Protein AF-A0A9N9CHV1-F1 (afdb_monomer_lite)

Secondary structure (DSSP, 8-state):
-PPPHHHHHHHHHHHHT-SS-EEHHHHHHHHHTTSTT--HHHHHHHHHHS-TTTEEEEE-TTS-EEEEEPPHHHHHHHTTS-HHHHHHHHHHHHTTTT-EEHHHHHHHH---HHHHHHHHHHHHHTTSEEEE-SSSS-EEEETTPPPS---S-TTTEETTEE-HHHHHHHHHHHHHHHHHHHS-TTS-TT----TT---SPBHHHHHHHHHHHT-SSSPPPHHHHHHHHHHHHHTTSEEEEE------TTSSS-----EEEEEPPP--S--TTS----SS-SS-TTTB-TTSSB-TTT------S----TT--EEEEEESTTHHHHHHHHHHHHHHHHHHH---GGGEEEEEESSGGGHHHHHHHHHTSSS--SEEEEEEEEE--SSTHHHHHHHHHHHHHHHHHHHHSS-EEEEEEEESSHHHHHHHBT--SSTT--BHHHHHHHHHHHHHHHHHHHHTT---

Sequence (464 aa):
MEVTEEEWTVHDIILGHGSGFIDELKIHELVEEVIVDITWTQLQEILSSLHSFVVRKRQTHDERFLYQARTKEIANKLQYLDNQEYEIYELIENSERKGIAKSDIQKQTKIVQSVVENCLKTMQEQKLVKEVKPKSKKLYMLFDIKPADESLSRLLYTNGEPDTVVVEALKSLCYNFIYHRSFPKDMDEDAIFYPGYTGYPTLTKVVQCVQETKITEMEIEETDIRQILEVLIYEGKILKRFTGRLIDQNTNGRNESLIVYMAKKPKSMTNAWTPIPCGRCPYFKDECSEDGEISPTTCVTPSTENIDGSLLRIAIIHTRWNYEIVESLVRGAKETMISHYNVKPENIIVQSVSGSFELPFAAKSVIQSSTLFHAVICIGVLIKGSTMHFEYISEAVSQGIMRVGLDTNVPVIFGVLTCLNDDQALERAGLGNTQEKHNHGIDWGHCAVEMAHKNINWRNNIFK

Structure (mmCIF, N/CA/C/O backbone):
data_AF-A0A9N9CHV1-F1
#
_entry.id   AF-A0A9N9CHV1-F1
#
loop_
_atom_site.group_PDB
_atom_site.id
_atom_site.type_symbol
_atom_site.label_atom_id
_atom_site.label_alt_id
_atom_site.label_comp_id
_atom_site.label_asym_id
_atom_site.label_entity_id
_atom_site.label_seq_id
_atom_site.pdbx_PDB_ins_code
_atom_site.Cartn_x
_atom_site.Cartn_y
_atom_site.Cartn_z
_atom_site.occupancy
_atom_site.B_iso_or_equiv
_atom_site.auth_seq_id
_atom_site.auth_comp_id
_atom_site.auth_asym_id
_atom_site.auth_atom_id
_atom_site.pdbx_PDB_model_num
ATOM 1 N N . MET A 1 1 ? -47.859 4.880 56.873 1.00 48.59 1 MET A N 1
ATOM 2 C CA . MET A 1 1 ? -48.851 3.802 56.691 1.00 48.59 1 MET A CA 1
ATOM 3 C C . MET A 1 1 ? -48.123 2.506 56.961 1.00 48.59 1 MET A C 1
ATOM 5 O O . MET A 1 1 ? -47.071 2.307 56.366 1.00 48.59 1 MET A O 1
ATOM 9 N N . GLU A 1 2 ? -48.589 1.738 57.941 1.00 52.00 2 GLU A N 1
ATOM 10 C CA . GLU A 1 2 ? -47.987 0.457 58.321 1.00 52.00 2 GLU A CA 1
ATOM 11 C C . GLU A 1 2 ? -48.431 -0.603 57.310 1.00 52.00 2 GLU A C 1
ATOM 13 O O . GLU A 1 2 ? -49.626 -0.802 57.114 1.00 52.00 2 GLU A O 1
ATOM 18 N N . VAL A 1 3 ? -47.460 -1.205 56.624 1.00 60.09 3 VAL A N 1
ATOM 19 C CA . VAL A 1 3 ? -47.657 -2.363 55.741 1.00 60.09 3 VAL A CA 1
ATOM 20 C C . VAL A 1 3 ? -47.821 -3.590 56.639 1.00 60.09 3 VAL A C 1
ATOM 22 O O . VAL A 1 3 ? -47.038 -3.767 57.574 1.00 60.09 3 VAL A O 1
ATOM 25 N N . THR A 1 4 ? -48.843 -4.403 56.391 1.00 68.69 4 THR A N 1
ATOM 26 C CA . THR A 1 4 ? -49.176 -5.582 57.209 1.00 68.69 4 THR A CA 1
ATOM 27 C C . THR A 1 4 ? -48.146 -6.711 57.030 1.00 68.69 4 THR A C 1
ATOM 29 O O . THR A 1 4 ? -47.451 -6.780 56.015 1.00 68.69 4 THR A O 1
ATOM 32 N N . GLU A 1 5 ? -48.007 -7.617 58.010 1.00 65.69 5 GLU A N 1
ATOM 33 C CA . GLU A 1 5 ? -47.084 -8.770 57.904 1.00 65.69 5 GLU A CA 1
ATOM 34 C C . GLU A 1 5 ? -47.436 -9.697 56.722 1.00 65.69 5 GLU A C 1
ATOM 36 O O . GLU A 1 5 ? -46.550 -10.283 56.093 1.00 65.69 5 GLU A O 1
ATOM 41 N N . GLU A 1 6 ? -48.719 -9.777 56.367 1.00 67.62 6 GLU A N 1
ATOM 42 C CA . GLU A 1 6 ? -49.222 -10.556 55.231 1.00 67.62 6 GLU A CA 1
ATOM 43 C C . GLU A 1 6 ? -48.747 -9.970 53.887 1.00 67.62 6 GLU A C 1
ATOM 45 O O . GLU A 1 6 ? -48.279 -10.706 53.017 1.00 67.62 6 GLU A O 1
ATOM 50 N N . GLU A 1 7 ? -48.745 -8.640 53.742 1.00 69.69 7 GLU A N 1
ATOM 51 C CA . GLU A 1 7 ? -48.228 -7.942 52.554 1.00 69.69 7 GLU A CA 1
ATOM 52 C C . GLU A 1 7 ? -46.715 -8.146 52.369 1.00 69.69 7 GLU A C 1
ATOM 54 O O . GLU A 1 7 ? -46.245 -8.342 51.244 1.00 69.69 7 GLU A O 1
ATOM 59 N N . TRP A 1 8 ? -45.943 -8.160 53.463 1.00 71.69 8 TRP A N 1
ATOM 60 C CA . TRP A 1 8 ? -44.508 -8.471 53.412 1.00 71.69 8 TRP A CA 1
ATOM 61 C C . TRP A 1 8 ? -44.227 -9.937 53.076 1.00 71.69 8 TRP A C 1
ATOM 63 O O . TRP A 1 8 ? -43.240 -10.227 52.403 1.00 71.69 8 TRP A O 1
ATOM 73 N N . THR A 1 9 ? -45.105 -10.852 53.485 1.00 73.06 9 THR A N 1
ATOM 74 C CA . THR A 1 9 ? -44.983 -12.276 53.149 1.00 73.06 9 THR A CA 1
ATOM 75 C C . THR A 1 9 ? -45.188 -12.500 51.649 1.00 73.06 9 THR A C 1
ATOM 77 O O . THR A 1 9 ? -44.371 -13.154 51.001 1.00 73.06 9 THR A O 1
ATOM 80 N N . VAL A 1 10 ? -46.221 -11.885 51.060 1.00 73.38 10 VAL A N 1
ATOM 81 C CA . VAL A 1 10 ? -46.456 -11.931 49.605 1.00 73.38 10 VAL A CA 1
ATOM 82 C C . VAL A 1 10 ? -45.312 -11.255 48.837 1.00 73.38 10 VAL A C 1
ATOM 84 O O . VAL A 1 10 ? -44.867 -11.758 47.805 1.00 73.38 10 VAL A O 1
ATOM 87 N N . HIS A 1 11 ? -44.779 -10.147 49.357 1.00 75.75 11 HIS A N 1
ATOM 88 C CA . HIS A 1 11 ? -43.602 -9.476 48.800 1.00 75.75 11 HIS A CA 1
ATOM 89 C C . HIS A 1 11 ? -42.358 -10.377 48.770 1.00 75.75 11 HIS A C 1
ATOM 91 O O . HIS A 1 11 ? -41.710 -10.473 47.723 1.00 75.75 11 HIS A O 1
ATOM 97 N N . ASP A 1 12 ? -42.054 -11.067 49.872 1.00 73.94 12 ASP A N 1
ATOM 98 C CA . ASP A 1 12 ? -40.892 -11.956 49.981 1.00 73.94 12 ASP A CA 1
ATOM 99 C C . ASP A 1 12 ? -41.011 -13.168 49.034 1.00 73.94 12 ASP A C 1
ATOM 101 O O . ASP A 1 12 ? -40.014 -13.589 48.441 1.00 73.94 12 ASP A O 1
ATOM 105 N N . ILE A 1 13 ? -42.230 -13.671 48.801 1.00 76.06 13 ILE A N 1
ATOM 106 C CA . ILE A 1 13 ? -42.506 -14.741 47.825 1.00 76.06 13 ILE A CA 1
ATOM 107 C C . ILE A 1 13 ? -42.230 -14.266 46.390 1.00 76.06 13 ILE A C 1
ATOM 109 O O . ILE A 1 13 ? -41.546 -14.953 45.626 1.00 76.06 13 ILE A O 1
ATOM 113 N N . ILE A 1 14 ? -42.702 -13.069 46.024 1.00 73.38 14 ILE A N 1
ATOM 114 C CA . ILE A 1 14 ? -42.457 -12.485 44.694 1.00 73.38 14 ILE A CA 1
ATOM 115 C C . ILE A 1 14 ? -40.956 -12.219 44.496 1.00 73.38 14 ILE A C 1
ATOM 117 O O . ILE A 1 14 ? -40.419 -12.488 43.421 1.00 73.38 14 ILE A O 1
ATOM 121 N N . LEU A 1 15 ? -40.254 -11.739 45.528 1.00 75.31 15 LEU A N 1
ATOM 122 C CA . LEU A 1 15 ? -38.806 -11.515 45.487 1.00 75.31 15 LEU A CA 1
ATOM 123 C C . LEU A 1 15 ? -38.026 -12.832 45.302 1.00 75.31 15 LEU A C 1
ATOM 125 O O . LEU A 1 15 ? -37.036 -12.868 44.567 1.00 75.31 15 LEU A O 1
ATOM 129 N N . GLY A 1 16 ? -38.480 -13.917 45.939 1.00 69.94 16 GLY A N 1
ATOM 130 C CA . GLY A 1 16 ? -37.851 -15.240 45.890 1.00 69.94 16 GLY A CA 1
ATOM 131 C C . GLY A 1 16 ? -37.907 -15.928 44.521 1.00 69.94 16 GLY A C 1
ATOM 132 O O . GLY A 1 16 ? -37.032 -16.735 44.209 1.00 69.94 16 GLY A O 1
ATOM 133 N N . HIS A 1 17 ? -38.881 -15.589 43.670 1.00 67.75 17 HIS A N 1
ATOM 134 C CA . HIS A 1 17 ? -39.006 -16.170 42.326 1.00 67.75 17 HIS A CA 1
ATOM 135 C C . HIS A 1 17 ? -38.003 -15.586 41.309 1.00 67.75 17 HIS A C 1
ATOM 137 O O . HIS A 1 17 ? -37.767 -16.177 40.253 1.00 67.75 17 HIS A O 1
ATOM 143 N N . GLY A 1 18 ? -37.382 -14.444 41.628 1.00 61.94 18 GLY A N 1
ATOM 144 C CA . GLY A 1 18 ? -36.350 -13.794 40.820 1.00 61.94 18 GLY A CA 1
ATOM 145 C C . GLY A 1 18 ? -36.701 -12.366 40.400 1.00 61.94 18 GLY A C 1
ATOM 146 O O . GLY A 1 18 ? -37.773 -11.844 40.679 1.00 61.94 18 GLY A O 1
ATOM 147 N N . SER A 1 19 ? -35.784 -11.708 39.686 1.00 61.88 19 SER A N 1
ATOM 148 C CA . SER A 1 19 ? -35.913 -10.299 39.276 1.00 61.88 19 SER A CA 1
ATOM 149 C C . SER A 1 19 ? -36.889 -10.054 38.115 1.00 61.88 19 SER A C 1
ATOM 151 O O . SER A 1 19 ? -36.888 -8.964 37.548 1.00 61.88 19 SER A O 1
ATOM 153 N N . GLY A 1 20 ? -37.692 -11.046 37.724 1.00 63.53 20 GLY A N 1
ATOM 154 C CA . GLY A 1 20 ? -38.645 -10.960 36.616 1.00 63.53 20 GLY A CA 1
ATOM 155 C C . GLY A 1 20 ? -40.035 -10.490 37.043 1.00 63.53 20 GLY A C 1
ATOM 156 O O . GLY A 1 20 ? -40.353 -10.427 38.225 1.00 63.53 20 GLY A O 1
ATOM 157 N N . PHE A 1 21 ? -40.874 -10.168 36.059 1.00 72.12 21 PHE A N 1
ATOM 158 C CA . PHE A 1 21 ? -42.306 -9.972 36.280 1.00 72.12 21 PHE A CA 1
ATOM 159 C C . PHE A 1 21 ? -43.014 -11.330 36.388 1.00 72.12 21 PHE A C 1
ATOM 161 O O . PHE A 1 21 ? -42.715 -12.237 35.611 1.00 72.12 21 PHE A O 1
ATOM 168 N N . ILE A 1 22 ? -43.957 -11.450 37.321 1.00 77.00 22 ILE A N 1
ATOM 169 C CA . ILE A 1 22 ? -44.708 -12.677 37.612 1.00 77.00 22 ILE A CA 1
ATOM 170 C C . ILE A 1 22 ? -46.200 -12.433 37.360 1.00 77.00 22 ILE A C 1
ATOM 172 O O . ILE A 1 22 ? -46.728 -11.389 37.739 1.00 77.00 22 ILE A O 1
ATOM 176 N N . ASP A 1 23 ? -46.872 -13.393 36.725 1.00 78.25 23 ASP A N 1
ATOM 177 C CA . ASP A 1 23 ? -48.325 -13.375 36.515 1.00 78.25 23 ASP A CA 1
ATOM 178 C C . ASP A 1 23 ? -49.100 -13.658 37.814 1.00 78.25 23 ASP A C 1
ATOM 180 O O . ASP A 1 23 ? -48.685 -14.489 38.623 1.00 78.25 23 ASP A O 1
ATOM 184 N N . GLU A 1 24 ? -50.283 -13.051 37.966 1.00 74.25 24 GLU A N 1
ATOM 185 C CA . GLU A 1 24 ? -51.186 -13.255 39.119 1.00 74.25 24 GLU A CA 1
ATOM 186 C C . GLU A 1 24 ? -51.486 -14.730 39.422 1.00 74.25 24 GLU A C 1
ATOM 188 O O . GLU A 1 24 ? -51.475 -15.141 40.579 1.00 74.25 24 GLU A O 1
ATOM 193 N N . LEU A 1 25 ? -51.711 -15.543 38.384 1.00 73.38 25 LEU A N 1
ATOM 194 C CA . LEU A 1 25 ? -51.976 -16.983 38.515 1.00 73.38 25 LEU A CA 1
ATOM 195 C C . LEU A 1 25 ? -50.809 -17.728 39.168 1.00 73.38 25 LEU A C 1
ATOM 197 O O . LEU A 1 25 ? -51.013 -18.601 40.002 1.00 73.38 25 LEU A O 1
ATOM 201 N N . LYS A 1 26 ? -49.581 -17.347 38.815 1.00 74.38 26 LYS A N 1
ATOM 202 C CA . LYS A 1 26 ? -48.369 -17.968 39.346 1.00 74.38 26 LYS A CA 1
ATOM 203 C C . LYS A 1 26 ? -48.076 -17.504 40.771 1.00 74.38 26 LYS A C 1
ATOM 205 O O . LYS A 1 26 ? -47.552 -18.269 41.569 1.00 74.38 26 LYS A O 1
ATOM 210 N N . ILE A 1 27 ? -48.438 -16.264 41.099 1.00 73.81 27 ILE A N 1
ATOM 211 C CA . ILE A 1 27 ? -48.381 -15.757 42.476 1.00 73.81 27 ILE A CA 1
ATOM 212 C C . ILE A 1 27 ? -49.370 -16.525 43.349 1.00 73.81 27 ILE A C 1
ATOM 214 O O . ILE A 1 27 ? -49.004 -16.913 44.448 1.00 73.81 27 ILE A O 1
ATOM 218 N N . HIS A 1 28 ? -50.578 -16.805 42.855 1.00 73.44 28 HIS A N 1
ATOM 219 C CA . HIS A 1 28 ? -51.550 -17.613 43.588 1.00 73.44 28 HIS A CA 1
ATOM 220 C C . HIS A 1 28 ? -51.038 -19.025 43.878 1.00 73.44 28 HIS A C 1
ATOM 222 O O . HIS A 1 28 ? -51.076 -19.437 45.030 1.00 73.44 28 HIS A O 1
ATOM 228 N N . GLU A 1 29 ? -50.471 -19.717 42.883 1.00 74.56 29 GLU A N 1
ATOM 229 C CA . GLU A 1 29 ? -49.841 -21.035 43.087 1.00 74.56 29 GLU A CA 1
ATOM 230 C C . GLU A 1 29 ? -48.738 -20.989 44.162 1.00 74.56 29 GLU A C 1
ATOM 232 O O . GLU A 1 29 ? -48.690 -21.841 45.043 1.00 74.56 29 GLU A O 1
ATOM 237 N N . LEU A 1 30 ? -47.866 -19.973 44.126 1.00 72.38 30 LEU A N 1
ATOM 238 C CA . LEU A 1 30 ? -46.759 -19.832 45.083 1.00 72.38 30 LEU A CA 1
ATOM 239 C C . LEU A 1 30 ? -47.220 -19.425 46.490 1.00 72.38 30 LEU A C 1
ATOM 241 O O . LEU A 1 30 ? -46.569 -19.764 47.476 1.00 72.38 30 LEU A O 1
ATOM 245 N N . VAL A 1 31 ? -48.316 -18.674 46.594 1.00 74.38 31 VAL A N 1
ATOM 246 C CA . VAL A 1 31 ? -48.879 -18.242 47.878 1.00 74.38 31 VAL A CA 1
ATOM 247 C C . VAL A 1 31 ? -49.686 -19.368 48.526 1.00 74.38 31 VAL A C 1
ATOM 249 O O . VAL A 1 31 ? -49.599 -19.515 49.741 1.00 74.38 31 VAL A O 1
ATOM 252 N N . GLU A 1 32 ? -50.386 -20.205 47.752 1.00 73.12 32 GLU A N 1
ATOM 253 C CA . GLU A 1 32 ? -51.080 -21.402 48.262 1.00 73.12 32 GLU A CA 1
ATOM 254 C C . GLU A 1 32 ? -50.125 -22.405 48.935 1.00 73.12 32 GLU A C 1
ATOM 256 O O . GLU A 1 32 ? -50.517 -23.097 49.873 1.00 73.12 32 GLU A O 1
ATOM 261 N N . GLU A 1 33 ? -48.858 -22.472 48.507 1.00 68.12 33 GLU A N 1
ATOM 262 C CA . GLU A 1 33 ? -47.845 -23.333 49.138 1.00 68.12 33 GLU A CA 1
ATOM 263 C C . GLU A 1 33 ? -47.393 -22.836 50.525 1.00 68.12 33 GLU A C 1
ATOM 265 O O . GLU A 1 33 ? -46.889 -23.624 51.329 1.00 68.12 33 GLU A O 1
ATOM 270 N N . VAL A 1 34 ? -47.558 -21.540 50.817 1.00 68.44 34 VAL A N 1
ATOM 271 C CA . VAL A 1 34 ? -47.024 -20.886 52.027 1.00 68.44 34 VAL A CA 1
ATOM 272 C C . VAL A 1 34 ? -48.134 -20.483 53.002 1.00 68.44 34 VAL A C 1
ATOM 274 O O . VAL A 1 34 ? -47.956 -20.597 54.215 1.00 68.44 34 VAL A O 1
ATOM 277 N N . ILE A 1 35 ? -49.279 -20.031 52.490 1.00 68.19 35 ILE A N 1
ATOM 278 C CA . ILE A 1 35 ? -50.436 -19.586 53.268 1.00 68.19 35 ILE A CA 1
ATOM 279 C C . ILE A 1 35 ? -51.591 -20.552 53.004 1.00 68.19 35 ILE A C 1
ATOM 281 O O . ILE A 1 35 ? -52.186 -20.566 51.929 1.00 68.19 35 ILE A O 1
ATOM 285 N N . VAL A 1 36 ? -51.913 -21.361 54.012 1.00 61.59 36 VAL A N 1
ATOM 286 C CA . VAL A 1 36 ? -53.008 -22.335 53.948 1.00 61.59 36 VAL A CA 1
ATOM 287 C C . VAL A 1 36 ? -54.355 -21.596 53.899 1.00 61.59 36 VAL A C 1
ATOM 289 O O . VAL A 1 36 ? -54.600 -20.718 54.723 1.00 61.59 36 VAL A O 1
ATOM 292 N N . ASP A 1 37 ? -55.223 -21.979 52.956 1.00 61.78 37 ASP A N 1
ATOM 293 C CA . ASP A 1 37 ? -56.600 -21.483 52.764 1.00 61.78 37 ASP A CA 1
ATOM 294 C C . ASP A 1 37 ? -56.763 -20.008 52.313 1.00 61.78 37 ASP A C 1
ATOM 296 O O . ASP A 1 37 ? -57.794 -19.386 52.591 1.00 61.78 37 ASP A O 1
ATOM 300 N N . ILE A 1 38 ? -55.806 -19.432 51.569 1.00 69.75 38 ILE A N 1
ATOM 301 C CA . ILE A 1 38 ? -56.021 -18.122 50.919 1.00 69.75 38 ILE A CA 1
ATOM 302 C C . ILE A 1 38 ? -57.012 -18.252 49.749 1.00 69.75 38 ILE A C 1
ATOM 304 O O . ILE A 1 38 ? -56.861 -19.095 48.869 1.00 69.75 38 ILE A O 1
ATOM 308 N N . THR A 1 39 ? -58.040 -17.401 49.708 1.00 73.44 39 THR A N 1
ATOM 309 C CA . THR A 1 39 ? -58.964 -17.339 48.559 1.00 73.44 39 THR A CA 1
ATOM 310 C C . THR A 1 39 ? -58.450 -16.380 47.482 1.00 73.44 39 THR A C 1
ATOM 312 O O . THR A 1 39 ? -57.857 -15.346 47.793 1.00 73.44 39 THR A O 1
ATOM 315 N N . TRP A 1 40 ? -58.750 -16.654 46.204 1.00 70.56 40 TRP A N 1
ATOM 316 C CA . TRP A 1 40 ? -58.396 -15.773 45.074 1.00 70.56 40 TRP A CA 1
ATOM 317 C C . TRP A 1 40 ? -58.818 -14.308 45.294 1.00 70.56 40 TRP A C 1
ATOM 319 O O . TRP A 1 40 ? -58.097 -13.377 44.944 1.00 70.56 40 TRP A O 1
ATOM 329 N N . THR A 1 41 ? -59.976 -14.091 45.922 1.00 74.81 41 THR A N 1
ATOM 330 C CA . THR A 1 41 ? -60.488 -12.762 46.281 1.00 74.81 41 THR A CA 1
ATOM 331 C C . THR A 1 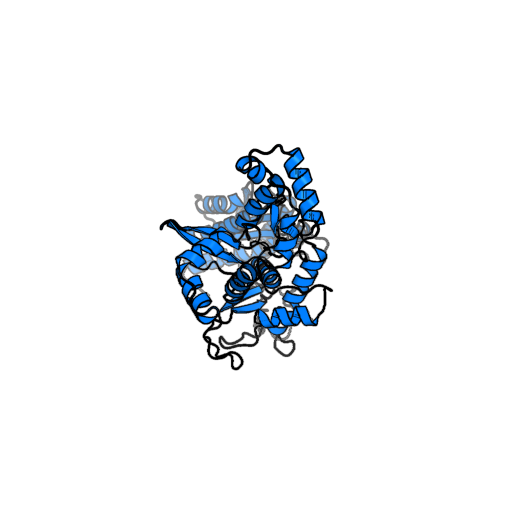41 ? -59.645 -12.060 47.343 1.00 74.81 41 THR A C 1
ATOM 333 O O . THR A 1 41 ? -59.389 -10.869 47.206 1.00 74.81 41 THR A O 1
ATOM 336 N N . GLN A 1 42 ? -59.159 -12.785 48.355 1.00 72.75 42 GLN A N 1
ATOM 337 C CA . GLN A 1 42 ? -58.273 -12.224 49.382 1.00 72.75 42 GLN A CA 1
ATOM 338 C C . GLN A 1 42 ? -56.897 -11.884 48.804 1.00 72.75 42 GLN A C 1
ATOM 340 O O . GLN A 1 42 ? -56.355 -10.823 49.096 1.00 72.75 42 GLN A O 1
ATOM 345 N N . LEU A 1 43 ? -56.354 -12.729 47.921 1.00 71.94 43 LEU A N 1
ATOM 346 C CA . LEU A 1 43 ? -55.100 -12.423 47.230 1.00 71.94 43 LEU A CA 1
ATOM 347 C C . LEU A 1 43 ? -55.233 -11.173 46.347 1.00 71.94 43 LEU A C 1
ATOM 349 O O . LEU A 1 43 ? -54.331 -10.342 46.326 1.00 71.94 43 LEU A O 1
ATOM 353 N N . GLN A 1 44 ? -56.357 -11.010 45.642 1.00 70.06 44 GLN A N 1
ATOM 354 C CA . GLN A 1 44 ? -56.641 -9.810 44.844 1.00 70.06 44 GLN A CA 1
ATOM 355 C C . GLN A 1 44 ? -56.768 -8.549 45.715 1.00 70.06 44 GLN A C 1
ATOM 357 O O . GLN A 1 44 ? -56.273 -7.493 45.322 1.00 70.06 44 GLN A O 1
ATOM 362 N N . GLU A 1 45 ? -57.374 -8.646 46.902 1.00 72.62 45 GLU A N 1
ATOM 363 C CA . GLU A 1 45 ? -57.427 -7.541 47.869 1.00 72.62 45 GLU A CA 1
ATOM 364 C C . GLU A 1 45 ? -56.027 -7.166 48.377 1.00 72.62 45 GLU A C 1
ATOM 366 O O . GLU A 1 45 ? -55.682 -5.986 48.342 1.00 72.62 45 GLU A O 1
ATOM 371 N N . ILE A 1 46 ? -55.189 -8.149 48.730 1.00 72.62 46 ILE A N 1
ATOM 372 C CA . ILE A 1 46 ? -53.798 -7.930 49.167 1.00 72.62 46 ILE A CA 1
ATOM 373 C C . ILE A 1 46 ? -52.943 -7.354 48.026 1.00 72.62 46 ILE A C 1
ATOM 375 O O . ILE A 1 46 ? -52.184 -6.410 48.216 1.00 72.62 46 ILE A O 1
ATOM 379 N N . LEU A 1 47 ? -53.081 -7.858 46.798 1.00 69.44 47 LEU A N 1
ATOM 380 C CA . LEU A 1 47 ? -52.385 -7.312 45.623 1.00 69.44 47 LEU A CA 1
ATOM 381 C C . LEU A 1 47 ? -52.869 -5.908 45.242 1.00 69.44 47 LEU A C 1
ATOM 383 O O . LEU A 1 47 ? -52.131 -5.165 44.593 1.00 69.44 47 LEU A O 1
ATOM 387 N N . SER A 1 48 ? -54.099 -5.544 45.610 1.00 68.00 48 SER A N 1
ATOM 388 C CA . SER A 1 48 ? -54.638 -4.198 45.427 1.00 68.00 48 SER A CA 1
ATOM 389 C C . SER A 1 48 ? -54.267 -3.248 46.569 1.00 68.00 48 SER A C 1
ATOM 391 O O . SER A 1 48 ? -54.234 -2.038 46.335 1.00 68.00 48 SER A O 1
ATOM 393 N N . SER A 1 49 ? -54.019 -3.758 47.779 1.00 65.81 49 SER A N 1
ATOM 394 C CA . SER A 1 49 ? -53.544 -2.976 48.928 1.00 65.81 49 SER A CA 1
ATOM 395 C C . SER A 1 49 ? -52.028 -2.782 48.906 1.00 65.81 49 SER A C 1
ATOM 397 O O . SER A 1 49 ? -51.535 -1.750 49.367 1.00 65.81 49 SER A O 1
ATOM 399 N N . LEU A 1 50 ? -51.298 -3.717 48.285 1.00 67.12 50 LEU A N 1
ATOM 400 C CA . LEU A 1 50 ? -49.868 -3.617 48.032 1.00 67.12 50 LEU A CA 1
ATOM 401 C C . LEU A 1 50 ? -49.566 -2.346 47.241 1.00 67.12 50 LEU A C 1
ATOM 403 O O . LEU A 1 50 ? -49.850 -2.205 46.050 1.00 67.12 50 LEU A O 1
ATOM 407 N N . HIS A 1 51 ? -48.963 -1.398 47.941 1.00 62.28 51 HIS A N 1
ATOM 408 C CA . HIS A 1 51 ? -48.660 -0.102 47.380 1.00 62.28 51 HIS A CA 1
ATOM 409 C C . HIS A 1 51 ? -47.662 -0.185 46.218 1.00 62.28 51 HIS A C 1
ATOM 411 O O . HIS A 1 51 ? -46.742 -1.008 46.199 1.00 62.28 51 HIS A O 1
ATOM 417 N N . SER A 1 52 ? -47.771 0.772 45.295 1.00 61.34 52 SER A N 1
ATOM 418 C CA . SER A 1 52 ? -46.900 0.905 44.119 1.00 61.34 52 SER A CA 1
ATOM 419 C C . SER A 1 52 ? -45.407 1.084 44.465 1.00 61.34 52 SER A C 1
ATOM 421 O O . SER A 1 52 ? -44.520 0.845 43.635 1.00 61.34 52 SER A O 1
ATOM 423 N N . PHE A 1 53 ? -45.097 1.480 45.705 1.00 64.00 53 PHE A N 1
ATOM 424 C CA . PHE A 1 53 ? -43.734 1.553 46.237 1.00 64.00 53 PHE A CA 1
ATOM 425 C C . PHE A 1 53 ? -43.168 0.204 46.719 1.00 64.00 53 PHE A C 1
ATOM 427 O O . PHE A 1 53 ? -41.953 0.098 46.870 1.00 64.00 53 PHE A O 1
ATOM 434 N N . VAL A 1 54 ? -43.999 -0.829 46.915 1.00 64.75 54 VAL A N 1
ATOM 435 C CA . VAL A 1 54 ? -43.586 -2.192 47.317 1.00 64.75 54 VAL A CA 1
ATOM 436 C C . VAL A 1 54 ? -43.511 -3.123 46.104 1.00 64.75 54 VAL A C 1
ATOM 438 O O . VAL A 1 54 ? -42.531 -3.855 45.936 1.00 64.75 54 VAL A O 1
ATOM 441 N N . VAL A 1 55 ? -44.506 -3.053 45.212 1.00 69.06 55 VAL A N 1
ATOM 442 C CA . VAL A 1 55 ? -44.611 -3.932 44.038 1.00 69.06 55 VAL A CA 1
ATOM 443 C C . VAL A 1 55 ? -44.924 -3.115 42.786 1.00 69.06 55 VAL A C 1
ATOM 445 O O . VAL A 1 55 ? -45.743 -2.199 42.806 1.00 69.06 55 VAL A O 1
ATOM 448 N N . ARG A 1 56 ? -44.255 -3.428 41.674 1.00 69.75 56 ARG A N 1
ATOM 449 C CA . ARG A 1 56 ? -44.576 -2.866 40.357 1.00 69.75 56 ARG A CA 1
ATOM 450 C C . ARG A 1 56 ? -45.752 -3.616 39.760 1.00 69.75 56 ARG A C 1
ATOM 452 O O . ARG A 1 56 ? -45.728 -4.840 39.761 1.00 69.75 56 ARG A O 1
ATOM 459 N N . LYS A 1 57 ? -46.706 -2.894 39.177 1.00 75.62 57 LYS A N 1
ATOM 460 C CA . LYS A 1 57 ? -47.852 -3.462 38.460 1.00 75.62 57 LYS A CA 1
ATOM 461 C C . LYS A 1 57 ? -47.775 -3.071 36.988 1.00 75.62 57 LYS A C 1
ATOM 463 O O . LYS A 1 57 ? -47.705 -1.888 36.669 1.00 75.62 57 LYS A O 1
ATOM 468 N N . ARG A 1 58 ? -47.792 -4.048 36.083 1.00 73.44 58 ARG A N 1
ATOM 469 C CA . ARG A 1 58 ? -47.795 -3.818 34.631 1.00 73.44 58 ARG A CA 1
ATOM 470 C C . ARG A 1 58 ? -48.959 -4.554 33.991 1.00 73.44 58 ARG A C 1
ATOM 472 O O . ARG A 1 58 ? -49.102 -5.750 34.192 1.00 73.44 58 ARG A O 1
ATOM 479 N N . GLN A 1 59 ? -49.770 -3.860 33.202 1.00 76.56 59 GLN A N 1
ATOM 480 C CA . GLN A 1 59 ? -50.845 -4.499 32.446 1.00 76.56 59 GLN A CA 1
ATOM 481 C C . GLN A 1 59 ? -50.319 -4.979 31.088 1.00 76.56 59 GLN A C 1
ATOM 483 O O . GLN A 1 59 ? -49.627 -4.242 30.381 1.00 76.56 59 GLN A O 1
ATOM 488 N N . THR A 1 60 ? -50.618 -6.227 30.741 1.00 70.06 60 THR A N 1
ATOM 489 C CA . THR A 1 60 ? -50.317 -6.822 29.432 1.00 70.06 60 THR A CA 1
ATOM 490 C C . THR A 1 60 ? -51.428 -6.522 28.423 1.00 70.06 60 THR A C 1
ATOM 492 O O . THR A 1 60 ? -52.521 -6.097 28.796 1.00 70.06 60 THR A O 1
ATOM 495 N N . HIS A 1 61 ? -51.158 -6.746 27.131 1.00 68.19 61 HIS A N 1
ATOM 496 C CA . HIS A 1 61 ? -52.158 -6.588 26.063 1.00 68.19 61 HIS A CA 1
ATOM 497 C C . HIS A 1 61 ? -53.399 -7.481 26.251 1.00 68.19 61 HIS A C 1
ATOM 499 O O . HIS A 1 61 ? -54.458 -7.139 25.735 1.00 68.19 61 HIS A O 1
ATOM 505 N N . ASP A 1 62 ? -53.277 -8.560 27.029 1.00 68.94 62 ASP A N 1
ATOM 506 C CA . ASP A 1 62 ? -54.338 -9.532 27.314 1.00 68.94 62 ASP A CA 1
ATOM 507 C C . ASP A 1 62 ? -55.089 -9.232 28.630 1.00 68.94 62 ASP A C 1
ATOM 509 O O . ASP A 1 62 ? -55.628 -10.138 29.260 1.00 68.94 62 ASP A O 1
ATOM 513 N N . GLU A 1 63 ? -55.069 -7.976 29.094 1.00 69.38 63 GLU A N 1
ATOM 514 C CA . GLU A 1 63 ? -55.693 -7.496 30.344 1.00 69.38 63 GLU A CA 1
ATOM 515 C C . GLU A 1 63 ? -55.187 -8.143 31.650 1.00 69.38 63 GLU A C 1
ATOM 517 O O . GLU A 1 63 ? -55.683 -7.818 32.726 1.00 69.38 63 GLU A O 1
ATOM 522 N N . ARG A 1 64 ? -54.153 -8.991 31.604 1.00 73.56 64 ARG A N 1
ATOM 523 C CA . ARG A 1 64 ? -53.528 -9.583 32.800 1.00 73.56 64 ARG A CA 1
ATOM 524 C C . ARG A 1 64 ? -52.512 -8.639 33.425 1.00 73.56 64 ARG A C 1
ATOM 526 O O . ARG A 1 64 ? -51.773 -7.962 32.697 1.00 73.56 64 ARG A O 1
ATOM 533 N N . PHE A 1 65 ? -52.426 -8.638 34.752 1.00 75.38 65 PHE A N 1
ATOM 534 C CA . PHE A 1 65 ? -51.419 -7.875 35.480 1.00 75.38 65 PHE A CA 1
ATOM 535 C C . PHE A 1 65 ? -50.199 -8.726 35.834 1.00 75.38 65 PHE A C 1
ATOM 537 O O . PHE A 1 65 ? -50.291 -9.878 36.250 1.00 75.38 65 PHE A O 1
ATOM 544 N N . LEU A 1 66 ? -49.043 -8.102 35.668 1.00 76.88 66 LEU A N 1
ATOM 545 C CA . LEU A 1 66 ? -47.726 -8.612 35.990 1.00 76.88 66 LEU A CA 1
ATOM 546 C C . LEU A 1 66 ? -47.179 -7.848 37.192 1.00 76.88 66 LEU A C 1
ATOM 548 O O . LEU A 1 66 ? -47.203 -6.612 37.198 1.00 76.88 66 LEU A O 1
ATOM 552 N N . TYR A 1 67 ? -46.636 -8.577 38.162 1.00 78.44 67 TYR A N 1
ATOM 553 C CA . TYR A 1 67 ? -46.113 -8.024 39.405 1.00 78.44 67 TYR A CA 1
ATOM 554 C C . TYR A 1 67 ? -44.607 -8.256 39.537 1.00 78.44 67 TYR A C 1
ATOM 556 O O . TYR A 1 67 ? -44.099 -9.315 39.178 1.00 78.44 67 TYR A O 1
ATOM 564 N N . GLN A 1 68 ? -43.880 -7.264 40.050 1.00 78.62 68 GLN A N 1
ATOM 565 C CA . GLN A 1 68 ? -42.444 -7.378 40.335 1.00 78.62 68 GLN A CA 1
ATOM 566 C C . GLN A 1 68 ? -42.117 -6.697 41.667 1.00 78.62 68 GLN A C 1
ATOM 568 O O . GLN A 1 68 ? -42.373 -5.504 41.836 1.00 78.62 68 GLN A O 1
ATOM 573 N N . ALA A 1 69 ? -41.546 -7.444 42.611 1.00 74.75 69 ALA A N 1
ATOM 574 C CA . ALA A 1 69 ? -41.176 -6.925 43.926 1.00 74.75 69 ALA A CA 1
ATOM 575 C C . ALA A 1 69 ? -39.946 -6.004 43.850 1.00 74.75 69 ALA A C 1
ATOM 577 O O . ALA A 1 69 ? -38.973 -6.289 43.147 1.00 74.75 69 ALA A O 1
ATOM 578 N N . ARG A 1 70 ? -39.977 -4.895 44.598 1.00 77.06 70 ARG A N 1
ATOM 579 C CA . ARG A 1 70 ? -38.819 -4.005 44.820 1.00 77.06 70 ARG A CA 1
ATOM 580 C C . ARG A 1 70 ? -38.038 -4.481 46.050 1.00 77.06 70 ARG A C 1
ATOM 582 O O . ARG A 1 70 ? -38.607 -5.132 46.911 1.00 77.06 70 ARG A O 1
ATOM 589 N N . THR A 1 71 ? -36.756 -4.166 46.212 1.00 76.19 71 THR A N 1
ATOM 590 C CA . THR A 1 71 ? -36.052 -4.527 47.462 1.00 76.19 71 THR A CA 1
ATOM 591 C C . THR A 1 71 ? -36.564 -3.698 48.650 1.00 76.19 71 THR A C 1
ATOM 593 O O . THR A 1 71 ? -36.982 -2.550 48.477 1.00 76.19 71 THR A O 1
ATOM 596 N N . LYS A 1 72 ? -36.500 -4.256 49.871 1.00 74.06 72 LYS A N 1
ATOM 597 C CA . LYS A 1 72 ? -36.978 -3.592 51.107 1.00 74.06 72 LYS A CA 1
ATOM 598 C C . LYS A 1 72 ? -36.319 -2.222 51.329 1.00 74.06 72 LYS A C 1
ATOM 600 O O . LYS A 1 72 ? -36.966 -1.268 51.750 1.00 74.06 72 LYS A O 1
ATOM 605 N N . GLU A 1 73 ? -35.044 -2.095 50.967 1.00 74.81 73 GLU A N 1
ATOM 606 C CA . GLU A 1 73 ? -34.286 -0.842 51.059 1.00 74.81 73 GLU A CA 1
ATOM 607 C C . GLU A 1 73 ? -34.803 0.251 50.116 1.00 74.81 73 GLU A C 1
ATOM 609 O O . GLU A 1 73 ? -34.846 1.422 50.493 1.00 74.81 73 GLU A O 1
ATOM 614 N N . ILE A 1 74 ? -35.196 -0.118 48.894 1.00 77.31 74 ILE A N 1
ATOM 615 C CA . ILE A 1 74 ? -35.739 0.826 47.913 1.00 77.31 74 ILE A CA 1
ATOM 616 C C . ILE A 1 74 ? -37.160 1.218 48.317 1.00 77.31 74 ILE A C 1
ATOM 618 O O . ILE A 1 74 ? -37.467 2.405 48.333 1.00 77.31 74 ILE A O 1
ATOM 622 N N . ALA A 1 75 ? -37.995 0.256 48.721 1.00 74.06 75 ALA A N 1
ATOM 623 C CA . ALA A 1 75 ? -39.367 0.516 49.160 1.00 74.06 75 ALA A CA 1
ATOM 624 C C . ALA A 1 75 ? -39.429 1.530 50.319 1.00 74.06 75 ALA A C 1
ATOM 626 O O . ALA A 1 75 ? -40.212 2.478 50.268 1.00 74.06 75 ALA A O 1
ATOM 627 N N . ASN A 1 76 ? -38.532 1.403 51.305 1.00 77.75 76 ASN A N 1
ATOM 628 C CA . ASN A 1 76 ? -38.434 2.353 52.418 1.00 77.75 76 ASN A CA 1
ATOM 629 C C . ASN A 1 76 ? -38.011 3.757 51.968 1.00 77.75 76 ASN A C 1
ATOM 631 O O . ASN A 1 76 ? -38.487 4.743 52.515 1.00 77.75 76 ASN A O 1
ATOM 635 N N . LYS A 1 77 ? -37.132 3.877 50.966 1.00 77.25 77 LYS A N 1
ATOM 636 C CA . LYS A 1 77 ? -36.730 5.186 50.422 1.00 77.25 77 LYS A CA 1
ATOM 637 C C . LYS A 1 77 ? -37.848 5.834 49.607 1.00 77.25 77 LYS A C 1
ATOM 639 O O . LYS A 1 77 ? -38.042 7.040 49.703 1.00 77.25 77 LYS A O 1
ATOM 644 N N . LEU A 1 78 ? -38.600 5.037 48.847 1.00 76.25 78 LEU A N 1
ATOM 645 C CA . LEU A 1 78 ? -39.722 5.509 48.032 1.00 76.25 78 LEU A CA 1
ATOM 646 C C . LEU A 1 78 ? -40.894 6.031 48.873 1.00 76.25 78 LEU A C 1
ATOM 648 O O . LEU A 1 78 ? -41.643 6.873 48.392 1.00 76.25 78 LEU A O 1
ATOM 652 N N . GLN A 1 79 ? -41.031 5.579 50.124 1.00 72.75 79 GLN A N 1
ATOM 653 C CA . GLN A 1 79 ? -42.061 6.060 51.051 1.00 72.75 79 GLN A CA 1
ATOM 654 C C . GLN A 1 79 ? -41.948 7.564 51.360 1.00 72.75 79 GLN A C 1
ATOM 656 O O . GLN A 1 79 ? -42.952 8.199 51.675 1.00 72.75 79 GLN A O 1
ATOM 661 N N . TYR A 1 80 ? -40.739 8.125 51.293 1.00 76.81 80 TYR A N 1
ATOM 662 C CA . TYR A 1 80 ? -40.466 9.521 51.645 1.00 76.81 80 TYR A CA 1
ATOM 663 C C . TYR A 1 80 ? -40.439 10.465 50.438 1.00 76.81 80 TYR A C 1
ATOM 665 O O . TYR A 1 80 ? -40.104 11.635 50.609 1.00 76.81 80 TYR A O 1
ATOM 673 N N . LEU A 1 81 ? -40.745 9.968 49.236 1.00 77.62 81 LEU A N 1
ATOM 674 C CA . LEU A 1 81 ? -40.782 10.783 48.026 1.00 77.62 81 LEU A CA 1
ATOM 675 C C . LEU A 1 81 ? -42.126 11.493 47.879 1.00 77.62 81 LEU A C 1
ATOM 677 O O . LEU A 1 81 ? -43.185 10.915 48.132 1.00 77.62 81 LEU A O 1
ATOM 681 N N . ASP A 1 82 ? -42.079 12.728 47.387 1.00 79.69 82 ASP A N 1
ATOM 682 C CA . ASP A 1 82 ? -43.285 13.453 46.991 1.00 79.69 82 ASP A CA 1
ATOM 683 C C . ASP A 1 82 ? -43.931 12.813 45.748 1.00 79.69 82 ASP A C 1
ATOM 685 O O . ASP A 1 82 ? -43.266 12.180 44.926 1.00 79.69 82 ASP A O 1
ATOM 689 N N . ASN A 1 83 ? -45.235 13.030 45.534 1.00 80.06 83 ASN A N 1
ATOM 690 C CA . ASN A 1 83 ? -45.964 12.454 44.389 1.00 80.06 83 ASN A CA 1
ATOM 691 C C . ASN A 1 83 ? -45.307 12.765 43.025 1.00 80.06 83 ASN A C 1
ATOM 693 O O . ASN A 1 83 ? -45.294 11.918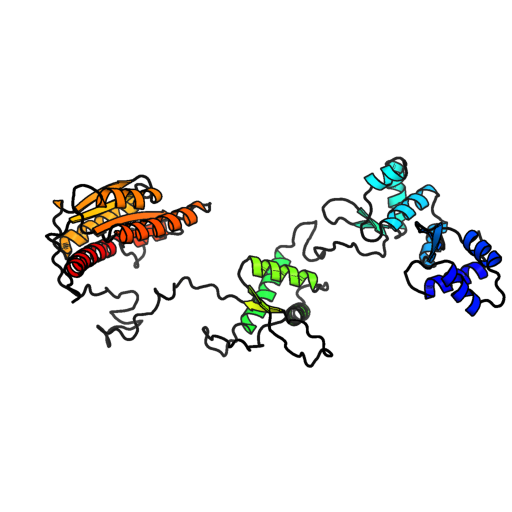 42.136 1.00 80.06 83 ASN A O 1
ATOM 697 N N . GLN A 1 84 ? -44.734 13.965 42.866 1.00 81.06 84 GLN A N 1
ATOM 698 C CA . GLN A 1 84 ? -44.021 14.366 41.643 1.00 81.06 84 GLN A CA 1
ATOM 699 C C . GLN A 1 84 ? -42.664 13.665 41.495 1.00 81.06 84 GLN A C 1
ATOM 701 O O . GLN A 1 84 ? -42.225 13.375 40.383 1.00 81.06 84 GLN A O 1
ATOM 706 N N . GLU A 1 85 ? -41.992 13.387 42.612 1.00 82.00 85 GLU A N 1
ATOM 707 C CA . GLU A 1 85 ? -40.734 12.648 42.631 1.00 82.00 85 GLU A CA 1
ATOM 708 C C . GLU A 1 85 ? -40.971 11.174 42.289 1.00 82.00 85 GLU A C 1
ATOM 710 O O . GLU A 1 85 ? -40.246 10.601 41.474 1.00 82.00 85 GLU A O 1
ATOM 715 N N . TYR A 1 86 ? -42.033 10.583 42.836 1.00 83.00 86 TYR A N 1
ATOM 716 C CA . TYR A 1 86 ? -42.427 9.213 42.528 1.00 83.00 86 TYR A CA 1
ATOM 717 C C . TYR A 1 86 ? -42.736 9.019 41.034 1.00 83.00 86 TYR A C 1
ATOM 719 O O . TYR A 1 86 ? -42.227 8.081 40.421 1.00 83.00 86 TYR A O 1
ATOM 727 N N . GLU A 1 87 ? -43.488 9.938 40.420 1.00 82.00 87 GLU A N 1
ATOM 728 C CA . GLU A 1 87 ? -43.825 9.882 38.988 1.00 82.00 87 GLU A CA 1
ATOM 729 C C . GLU A 1 87 ? -42.570 9.939 38.094 1.00 82.00 87 GLU A C 1
ATOM 731 O O . GLU A 1 87 ? -42.435 9.188 37.126 1.00 82.00 87 GLU A O 1
ATOM 736 N N . ILE A 1 88 ? -41.595 10.788 38.440 1.00 85.00 88 ILE A N 1
ATOM 737 C CA . ILE A 1 88 ? -40.311 10.858 37.726 1.00 85.00 88 ILE A CA 1
ATOM 738 C C . ILE A 1 88 ? -39.505 9.566 37.922 1.00 85.00 88 ILE A C 1
ATOM 740 O O . ILE A 1 88 ? -38.904 9.068 36.965 1.00 85.00 88 ILE A O 1
ATOM 744 N N . TYR A 1 89 ? -39.487 9.016 39.138 1.00 86.25 89 TYR A N 1
ATOM 745 C CA . TYR A 1 89 ? -38.782 7.773 39.440 1.00 86.25 89 TYR A CA 1
ATOM 746 C C . TYR A 1 89 ? -39.353 6.593 38.644 1.00 86.25 89 TYR A C 1
ATOM 748 O O . TYR A 1 89 ? -38.586 5.856 38.025 1.00 86.25 89 TYR A O 1
ATOM 756 N N . GLU A 1 90 ? -40.679 6.457 38.579 1.00 82.75 90 GLU A N 1
ATOM 757 C CA . GLU A 1 90 ? -41.367 5.410 37.812 1.00 82.75 90 GLU A CA 1
ATOM 758 C C . GLU A 1 90 ? -41.021 5.471 36.312 1.00 82.75 90 GLU A C 1
ATOM 760 O O . GLU A 1 90 ? -40.755 4.446 35.679 1.00 82.75 90 GLU A O 1
ATOM 765 N N . LEU A 1 91 ? -40.933 6.672 35.731 1.00 83.81 91 LEU A N 1
ATOM 766 C CA . LEU A 1 91 ? -40.517 6.844 34.335 1.00 83.81 91 LEU A CA 1
ATOM 767 C C . LEU A 1 91 ? -39.057 6.443 34.086 1.00 83.81 91 LEU A C 1
ATOM 769 O O . LEU A 1 91 ? -38.751 5.806 33.074 1.00 83.81 91 LEU A O 1
ATOM 773 N N . ILE A 1 92 ? -38.146 6.803 34.995 1.00 84.81 92 ILE A N 1
ATOM 774 C CA . ILE A 1 92 ? -36.730 6.410 34.907 1.00 84.81 92 ILE A CA 1
ATOM 775 C C . ILE A 1 92 ? -36.602 4.893 35.049 1.00 84.81 92 ILE A C 1
ATOM 777 O O . ILE A 1 92 ? -35.853 4.250 34.313 1.00 84.81 92 ILE A O 1
ATOM 781 N N . GLU A 1 93 ? -37.362 4.313 35.962 1.00 81.62 93 GLU A N 1
ATOM 782 C CA . GLU A 1 93 ? -37.399 2.888 36.232 1.00 81.62 93 GLU A CA 1
ATOM 783 C C . GLU A 1 93 ? -37.910 2.074 35.031 1.00 81.62 93 GLU A C 1
ATOM 785 O O . GLU A 1 93 ? -37.288 1.076 34.660 1.00 81.62 93 GLU A O 1
ATOM 790 N N . ASN A 1 94 ? -38.945 2.564 34.340 1.00 81.69 94 ASN A N 1
ATOM 791 C CA . ASN A 1 94 ? -39.459 1.989 33.091 1.00 81.69 94 ASN A CA 1
ATOM 792 C C . ASN A 1 94 ? -38.460 2.055 31.919 1.00 81.69 94 ASN A C 1
ATOM 794 O O . ASN A 1 94 ? -38.590 1.309 30.946 1.00 81.69 94 ASN A O 1
ATOM 798 N N . SER A 1 95 ? -37.458 2.939 31.988 1.00 77.44 95 SER A N 1
ATOM 799 C CA . SER A 1 95 ? -36.409 3.054 30.964 1.00 77.44 95 SER A CA 1
ATOM 800 C C . SER A 1 95 ? -35.285 2.011 31.105 1.00 77.44 95 SER A C 1
ATOM 802 O O . SER A 1 95 ? -34.463 1.866 30.192 1.00 77.44 95 SER A O 1
ATOM 804 N N . GLU A 1 96 ? -35.262 1.262 32.217 1.00 78.31 96 GLU A N 1
ATOM 805 C CA . GLU A 1 96 ? -34.321 0.179 32.530 1.00 78.31 96 GLU A CA 1
ATOM 806 C C . GLU A 1 96 ? -32.862 0.498 32.126 1.00 78.31 96 GLU A C 1
ATOM 808 O O . GLU A 1 96 ? -32.222 1.383 32.694 1.00 78.31 96 GLU A O 1
ATOM 813 N N . ARG A 1 97 ? -32.313 -0.223 31.134 1.00 70.81 97 ARG A N 1
ATOM 814 C CA . ARG A 1 97 ? -30.919 -0.093 30.673 1.00 70.81 97 ARG A CA 1
ATOM 815 C C . ARG A 1 97 ? -30.697 0.998 29.621 1.00 70.81 97 ARG A C 1
ATOM 817 O O . ARG A 1 97 ? -29.545 1.282 29.293 1.00 70.81 97 ARG A O 1
ATOM 824 N N . LYS A 1 98 ? -31.767 1.569 29.052 1.00 71.75 98 LYS A N 1
ATOM 825 C CA . LYS A 1 98 ? -31.685 2.618 28.017 1.00 71.75 98 LYS A CA 1
ATOM 826 C C . LYS A 1 98 ? -31.477 4.002 28.632 1.00 71.75 98 LYS A C 1
ATOM 828 O O . LYS A 1 98 ? -30.861 4.856 27.997 1.00 71.75 98 LYS A O 1
ATOM 833 N N . GLY A 1 99 ? -31.943 4.191 29.867 1.00 79.94 99 GLY A N 1
ATOM 834 C CA . GLY A 1 99 ? -31.985 5.495 30.517 1.00 79.94 99 GLY A CA 1
ATOM 835 C C . GLY A 1 99 ? -32.940 6.458 29.807 1.00 79.94 99 GLY A C 1
ATOM 836 O O . GLY A 1 99 ? -33.377 6.227 28.676 1.00 79.94 99 GLY A O 1
ATOM 837 N N . ILE A 1 100 ? -33.266 7.563 30.471 1.00 84.12 100 ILE A N 1
ATOM 838 C CA . ILE A 1 100 ? -34.177 8.582 29.942 1.00 84.12 100 ILE A CA 1
ATOM 839 C C . ILE A 1 100 ? -33.518 9.963 29.958 1.00 84.12 100 ILE A C 1
ATOM 841 O O . ILE A 1 100 ? -32.775 10.319 30.877 1.00 84.12 100 ILE A O 1
ATOM 845 N N . ALA A 1 101 ? -33.754 10.752 28.908 1.00 85.44 101 ALA A N 1
ATOM 846 C CA . ALA A 1 101 ? -33.260 12.118 28.830 1.00 85.44 101 ALA A CA 1
ATOM 847 C C . ALA A 1 101 ? -34.193 13.074 29.580 1.00 85.44 101 ALA A C 1
ATOM 849 O O . ALA A 1 101 ? -35.414 12.925 29.571 1.00 85.44 101 ALA A O 1
ATOM 850 N N . LYS A 1 102 ? -33.624 14.138 30.149 1.00 85.56 102 LYS A N 1
ATOM 851 C CA . LYS A 1 102 ? -34.385 15.174 30.862 1.00 85.56 102 LYS A CA 1
ATOM 852 C C . LYS A 1 102 ? -35.520 15.788 30.030 1.00 85.56 102 LYS A C 1
ATOM 854 O O . LYS A 1 102 ? -36.597 16.049 30.556 1.00 85.56 102 LYS A O 1
ATOM 859 N N . SER A 1 103 ? -35.285 16.004 28.734 1.00 82.19 103 SER A N 1
ATOM 860 C CA . SER A 1 103 ? -36.296 16.528 27.807 1.00 82.19 103 SER A CA 1
ATOM 861 C C . SER A 1 103 ? -37.495 15.598 27.651 1.00 82.19 103 SER A C 1
ATOM 863 O O . SER A 1 103 ? -38.596 16.066 27.379 1.00 82.19 103 SER A O 1
ATOM 865 N N . ASP A 1 104 ? -37.285 14.292 27.797 1.00 84.38 104 ASP A N 1
ATOM 866 C CA . ASP A 1 104 ? -38.330 13.290 27.614 1.00 84.38 104 ASP A CA 1
ATOM 867 C C . ASP A 1 104 ? -39.124 13.092 28.906 1.00 84.38 104 ASP A C 1
ATOM 869 O O . ASP A 1 104 ? -40.348 13.007 28.836 1.00 84.38 104 ASP A O 1
ATOM 873 N N . ILE A 1 105 ? -38.465 13.183 30.072 1.00 85.62 105 ILE A N 1
ATOM 874 C CA . ILE A 1 105 ? -39.147 13.288 31.376 1.00 85.62 105 ILE A CA 1
ATOM 875 C C . ILE A 1 105 ? -40.113 14.480 31.351 1.00 85.62 105 ILE A C 1
ATOM 877 O O . ILE A 1 105 ? -41.297 14.322 31.622 1.00 85.62 105 ILE A O 1
ATOM 881 N N . GLN A 1 106 ? -39.637 15.659 30.937 1.00 84.56 106 GLN A N 1
ATOM 882 C CA . GLN A 1 106 ? -40.452 16.877 30.881 1.00 84.56 106 GLN A CA 1
ATOM 883 C C . GLN A 1 106 ? -41.672 16.740 29.953 1.00 84.56 106 GLN A C 1
ATOM 885 O O . GLN A 1 106 ? -42.757 17.227 30.271 1.00 84.56 106 GLN A O 1
ATOM 890 N N . LYS A 1 107 ? -41.505 16.087 28.797 1.00 83.81 107 LYS A N 1
ATOM 891 C CA . LYS A 1 107 ? -42.601 15.865 27.840 1.00 83.81 107 LYS A CA 1
ATOM 892 C C . LYS A 1 107 ? -43.661 14.910 28.381 1.00 83.81 107 LYS A C 1
ATOM 894 O O . LYS A 1 107 ? -44.837 15.112 28.094 1.00 83.81 107 LYS A O 1
ATOM 899 N N . GLN A 1 108 ? -43.246 13.875 29.111 1.00 82.81 108 GLN A N 1
ATOM 900 C CA . GLN A 1 108 ? -44.145 12.835 29.608 1.00 82.81 108 GLN A CA 1
ATOM 901 C C . GLN A 1 108 ? -44.892 13.277 30.870 1.00 82.81 108 GLN A C 1
ATOM 903 O O . GLN A 1 108 ? -46.107 13.112 30.923 1.00 82.81 108 GLN A O 1
ATOM 908 N N . THR A 1 109 ? -44.212 13.919 31.826 1.00 81.88 109 THR A N 1
ATOM 909 C CA . THR A 1 109 ? -44.833 14.358 33.091 1.00 81.88 109 THR A CA 1
ATOM 910 C C . THR A 1 109 ? -45.564 15.696 32.986 1.00 81.88 109 THR A C 1
ATOM 912 O O . THR A 1 109 ? -46.358 16.042 33.853 1.00 81.88 109 THR A O 1
ATOM 915 N N . LYS A 1 110 ? -45.296 16.497 31.941 1.00 82.44 110 LYS A N 1
ATOM 916 C CA . LYS A 1 110 ? -45.785 17.887 31.807 1.00 82.44 110 LYS A CA 1
ATOM 917 C C . LYS A 1 110 ? -45.398 18.796 32.992 1.00 82.44 110 LYS A C 1
ATOM 919 O O . LYS A 1 110 ? -46.009 19.846 33.186 1.00 82.44 110 LYS A O 1
ATOM 924 N N . ILE A 1 111 ? -44.377 18.425 33.767 1.00 83.94 111 ILE A N 1
ATOM 925 C CA . ILE A 1 111 ? -43.865 19.204 34.904 1.00 83.94 111 ILE A CA 1
ATOM 926 C C . ILE A 1 111 ? -42.886 20.284 34.407 1.00 83.94 111 ILE A C 1
ATOM 928 O O . ILE A 1 111 ? -42.215 20.138 33.383 1.00 83.94 111 ILE A O 1
ATOM 932 N N . VAL A 1 112 ? -42.793 21.399 35.137 1.00 85.44 112 VAL A N 1
ATOM 933 C CA . VAL A 1 112 ? -41.863 22.502 34.841 1.00 85.44 112 VAL A CA 1
ATOM 934 C C . VAL A 1 112 ? -40.405 22.056 35.014 1.00 85.44 112 VAL A C 1
ATOM 936 O O . VAL A 1 112 ? -40.053 21.378 35.977 1.00 85.44 112 VAL A O 1
ATOM 939 N N . GLN A 1 113 ? -39.527 22.495 34.107 1.00 80.75 113 GLN A N 1
ATOM 940 C CA . GLN A 1 113 ? -38.123 22.071 34.052 1.00 80.75 113 GLN A CA 1
ATOM 941 C C . GLN A 1 113 ? -37.346 22.276 35.367 1.00 80.75 113 GLN A C 1
ATOM 943 O O . GLN A 1 113 ? -36.545 21.418 35.731 1.00 80.75 113 GLN A O 1
ATOM 948 N N . SER A 1 114 ? -37.571 23.384 36.080 1.00 83.56 114 SER A N 1
ATOM 949 C CA . SER A 1 114 ? -36.887 23.686 37.347 1.00 83.56 114 SER A CA 1
ATOM 950 C C . SER A 1 114 ? -37.250 22.709 38.466 1.00 83.56 114 SER A C 1
ATOM 952 O O . SER A 1 114 ? -36.399 22.352 39.275 1.00 83.56 114 SER A O 1
ATOM 954 N N . VAL A 1 115 ? -38.497 22.237 38.490 1.00 85.44 115 VAL A N 1
ATOM 955 C CA . VAL A 1 115 ? -38.970 21.256 39.473 1.00 85.44 115 VAL A CA 1
ATOM 956 C C . VAL A 1 115 ? -38.334 19.897 39.19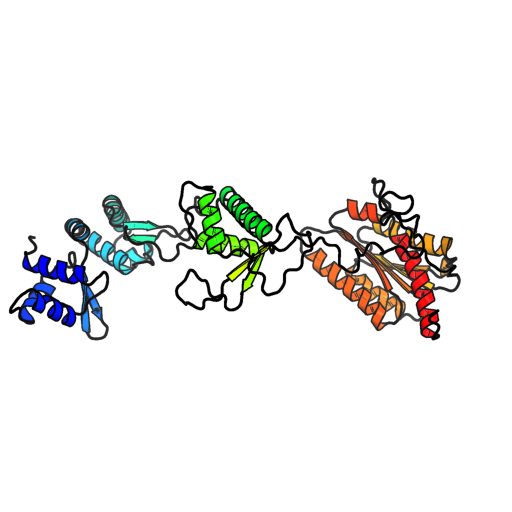1 1.00 85.44 115 VAL A C 1
ATOM 958 O O . VAL A 1 115 ? -37.784 19.286 40.098 1.00 85.44 115 VAL A O 1
ATOM 961 N N . VAL A 1 116 ? -38.284 19.481 37.918 1.00 85.19 116 VAL A N 1
ATOM 962 C CA . VAL A 1 116 ? -37.605 18.238 37.506 1.00 85.19 116 VAL A CA 1
ATOM 963 C C . VAL A 1 116 ? -36.121 18.251 37.895 1.00 85.19 116 VAL A C 1
ATOM 965 O O . VAL A 1 116 ? -35.597 17.236 38.340 1.00 85.19 116 VAL A O 1
ATOM 968 N N . GLU A 1 117 ? -35.431 19.388 37.760 1.00 85.56 117 GLU A N 1
ATOM 969 C CA . GLU A 1 117 ? -34.027 19.523 38.181 1.00 85.56 117 GLU A CA 1
ATOM 970 C C . GLU A 1 117 ? -33.841 19.340 39.691 1.00 85.56 117 GLU A C 1
ATOM 972 O O . GLU A 1 117 ? -32.925 18.627 40.104 1.00 85.56 117 GLU A O 1
ATOM 977 N N . ASN A 1 118 ? -34.713 19.944 40.502 1.00 86.75 118 ASN A N 1
ATOM 978 C CA . ASN A 1 118 ? -34.659 19.812 41.956 1.00 86.75 118 ASN A CA 1
ATOM 979 C C . ASN A 1 118 ? -34.949 18.370 42.395 1.00 86.75 118 ASN A C 1
ATOM 981 O O . ASN A 1 118 ? -34.160 17.805 43.146 1.00 86.75 118 ASN A O 1
ATOM 985 N N . CYS A 1 119 ? -35.999 17.746 41.852 1.00 85.38 119 CYS A N 1
ATOM 986 C CA . CYS A 1 119 ? -36.359 16.356 42.144 1.00 85.38 119 CYS A CA 1
ATOM 987 C C . CYS A 1 119 ? -35.237 15.376 41.766 1.00 85.38 119 CYS A C 1
ATOM 989 O O . CYS A 1 119 ? -34.874 14.502 42.550 1.00 85.38 119 CYS A O 1
ATOM 991 N N . LEU A 1 120 ? -34.627 15.540 40.584 1.00 86.31 120 LEU A N 1
ATOM 992 C CA . LEU A 1 120 ? -33.500 14.700 40.165 1.00 86.31 120 LEU A CA 1
ATOM 993 C C . LEU A 1 120 ? -32.294 14.856 41.098 1.00 86.31 120 LEU A C 1
ATOM 995 O O . LEU A 1 120 ? -31.603 13.873 41.358 1.00 86.31 120 LEU A O 1
ATOM 999 N N . LYS A 1 121 ? -32.048 16.061 41.622 1.00 87.00 121 LYS A N 1
ATOM 1000 C CA . LYS A 1 121 ? -30.960 16.312 42.571 1.00 87.00 121 LYS A CA 1
ATOM 1001 C C . LYS A 1 121 ? -31.221 15.635 43.921 1.00 87.00 121 LYS A C 1
ATOM 1003 O O . LYS A 1 121 ? -30.333 14.944 44.415 1.00 87.00 121 LYS A O 1
ATOM 1008 N N . THR A 1 122 ? -32.439 15.740 44.459 1.00 86.94 122 THR A N 1
ATOM 1009 C CA . THR A 1 122 ? -32.851 15.034 45.687 1.00 86.94 122 THR A CA 1
ATOM 1010 C C . THR A 1 122 ? -32.682 13.516 45.538 1.00 86.94 122 THR A C 1
ATOM 1012 O O . THR A 1 122 ? -32.076 12.859 46.385 1.00 86.94 122 THR A O 1
ATOM 1015 N N . MET A 1 123 ? -33.129 12.944 44.414 1.00 84.88 123 MET A N 1
ATOM 1016 C CA . MET A 1 123 ? -32.997 11.504 44.141 1.00 84.88 123 MET A CA 1
ATOM 1017 C C . MET A 1 123 ? -31.544 11.048 43.959 1.00 84.88 123 MET A C 1
ATOM 1019 O O . MET A 1 123 ? -31.202 9.912 44.304 1.00 84.88 123 MET A O 1
ATOM 1023 N N . GLN A 1 124 ? -30.684 11.906 43.404 1.00 87.31 124 GLN A N 1
ATOM 1024 C CA . GLN A 1 124 ? -29.247 11.646 43.294 1.00 87.31 124 GLN A CA 1
ATOM 1025 C C . GLN A 1 124 ? -28.580 11.617 44.673 1.00 87.31 124 GLN A C 1
ATOM 1027 O O . GLN A 1 124 ? -27.777 10.721 44.940 1.00 87.31 124 GLN A O 1
ATOM 1032 N N . GLU A 1 125 ? -28.944 12.541 45.566 1.00 85.31 125 GLU A N 1
ATOM 1033 C CA . GLU A 1 125 ? -28.453 12.573 46.950 1.00 85.31 125 GLU A CA 1
ATOM 1034 C C . GLU A 1 125 ? -28.866 11.309 47.725 1.00 85.31 125 GLU A C 1
ATOM 1036 O O . GLU A 1 125 ? -28.054 10.726 48.447 1.00 85.31 125 GLU A O 1
ATOM 1041 N N . GLN A 1 126 ? -30.082 10.804 47.495 1.00 82.94 126 GLN A N 1
ATOM 1042 C CA . GLN A 1 126 ? -30.591 9.564 48.099 1.00 82.94 126 GLN A CA 1
ATOM 1043 C C . GLN A 1 126 ? -30.058 8.266 47.450 1.00 82.94 126 GLN A C 1
ATOM 1045 O O . GLN A 1 126 ? -30.400 7.160 47.891 1.00 82.94 126 GLN A O 1
ATOM 1050 N N . LYS A 1 127 ? -29.196 8.378 46.425 1.00 82.19 127 LYS A N 1
ATOM 1051 C CA . LYS A 1 127 ? -28.646 7.263 45.627 1.00 82.19 127 LYS A CA 1
ATOM 1052 C C . LYS A 1 127 ? -29.720 6.382 44.974 1.00 82.19 127 LYS A C 1
ATOM 1054 O O . LYS A 1 127 ? -29.546 5.173 44.859 1.00 82.19 127 LYS A O 1
ATOM 1059 N N . LEU A 1 128 ? -30.834 6.976 44.554 1.00 82.69 128 LEU A N 1
ATOM 1060 C CA . LEU A 1 128 ? -31.898 6.285 43.815 1.00 82.69 128 LEU A CA 1
ATOM 1061 C C . LEU A 1 128 ? -31.641 6.315 42.299 1.00 82.69 128 LEU A C 1
ATOM 1063 O O . LEU A 1 128 ? -31.862 5.329 41.594 1.00 82.69 128 LEU A O 1
ATOM 1067 N N . VAL A 1 129 ? -31.118 7.440 41.805 1.00 84.94 129 VAL A N 1
ATOM 1068 C CA . VAL A 1 129 ? -30.879 7.712 40.380 1.00 84.94 129 VAL A CA 1
ATOM 1069 C C . VAL A 1 129 ? -29.430 8.157 40.174 1.00 84.94 129 VAL A C 1
ATOM 1071 O O . VAL A 1 129 ? -28.860 8.858 41.008 1.00 84.94 129 VAL A O 1
ATOM 1074 N N . LYS A 1 130 ? -28.828 7.788 39.039 1.00 82.56 130 LYS A N 1
ATOM 1075 C CA . LYS A 1 130 ? -27.508 8.259 38.593 1.00 82.56 130 LYS A CA 1
ATOM 1076 C C . LYS A 1 130 ? -27.576 8.919 37.216 1.00 82.56 130 LYS A C 1
ATOM 1078 O O . LYS A 1 130 ? -28.410 8.564 36.385 1.00 82.56 130 LYS A O 1
ATOM 1083 N N . GLU A 1 131 ? -26.673 9.868 36.973 1.00 83.19 131 GLU A N 1
ATOM 1084 C CA . GLU A 1 131 ? -26.470 10.490 35.657 1.00 83.19 131 GLU A CA 1
ATOM 1085 C C . GLU A 1 131 ? -25.364 9.747 34.892 1.00 83.19 131 GLU A C 1
ATOM 1087 O O . GLU A 1 131 ? -24.261 9.564 35.407 1.00 83.19 131 GLU A O 1
ATOM 1092 N N . VAL A 1 132 ? -25.648 9.344 33.651 1.00 78.50 132 VAL A N 1
ATOM 1093 C CA . VAL A 1 132 ? -24.706 8.672 32.742 1.00 78.50 132 VAL A CA 1
ATOM 1094 C C . VAL A 1 132 ? -24.622 9.447 31.424 1.00 78.50 132 VAL A C 1
ATOM 1096 O O . VAL A 1 132 ? -25.618 9.980 30.932 1.00 78.50 132 VAL A O 1
ATOM 1099 N N . LYS A 1 133 ? -23.417 9.532 30.845 1.00 74.88 133 LYS A N 1
ATOM 1100 C CA . LYS A 1 133 ? -23.130 10.306 29.623 1.00 74.88 133 LYS A CA 1
ATOM 1101 C C . LYS A 1 133 ? -22.453 9.440 28.548 1.00 74.88 133 LYS A C 1
ATOM 1103 O O . LYS A 1 133 ? -21.244 9.545 28.378 1.00 74.88 133 LYS A O 1
ATOM 1108 N N . PRO A 1 134 ? -23.199 8.612 27.796 1.00 58.66 134 PRO A N 1
ATOM 1109 C CA . PRO A 1 134 ? -22.594 7.702 26.820 1.00 58.66 134 PRO A CA 1
ATOM 1110 C C . PRO A 1 134 ? -22.110 8.393 25.529 1.00 58.66 134 PRO A C 1
ATOM 1112 O O . PRO A 1 134 ? -21.155 7.933 24.919 1.00 58.66 134 PRO A O 1
ATOM 1115 N N . LYS A 1 135 ? -22.746 9.493 25.087 1.00 58.88 135 LYS A N 1
ATOM 1116 C CA . LYS A 1 135 ? -22.404 10.233 23.842 1.00 58.88 135 LYS A CA 1
ATOM 1117 C C . LYS A 1 135 ? -22.725 11.729 23.975 1.00 58.88 135 LYS A C 1
ATOM 1119 O O . LYS A 1 135 ? -23.575 12.256 23.259 1.00 58.88 135 LYS A O 1
ATOM 1124 N N . SER A 1 136 ? -22.175 12.382 25.001 1.00 60.62 136 SER A N 1
ATOM 1125 C CA . SER A 1 136 ? -22.407 13.803 25.359 1.00 60.62 136 SER A CA 1
ATOM 1126 C C . SER A 1 136 ? -23.845 14.201 25.743 1.00 60.62 136 SER A C 1
ATOM 1128 O O . SER A 1 136 ? -24.075 15.320 26.200 1.00 60.62 136 SER A O 1
ATOM 1130 N N . LYS A 1 137 ? -24.823 13.296 25.629 1.00 69.94 137 LYS A N 1
ATOM 1131 C CA . LYS A 1 137 ? -26.192 13.475 26.134 1.00 69.94 137 LYS A CA 1
ATOM 1132 C C . LYS A 1 137 ? -26.293 12.994 27.581 1.00 69.94 137 LYS A C 1
ATOM 1134 O O . LYS A 1 137 ? -25.844 11.895 27.892 1.00 69.94 137 LYS A O 1
ATOM 1139 N N . LYS A 1 138 ? -26.901 13.813 28.445 1.00 80.25 138 LYS A N 1
ATOM 1140 C CA . LYS A 1 138 ? -27.185 13.468 29.845 1.00 80.25 138 LYS A CA 1
ATOM 1141 C C . LYS A 1 138 ? -28.398 12.542 29.916 1.00 80.25 138 LYS A C 1
ATOM 1143 O O . LYS A 1 138 ? -29.497 12.960 29.545 1.00 80.25 138 LYS A O 1
ATOM 1148 N N . LEU A 1 139 ? -28.188 11.316 30.381 1.00 85.44 139 LEU A N 1
ATOM 1149 C CA . LEU A 1 139 ? -29.239 10.332 30.628 1.00 85.44 139 LEU A CA 1
ATOM 1150 C C . LEU A 1 139 ? -29.307 10.022 32.122 1.00 85.44 139 LEU A C 1
ATOM 1152 O O . LEU A 1 139 ? -28.280 9.965 32.796 1.00 85.44 139 LEU A O 1
ATOM 1156 N N . TYR A 1 140 ? -30.518 9.811 32.622 1.00 86.25 140 TYR A N 1
ATOM 1157 C CA . TYR A 1 140 ? -30.780 9.411 33.999 1.00 86.25 140 TYR A CA 1
ATOM 1158 C C . TYR A 1 140 ? -31.239 7.954 34.014 1.00 86.25 140 TYR A C 1
ATOM 1160 O O . TYR A 1 140 ? -32.047 7.548 33.177 1.00 86.25 140 TYR A O 1
ATOM 1168 N N . MET A 1 141 ? -30.697 7.164 34.937 1.00 84.50 141 MET A N 1
ATOM 1169 C CA . MET A 1 141 ? -31.049 5.754 35.123 1.00 84.50 141 MET A CA 1
ATOM 1170 C C . MET A 1 141 ? -30.964 5.357 36.600 1.00 84.50 141 MET A C 1
ATOM 1172 O O . MET A 1 141 ? -30.390 6.092 37.404 1.00 84.50 141 MET A O 1
ATOM 1176 N N . LEU A 1 142 ? -31.506 4.193 36.961 1.00 85.38 142 LEU A N 1
ATOM 1177 C CA . LEU A 1 142 ? -31.423 3.680 38.331 1.00 85.38 142 LEU A CA 1
ATOM 1178 C C . LEU A 1 142 ? -29.973 3.438 38.767 1.00 85.38 142 LEU A C 1
ATOM 1180 O O . LEU A 1 142 ? -29.124 3.048 37.959 1.00 85.38 142 LEU A O 1
ATOM 1184 N N . PHE A 1 143 ? -29.696 3.661 40.053 1.00 79.69 143 PHE A N 1
ATOM 1185 C CA . PHE A 1 143 ? -28.342 3.583 40.608 1.00 79.69 143 PHE A CA 1
ATOM 1186 C C . PHE A 1 143 ? -27.686 2.209 40.377 1.00 79.69 143 PHE A C 1
ATOM 1188 O O . PHE A 1 143 ? -26.559 2.140 39.873 1.00 79.69 143 PHE A O 1
ATOM 1195 N N . ASP A 1 144 ? -28.429 1.129 40.621 1.00 75.06 144 ASP A N 1
ATOM 1196 C CA . ASP A 1 144 ? -27.917 -0.248 40.581 1.00 75.06 144 ASP A CA 1
ATOM 1197 C C . ASP A 1 144 ? -27.800 -0.834 39.161 1.00 75.06 144 ASP A C 1
ATOM 1199 O O . ASP A 1 144 ? -27.122 -1.838 38.945 1.00 75.06 144 ASP A O 1
ATOM 1203 N N . ILE A 1 145 ? -28.422 -0.209 38.155 1.00 71.19 145 ILE A N 1
ATOM 1204 C CA . ILE A 1 145 ? -28.474 -0.748 36.787 1.00 71.19 145 ILE A CA 1
ATOM 1205 C C . ILE A 1 145 ? -27.282 -0.246 35.968 1.00 71.19 145 ILE A C 1
ATOM 1207 O O . ILE A 1 145 ? -27.037 0.956 35.885 1.00 71.19 145 ILE A O 1
ATOM 1211 N N . LYS A 1 146 ? -26.535 -1.143 35.316 1.00 64.06 146 LYS A N 1
ATOM 1212 C CA . LYS A 1 146 ? -25.475 -0.768 34.361 1.00 64.06 146 LYS A CA 1
ATOM 1213 C C . LYS A 1 146 ? -26.064 -0.376 32.987 1.00 64.06 146 LYS A C 1
ATOM 1215 O O . LYS A 1 146 ? -27.045 -0.996 32.563 1.00 64.06 146 LYS A O 1
ATOM 1220 N N . PRO A 1 147 ? -25.522 0.649 32.298 1.00 68.12 147 PRO A N 1
ATOM 1221 C CA . PRO A 1 147 ? -26.001 1.064 30.976 1.00 68.12 147 PRO A CA 1
ATOM 1222 C C . PRO A 1 147 ? -25.798 -0.042 29.927 1.00 68.12 147 PRO A C 1
ATOM 1224 O O . PRO A 1 147 ? -24.828 -0.786 29.988 1.00 68.12 147 PRO A O 1
ATOM 1227 N N . ALA A 1 148 ? -26.715 -0.151 28.957 1.00 54.44 148 ALA A N 1
ATOM 1228 C CA . ALA A 1 148 ? -26.655 -1.186 27.912 1.00 54.44 148 ALA A CA 1
ATOM 1229 C C . ALA A 1 148 ? -25.505 -1.005 26.907 1.00 54.44 148 ALA A C 1
ATOM 1231 O O . ALA A 1 148 ? -25.085 -1.977 26.288 1.00 54.44 148 ALA A O 1
ATOM 1232 N N . ASP A 1 149 ? -25.047 0.230 26.713 1.00 55.31 149 ASP A N 1
ATOM 1233 C CA . ASP A 1 149 ? -24.063 0.594 25.695 1.00 55.31 149 ASP A CA 1
ATOM 1234 C C . ASP A 1 149 ? -22.815 1.154 26.386 1.00 55.31 149 ASP A C 1
ATOM 1236 O O . ASP A 1 149 ? -22.466 2.329 26.270 1.00 55.31 149 ASP A O 1
ATOM 1240 N N . GLU A 1 150 ? -22.166 0.300 27.175 1.00 53.41 150 GLU A N 1
ATOM 1241 C CA . GLU A 1 150 ? -20.805 0.512 27.671 1.00 53.41 150 GLU A CA 1
ATOM 1242 C C . GLU A 1 150 ? -19.830 0.159 26.541 1.00 53.41 150 GLU A C 1
ATOM 1244 O O . GLU A 1 150 ? -18.993 -0.726 26.645 1.00 53.41 150 GLU A O 1
ATOM 1249 N N . SER A 1 151 ? -19.994 0.824 25.393 1.00 48.44 151 SER A N 1
ATOM 1250 C CA . SER A 1 151 ? -19.144 0.576 24.232 1.00 48.44 151 SER A CA 1
ATOM 1251 C C . SER A 1 151 ? -17.691 0.969 24.489 1.00 48.44 151 SER A C 1
ATOM 1253 O O . SER A 1 151 ? -16.861 0.653 23.654 1.00 48.44 151 SER A O 1
ATOM 1255 N N . LEU A 1 152 ? -17.354 1.640 25.589 1.00 45.47 152 LEU A N 1
ATOM 1256 C CA . LEU A 1 152 ? -15.982 1.999 25.924 1.00 45.47 152 LEU A CA 1
ATOM 1257 C C . LEU A 1 152 ? -15.874 2.059 27.448 1.00 45.47 152 LEU A C 1
ATOM 1259 O O . LEU A 1 152 ? -16.442 2.966 28.064 1.00 45.47 152 LEU A O 1
ATOM 1263 N N . SER A 1 153 ? -15.179 1.096 28.057 1.00 50.31 153 SER A N 1
ATOM 1264 C CA . SER A 1 153 ? -14.836 1.176 29.473 1.00 50.31 153 SER A CA 1
ATOM 1265 C C . SER A 1 153 ? -14.186 2.527 29.762 1.00 50.31 153 SER A C 1
ATOM 1267 O O . SER A 1 153 ? -13.361 3.036 28.997 1.00 50.31 153 SER A O 1
ATOM 1269 N N . ARG A 1 154 ? -14.558 3.115 30.898 1.00 50.00 154 ARG A N 1
ATOM 1270 C CA . ARG A 1 154 ? -14.059 4.389 31.444 1.00 50.00 154 ARG A CA 1
ATOM 1271 C C . ARG A 1 154 ? -12.521 4.474 31.529 1.00 50.00 154 ARG A C 1
ATOM 1273 O O . ARG A 1 154 ? -11.993 5.557 31.743 1.00 50.00 154 ARG A O 1
ATOM 1280 N N . LEU A 1 155 ? -11.826 3.348 31.358 1.00 51.12 155 LEU A N 1
ATOM 1281 C CA . LEU A 1 155 ? -10.371 3.206 31.256 1.00 51.12 155 LEU A CA 1
ATOM 1282 C C . LEU A 1 155 ? -9.782 3.675 29.927 1.00 51.12 155 LEU A C 1
ATOM 1284 O O . LEU A 1 155 ? -8.663 4.176 29.895 1.00 51.12 155 LEU A O 1
ATOM 1288 N N . LEU A 1 156 ? -10.520 3.497 28.832 1.00 51.06 156 LEU A N 1
ATOM 1289 C CA . LEU A 1 156 ? -10.058 3.906 27.516 1.00 51.06 156 LEU A CA 1
ATOM 1290 C C . LEU A 1 156 ? -10.355 5.370 27.257 1.00 51.06 156 LEU A C 1
ATOM 1292 O O . LEU A 1 156 ? -9.722 5.902 26.365 1.00 51.06 156 LEU A O 1
ATOM 1296 N N . TYR A 1 157 ? -11.288 6.001 27.987 1.00 53.34 157 TYR A N 1
ATOM 1297 C CA . TYR A 1 157 ? -11.748 7.365 27.722 1.00 53.34 157 TYR A CA 1
ATOM 1298 C C . TYR A 1 157 ? -11.772 8.237 28.982 1.00 53.34 157 TYR A C 1
ATOM 1300 O O . TYR A 1 157 ? -12.639 8.086 29.846 1.00 53.34 157 TYR A O 1
ATOM 1308 N N . THR A 1 158 ? -10.898 9.240 29.027 1.00 51.19 158 THR A N 1
ATOM 1309 C CA . THR A 1 158 ? -10.930 10.311 30.028 1.00 51.19 158 THR A CA 1
ATOM 1310 C C . THR A 1 158 ? -11.716 11.484 29.441 1.00 51.19 158 THR A C 1
ATOM 1312 O O . THR A 1 158 ? -11.389 11.995 28.377 1.00 51.19 158 THR A O 1
ATOM 1315 N N . ASN A 1 159 ? -12.793 11.924 30.102 1.00 48.56 159 ASN A N 1
ATOM 1316 C CA . ASN A 1 159 ? -13.647 13.037 29.640 1.00 48.56 159 ASN A CA 1
ATOM 1317 C C . ASN A 1 159 ? -14.262 12.875 28.228 1.00 48.56 159 ASN A C 1
ATOM 1319 O O . ASN A 1 159 ? -14.650 13.866 27.613 1.00 48.56 159 ASN A O 1
ATOM 1323 N N . GLY A 1 160 ? -14.419 11.643 27.733 1.00 51.22 160 GLY A N 1
ATOM 1324 C CA . GLY A 1 160 ? -14.985 11.381 26.402 1.00 51.22 160 GLY A CA 1
ATOM 1325 C C . GLY A 1 160 ? -13.964 11.394 25.260 1.00 51.22 160 GLY A C 1
ATOM 1326 O O . GLY A 1 160 ? -14.361 11.220 24.110 1.00 51.22 160 GLY A O 1
ATOM 1327 N N . GLU A 1 161 ? -12.672 11.517 25.567 1.00 50.72 161 GLU A N 1
ATOM 1328 C CA . GLU A 1 161 ? -11.566 11.321 24.624 1.00 50.72 161 GLU A CA 1
ATOM 1329 C C . GLU A 1 161 ? -10.739 10.103 25.027 1.00 50.72 161 GLU A C 1
ATOM 1331 O O . GLU A 1 161 ? -10.573 9.871 26.227 1.00 50.72 161 GLU A O 1
ATOM 1336 N N . PRO A 1 162 ? -10.231 9.314 24.062 1.00 58.62 162 PRO A N 1
ATOM 1337 C CA . PRO A 1 162 ? -9.467 8.135 24.398 1.00 58.62 162 PRO A CA 1
ATOM 1338 C C . PRO A 1 162 ? -8.160 8.527 25.100 1.00 58.62 162 PRO A C 1
ATOM 1340 O O . PRO A 1 162 ? -7.440 9.389 24.596 1.00 58.62 162 PRO A O 1
ATOM 1343 N N . ASP A 1 163 ? -7.831 7.903 26.233 1.00 69.94 163 ASP A N 1
ATOM 1344 C CA . ASP A 1 163 ? -6.531 8.066 26.883 1.00 69.94 163 ASP A CA 1
ATOM 1345 C C . ASP A 1 163 ? -5.463 7.429 25.990 1.00 69.94 163 ASP A C 1
ATOM 1347 O O . ASP A 1 163 ? -5.225 6.218 25.996 1.00 69.94 163 ASP A O 1
ATOM 1351 N N . THR A 1 164 ? -4.860 8.263 25.149 1.00 73.75 164 THR A N 1
ATOM 1352 C CA . THR A 1 164 ? -3.921 7.841 24.112 1.00 73.75 164 THR A CA 1
ATOM 1353 C C . THR A 1 164 ? -2.707 7.125 24.691 1.00 73.75 164 THR A C 1
ATOM 1355 O O . THR A 1 164 ? -2.163 6.244 24.031 1.00 73.75 164 THR A O 1
ATOM 1358 N N . VAL A 1 165 ? -2.315 7.439 25.929 1.00 79.50 165 VAL A N 1
ATOM 1359 C CA . VAL A 1 165 ? -1.161 6.827 26.594 1.00 79.50 165 VAL A CA 1
ATOM 1360 C C . VAL A 1 165 ? -1.484 5.392 26.991 1.00 79.50 165 VAL A C 1
ATOM 1362 O O . VAL A 1 165 ? -0.726 4.475 26.668 1.00 79.50 165 VAL A O 1
ATOM 1365 N N . VAL A 1 166 ? -2.630 5.179 27.642 1.00 77.50 166 VAL A N 1
ATOM 1366 C CA . VAL A 1 166 ? -3.068 3.840 28.064 1.00 77.50 166 VAL A CA 1
ATOM 1367 C C . VAL A 1 166 ? -3.391 2.972 26.849 1.00 77.50 166 VAL A C 1
ATOM 1369 O O . VAL A 1 166 ? -2.972 1.815 26.783 1.00 77.50 166 VAL A O 1
ATOM 1372 N N . VAL A 1 167 ? -4.076 3.534 25.848 1.00 80.75 167 VAL A N 1
ATOM 1373 C CA . VAL A 1 167 ? -4.419 2.826 24.607 1.00 80.75 167 VAL A CA 1
ATOM 1374 C C . VAL A 1 167 ? -3.161 2.381 23.861 1.00 80.75 167 VAL A C 1
ATOM 1376 O O . VAL A 1 167 ? -3.084 1.226 23.442 1.00 80.75 167 VAL A O 1
ATOM 1379 N N . GLU A 1 168 ? -2.161 3.252 23.707 1.00 82.94 168 GLU A N 1
ATOM 1380 C CA . GLU A 1 168 ? -0.930 2.908 22.987 1.00 82.94 168 GLU A CA 1
ATOM 1381 C C . GLU A 1 168 ? -0.080 1.882 23.753 1.00 82.94 168 GLU A C 1
ATOM 1383 O O . GLU A 1 168 ? 0.499 0.972 23.148 1.00 82.94 168 GLU A O 1
ATOM 1388 N N . ALA A 1 169 ? -0.068 1.955 25.089 1.00 84.75 169 ALA A N 1
ATOM 1389 C CA . ALA A 1 169 ? 0.574 0.955 25.936 1.00 84.75 169 ALA A CA 1
ATOM 1390 C C . ALA A 1 169 ? -0.091 -0.426 25.793 1.00 84.75 169 ALA A C 1
ATOM 1392 O O . ALA A 1 169 ? 0.599 -1.427 25.577 1.00 84.75 169 ALA A O 1
ATOM 1393 N N . LEU A 1 170 ? -1.427 -0.487 25.838 1.00 86.81 170 LEU A N 1
ATOM 1394 C CA . LEU A 1 170 ? -2.176 -1.734 25.658 1.00 86.81 170 LEU A CA 1
ATOM 1395 C C . LEU A 1 170 ? -2.023 -2.299 24.242 1.00 86.81 170 LEU A C 1
ATOM 1397 O O . LEU A 1 170 ? -1.831 -3.507 24.088 1.00 86.81 170 LEU A O 1
ATOM 1401 N N . LYS A 1 171 ? -2.042 -1.446 23.209 1.00 87.56 171 LYS A N 1
ATOM 1402 C CA . LYS A 1 171 ? -1.748 -1.843 21.823 1.00 87.56 171 LYS A CA 1
ATOM 1403 C C . LYS A 1 171 ? -0.367 -2.476 21.708 1.00 87.56 171 LYS A C 1
ATOM 1405 O O . LYS A 1 171 ? -0.244 -3.562 21.142 1.00 87.56 171 LYS A O 1
ATOM 1410 N N . SER A 1 172 ? 0.650 -1.820 22.264 1.00 87.31 172 SER A N 1
ATOM 1411 C CA . SER A 1 172 ? 2.037 -2.289 22.227 1.00 87.31 172 SER A CA 1
ATOM 1412 C C . SER A 1 172 ? 2.197 -3.626 22.948 1.00 87.31 172 SER A C 1
ATOM 1414 O O . SER A 1 172 ? 2.818 -4.543 22.409 1.00 87.31 172 SER A O 1
ATOM 1416 N N . LEU A 1 173 ? 1.583 -3.781 24.125 1.00 89.38 173 LEU A N 1
ATOM 1417 C CA . LEU A 1 173 ? 1.609 -5.041 24.866 1.00 89.38 173 LEU A CA 1
ATOM 1418 C C . LEU A 1 173 ? 0.930 -6.171 24.081 1.00 89.38 173 LEU A C 1
ATOM 1420 O O . LEU A 1 173 ? 1.532 -7.228 23.877 1.00 89.38 173 LEU A O 1
ATOM 1424 N N . CYS A 1 174 ? -0.306 -5.945 23.621 1.00 89.31 174 CYS A N 1
ATOM 1425 C CA . CYS A 1 174 ? -1.070 -6.944 22.876 1.00 89.31 174 CYS A CA 1
ATOM 1426 C C . CYS A 1 174 ? -0.325 -7.362 21.604 1.00 89.31 174 CYS A C 1
ATOM 1428 O O . CYS A 1 174 ? -0.203 -8.553 21.316 1.00 89.31 174 CYS A O 1
ATOM 1430 N N . TYR A 1 175 ? 0.218 -6.391 20.864 1.00 90.06 175 TYR A N 1
ATOM 1431 C CA . TYR A 1 175 ? 0.992 -6.651 19.658 1.00 90.06 175 TYR A CA 1
ATOM 1432 C C . TYR A 1 175 ? 2.257 -7.463 19.954 1.00 90.06 175 TYR A C 1
ATOM 1434 O O . TYR A 1 175 ? 2.456 -8.499 19.324 1.00 90.06 175 TYR A O 1
ATOM 1442 N N . ASN A 1 176 ? 3.072 -7.064 20.936 1.00 88.19 176 ASN A N 1
ATOM 1443 C CA . ASN A 1 176 ? 4.318 -7.762 21.273 1.00 88.19 176 ASN A CA 1
ATOM 1444 C C . ASN A 1 176 ? 4.069 -9.198 21.752 1.00 88.19 176 ASN A C 1
ATOM 1446 O O . ASN A 1 176 ? 4.788 -10.122 21.362 1.00 88.19 176 ASN A O 1
ATOM 1450 N N . PHE A 1 177 ? 3.017 -9.413 22.547 1.00 88.75 177 PHE A N 1
ATOM 1451 C CA . PHE A 1 177 ? 2.625 -10.749 22.988 1.00 88.75 177 PHE A CA 1
ATOM 1452 C C . PHE A 1 177 ? 2.222 -11.649 21.811 1.00 88.75 177 PHE A C 1
ATOM 1454 O O . PHE A 1 177 ? 2.685 -12.790 21.703 1.00 88.75 177 PHE A O 1
ATOM 1461 N N . ILE A 1 178 ? 1.394 -11.130 20.897 1.00 88.56 178 ILE A N 1
ATOM 1462 C CA . ILE A 1 178 ? 0.974 -11.859 19.694 1.00 88.56 178 ILE A CA 1
ATOM 1463 C C . ILE A 1 178 ? 2.168 -12.100 18.767 1.00 88.56 178 ILE A C 1
ATOM 1465 O O . ILE A 1 178 ? 2.295 -13.195 18.216 1.00 88.56 178 ILE A O 1
ATOM 1469 N N . TYR A 1 179 ? 3.061 -11.122 18.624 1.00 86.62 179 TYR A N 1
ATOM 1470 C CA . TYR A 1 179 ? 4.248 -11.200 17.780 1.00 86.62 179 TYR A CA 1
ATOM 1471 C C . TYR A 1 179 ? 5.187 -12.321 18.232 1.00 86.62 179 TYR A C 1
ATOM 1473 O O . TYR A 1 179 ? 5.500 -13.204 17.439 1.00 86.62 179 TYR A O 1
ATOM 1481 N N . HIS A 1 180 ? 5.548 -12.374 19.516 1.00 83.62 180 HIS A N 1
ATOM 1482 C CA . HIS A 1 180 ? 6.464 -13.396 20.035 1.00 83.62 180 HIS A CA 1
ATOM 1483 C C . HIS A 1 180 ? 5.888 -14.821 20.045 1.00 83.62 180 HIS A C 1
ATOM 1485 O O . HIS A 1 180 ? 6.651 -15.782 19.984 1.00 83.62 180 HIS A O 1
ATOM 1491 N N . ARG A 1 181 ? 4.559 -14.992 20.107 1.00 82.62 181 ARG A N 1
ATOM 1492 C CA . ARG A 1 181 ? 3.925 -16.311 19.886 1.00 82.62 181 ARG A CA 1
ATOM 1493 C C . ARG A 1 181 ? 3.828 -16.676 18.404 1.00 82.62 181 ARG A C 1
ATOM 1495 O O . ARG A 1 181 ? 3.889 -17.854 18.055 1.00 82.62 181 ARG A O 1
ATOM 1502 N N . SER A 1 182 ? 3.627 -15.676 17.547 1.00 79.25 182 SER A N 1
ATOM 1503 C CA . SER A 1 182 ? 3.561 -15.874 16.097 1.00 79.25 182 SER A CA 1
ATOM 1504 C C . SER A 1 182 ? 4.937 -16.216 15.521 1.00 79.25 182 SER A C 1
ATOM 1506 O O . SER A 1 182 ? 4.999 -16.996 14.579 1.00 79.25 182 SER A O 1
ATOM 1508 N N . PHE A 1 183 ? 6.011 -15.679 16.112 1.00 77.50 183 PHE A N 1
ATOM 1509 C CA . PHE A 1 183 ? 7.405 -15.866 15.701 1.00 77.50 183 PHE A CA 1
ATOM 1510 C C . PHE A 1 183 ? 8.293 -16.135 16.936 1.00 77.50 183 PHE A C 1
ATOM 1512 O O . PHE A 1 183 ? 8.826 -15.195 17.538 1.00 77.50 183 PHE A O 1
ATOM 1519 N N . PRO A 1 184 ? 8.414 -17.403 17.376 1.00 75.50 184 PRO A N 1
ATOM 1520 C CA . PRO A 1 184 ? 9.296 -17.785 18.478 1.00 75.50 184 PRO A CA 1
ATOM 1521 C C . PRO A 1 184 ? 10.768 -17.509 18.139 1.00 75.50 184 PRO A C 1
ATOM 1523 O O . PRO A 1 184 ? 11.194 -17.773 17.021 1.00 75.50 184 PRO A O 1
ATOM 1526 N N . LYS A 1 185 ? 11.556 -17.035 19.115 1.00 66.75 185 LYS A N 1
ATOM 1527 C CA . LYS A 1 185 ? 12.977 -16.670 18.921 1.00 66.75 185 LYS A CA 1
ATOM 1528 C C . LYS A 1 185 ? 13.891 -17.845 18.548 1.00 66.75 185 LYS A C 1
ATOM 1530 O O . LYS A 1 185 ? 14.956 -17.617 17.995 1.00 66.75 185 LYS A O 1
ATOM 1535 N N . ASP A 1 186 ? 13.478 -19.072 18.859 1.00 64.69 186 ASP A N 1
ATOM 1536 C CA . ASP A 1 186 ? 14.256 -20.290 18.590 1.00 64.69 186 ASP A CA 1
ATOM 1537 C C . ASP A 1 186 ? 14.078 -20.813 17.154 1.00 64.69 186 ASP A C 1
ATOM 1539 O O . ASP A 1 186 ? 14.643 -21.845 16.796 1.00 64.69 186 ASP A O 1
ATOM 1543 N N . MET A 1 187 ? 13.257 -20.143 16.342 1.00 60.69 187 MET A N 1
ATOM 1544 C CA . MET A 1 187 ? 12.912 -20.563 14.988 1.00 60.69 187 MET A CA 1
ATOM 1545 C C . MET A 1 187 ? 13.382 -19.528 13.973 1.00 60.69 187 MET A C 1
ATOM 1547 O O . MET A 1 187 ? 13.402 -18.332 14.255 1.00 60.69 187 MET A O 1
ATOM 1551 N N . ASP A 1 188 ? 13.731 -20.023 12.786 1.00 57.84 188 ASP A N 1
ATOM 1552 C CA . ASP A 1 188 ? 14.146 -19.205 11.651 1.00 57.84 188 ASP A CA 1
ATOM 1553 C C . ASP A 1 188 ? 13.110 -18.110 11.369 1.00 57.84 188 ASP A C 1
ATOM 1555 O O . ASP A 1 188 ? 11.899 -18.366 11.437 1.00 57.84 188 ASP A O 1
ATOM 1559 N N . GLU A 1 189 ? 13.567 -16.892 11.070 1.00 54.25 189 GLU A N 1
ATOM 1560 C CA . GLU A 1 189 ? 12.674 -15.736 11.001 1.00 54.25 189 GLU A CA 1
ATOM 1561 C C . GLU A 1 189 ? 11.566 -15.975 9.966 1.00 54.25 189 GLU A C 1
ATOM 1563 O O . GLU A 1 189 ? 10.419 -15.593 10.199 1.00 54.25 189 GLU A O 1
ATOM 1568 N N . ASP A 1 190 ? 11.861 -16.668 8.864 1.00 56.31 190 ASP A N 1
ATOM 1569 C CA . ASP A 1 190 ? 10.940 -16.970 7.758 1.00 56.31 190 ASP A CA 1
ATOM 1570 C C . ASP A 1 190 ? 10.207 -18.318 7.862 1.00 56.31 190 ASP A C 1
ATOM 1572 O O . ASP A 1 190 ? 9.666 -18.821 6.872 1.00 56.31 190 ASP A O 1
ATOM 1576 N N . ALA A 1 191 ? 10.127 -18.906 9.058 1.00 59.22 191 ALA A N 1
ATOM 1577 C CA . ALA A 1 191 ? 9.421 -20.166 9.266 1.00 59.22 191 ALA A CA 1
ATOM 1578 C C . ALA A 1 191 ? 7.941 -20.093 8.820 1.00 59.22 191 ALA A C 1
ATOM 1580 O O . ALA A 1 191 ? 7.117 -19.355 9.368 1.00 59.22 191 ALA A O 1
ATOM 1581 N N . ILE A 1 192 ? 7.578 -20.914 7.829 1.00 61.81 192 ILE A N 1
ATOM 1582 C CA . ILE A 1 192 ? 6.196 -21.094 7.371 1.00 61.81 192 ILE A CA 1
ATOM 1583 C C . ILE A 1 192 ? 5.547 -22.191 8.220 1.00 61.81 192 ILE A C 1
ATOM 1585 O O . ILE A 1 192 ? 5.915 -23.362 8.141 1.00 61.81 192 ILE A O 1
ATOM 1589 N N . PHE A 1 193 ? 4.554 -21.824 9.028 1.00 66.00 193 PHE A N 1
ATOM 1590 C CA . PHE A 1 193 ? 3.835 -22.777 9.872 1.00 66.00 193 PHE A CA 1
ATOM 1591 C C . PHE A 1 193 ? 2.791 -23.575 9.080 1.00 66.00 193 PHE A C 1
ATOM 1593 O O . PHE A 1 193 ? 2.042 -23.027 8.267 1.00 66.00 193 PHE A O 1
ATOM 1600 N N . TYR A 1 194 ? 2.711 -24.879 9.353 1.00 61.12 194 TYR A N 1
ATOM 1601 C CA . TYR A 1 194 ? 1.714 -25.772 8.765 1.00 61.12 194 TYR A CA 1
ATOM 1602 C C . TYR A 1 194 ? 0.282 -25.364 9.183 1.00 61.12 194 TYR A C 1
ATOM 1604 O O . TYR A 1 194 ? 0.093 -24.819 10.272 1.00 61.12 194 TYR A O 1
ATOM 1612 N N . PRO A 1 195 ? -0.760 -25.663 8.379 1.00 60.94 195 PRO A N 1
ATOM 1613 C CA . PRO A 1 195 ? -2.153 -25.294 8.681 1.00 60.94 195 PRO A CA 1
ATOM 1614 C C . PRO A 1 195 ? -2.713 -25.792 10.027 1.00 60.94 195 PRO A C 1
ATOM 1616 O O . PRO A 1 195 ? -3.734 -25.286 10.481 1.00 60.94 195 PRO A O 1
ATOM 1619 N N . GLY A 1 196 ? -2.063 -26.774 10.658 1.00 62.94 196 GLY A N 1
ATOM 1620 C CA . GLY A 1 196 ? -2.413 -27.302 11.981 1.00 62.94 196 GLY A CA 1
ATOM 1621 C C . GLY A 1 196 ? -1.649 -26.671 13.152 1.00 62.94 196 GLY A C 1
ATOM 1622 O O . GLY A 1 196 ? -1.745 -27.183 14.262 1.00 62.94 196 GLY A O 1
ATOM 1623 N N . TYR A 1 197 ? -0.858 -25.616 12.933 1.00 71.94 197 TYR A N 1
ATOM 1624 C CA . TYR A 1 197 ? -0.103 -24.960 14.000 1.00 71.94 197 TYR A CA 1
ATOM 1625 C C . TYR A 1 197 ? -1.038 -24.266 15.001 1.00 71.94 197 TYR A C 1
ATOM 1627 O O . TYR A 1 197 ? -1.809 -23.374 14.647 1.00 71.94 197 TYR A O 1
ATOM 1635 N N . THR A 1 198 ? -0.942 -24.661 16.271 1.00 68.06 198 THR A N 1
ATOM 1636 C CA . THR A 1 198 ? -1.794 -24.184 17.377 1.00 68.06 198 THR A CA 1
ATOM 1637 C C . THR A 1 198 ? -1.111 -23.153 18.280 1.00 68.06 198 THR A C 1
ATOM 1639 O O . THR A 1 198 ? -1.664 -22.768 19.308 1.00 68.06 198 THR A O 1
ATOM 1642 N N . GLY A 1 199 ? 0.089 -22.684 17.919 1.00 71.50 199 GLY A N 1
ATOM 1643 C CA . GLY A 1 199 ? 0.860 -21.748 18.745 1.00 71.50 199 GLY A CA 1
ATOM 1644 C C . GLY A 1 199 ? 0.315 -20.315 18.777 1.00 71.50 199 GLY A C 1
ATOM 1645 O O . GLY A 1 199 ? 0.778 -19.505 19.579 1.00 71.50 199 GLY A O 1
ATOM 1646 N N . TYR A 1 200 ? -0.681 -19.989 17.947 1.00 82.00 200 TYR A N 1
ATOM 1647 C CA . TYR A 1 200 ? -1.309 -18.667 17.941 1.00 82.00 200 TYR A CA 1
ATOM 1648 C C . TYR A 1 200 ? -2.159 -18.430 19.206 1.00 82.00 200 TYR A C 1
ATOM 1650 O O . TYR A 1 200 ? -2.915 -19.313 19.623 1.00 82.00 200 TYR A O 1
ATOM 1658 N N . PRO A 1 201 ? -2.076 -17.242 19.831 1.00 84.31 201 PRO A N 1
ATOM 1659 C CA . PRO A 1 201 ? -2.855 -16.928 21.021 1.00 84.31 201 PRO A CA 1
ATOM 1660 C C . PRO A 1 201 ? -4.347 -16.737 20.702 1.00 84.31 201 PRO A C 1
ATOM 1662 O O . PRO A 1 201 ? -4.725 -16.136 19.693 1.00 84.31 201 PRO A O 1
ATOM 1665 N N . THR A 1 202 ? -5.196 -17.230 21.605 1.00 85.88 202 THR A N 1
ATOM 1666 C CA . THR A 1 202 ? -6.641 -16.960 21.643 1.00 85.88 202 THR A CA 1
ATOM 1667 C C . THR A 1 202 ? -6.920 -15.672 22.413 1.00 85.88 202 THR A C 1
ATOM 1669 O O . THR A 1 202 ? -6.067 -15.209 23.173 1.00 85.88 202 THR A O 1
ATOM 1672 N N . LEU A 1 203 ? -8.131 -15.123 22.272 1.00 84.94 203 LEU A N 1
ATOM 1673 C CA . LEU A 1 203 ? -8.555 -13.929 23.014 1.00 84.94 203 LEU A CA 1
ATOM 1674 C C . LEU A 1 203 ? -8.335 -14.093 24.526 1.00 84.94 203 LEU A C 1
ATOM 1676 O O . LEU A 1 203 ? -7.704 -13.246 25.146 1.00 84.94 203 LEU A O 1
ATOM 1680 N N . THR A 1 204 ? -8.733 -15.234 25.088 1.00 84.38 204 THR A N 1
ATOM 1681 C CA . THR A 1 204 ? -8.569 -15.554 26.514 1.00 84.38 204 THR A CA 1
ATOM 1682 C C . THR A 1 204 ? -7.111 -15.477 26.973 1.00 84.38 204 THR A C 1
ATOM 1684 O O . THR A 1 204 ? -6.825 -14.923 28.029 1.00 84.38 204 THR A O 1
ATOM 1687 N N . LYS A 1 205 ? -6.165 -15.973 26.162 1.00 85.12 205 LYS A N 1
ATOM 1688 C CA . LYS A 1 205 ? -4.729 -15.913 26.486 1.00 85.12 205 LYS A CA 1
ATOM 1689 C C . LYS A 1 205 ? -4.178 -14.488 26.430 1.00 85.12 205 LYS A C 1
ATOM 1691 O O . LYS A 1 205 ? -3.288 -14.157 27.206 1.00 85.12 205 LYS A O 1
ATOM 1696 N N . VAL A 1 206 ? -4.680 -13.661 25.511 1.00 86.44 206 VAL A N 1
ATOM 1697 C CA . VAL A 1 206 ? -4.300 -12.241 25.433 1.00 86.44 206 VAL A CA 1
ATOM 1698 C C . VAL A 1 206 ? -4.824 -11.493 26.660 1.00 86.44 206 VAL A C 1
ATOM 1700 O O . VAL A 1 206 ? -4.059 -10.771 27.289 1.00 86.44 206 VAL A O 1
ATOM 1703 N N . VAL A 1 207 ? -6.080 -11.730 27.053 1.00 85.75 207 VAL A N 1
ATOM 1704 C CA . VAL A 1 207 ? -6.686 -11.142 28.262 1.00 85.75 207 VAL A CA 1
ATOM 1705 C C . VAL A 1 207 ? -5.896 -11.517 29.514 1.00 85.75 207 VAL A C 1
ATOM 1707 O O . VAL A 1 207 ? -5.525 -10.637 30.287 1.00 85.75 207 VAL A O 1
ATOM 1710 N N . GLN A 1 208 ? -5.563 -12.800 29.672 1.00 85.00 208 GLN A N 1
ATOM 1711 C CA . GLN A 1 208 ? -4.766 -13.277 30.801 1.00 85.00 208 GLN A CA 1
ATOM 1712 C C . GLN A 1 208 ? -3.394 -12.584 30.866 1.00 85.00 208 GLN A C 1
ATOM 1714 O O . GLN A 1 208 ? -2.981 -12.136 31.931 1.00 85.00 208 GLN A O 1
ATOM 1719 N N . CYS A 1 209 ? -2.712 -12.426 29.727 1.00 84.44 209 CYS A N 1
ATOM 1720 C CA . CYS A 1 209 ? -1.429 -11.722 29.676 1.00 84.44 209 CYS A CA 1
ATOM 1721 C C . CYS A 1 209 ? -1.555 -10.258 30.125 1.00 84.44 209 CYS A C 1
ATOM 1723 O O . CYS A 1 209 ? -0.737 -9.783 30.912 1.00 84.44 209 CYS A O 1
ATOM 1725 N N . VAL A 1 210 ? -2.591 -9.547 29.671 1.00 84.19 210 VAL A N 1
ATOM 1726 C CA . VAL A 1 210 ? -2.831 -8.153 30.075 1.00 84.19 210 VAL A CA 1
ATOM 1727 C C . VAL A 1 210 ? -3.070 -8.060 31.585 1.00 84.19 210 VAL A C 1
ATOM 1729 O O . VAL A 1 210 ? -2.454 -7.227 32.251 1.00 84.19 210 VAL A O 1
ATOM 1732 N N . GLN A 1 211 ? -3.878 -8.961 32.146 1.00 82.81 211 GLN A N 1
ATOM 1733 C CA . GLN A 1 211 ? -4.151 -9.015 33.586 1.00 82.81 211 GLN A CA 1
ATOM 1734 C C . GLN A 1 211 ? -2.894 -9.330 34.419 1.00 82.81 211 GLN A C 1
ATOM 1736 O O . GLN A 1 211 ? -2.686 -8.728 35.472 1.00 82.81 211 GLN A O 1
ATOM 1741 N N . GLU A 1 212 ? -2.020 -10.219 33.938 1.00 83.75 212 GLU A N 1
ATOM 1742 C CA . GLU A 1 212 ? -0.759 -10.574 34.609 1.00 83.75 212 GLU A CA 1
ATOM 1743 C C . GLU A 1 212 ? 0.240 -9.408 34.647 1.00 83.75 212 GLU A C 1
ATOM 1745 O O . GLU A 1 212 ? 0.952 -9.234 35.636 1.00 83.75 212 GLU A O 1
ATOM 1750 N N . THR A 1 213 ? 0.276 -8.579 33.599 1.00 79.62 213 THR A N 1
ATOM 1751 C CA . THR A 1 213 ? 1.205 -7.437 33.517 1.00 79.62 213 THR A CA 1
ATOM 1752 C C . THR A 1 213 ? 0.833 -6.236 34.388 1.00 79.62 213 THR A C 1
ATOM 1754 O O . THR A 1 213 ? 1.677 -5.360 34.565 1.00 79.62 213 THR A O 1
ATOM 1757 N N . LYS A 1 214 ? -0.389 -6.193 34.947 1.00 69.88 214 LYS A N 1
ATOM 1758 C CA . LYS A 1 214 ? -0.882 -5.138 35.860 1.00 69.88 214 LYS A CA 1
ATOM 1759 C C . LYS A 1 214 ? -0.526 -3.707 35.419 1.00 69.88 214 LYS A C 1
ATOM 1761 O O . LYS A 1 214 ? -0.027 -2.914 36.212 1.00 69.88 214 LYS A O 1
ATOM 1766 N N . ILE A 1 215 ? -0.778 -3.372 34.151 1.00 67.00 215 ILE A N 1
ATOM 1767 C CA . ILE A 1 215 ? -0.517 -2.023 33.608 1.00 67.00 215 ILE A CA 1
ATOM 1768 C C . ILE A 1 215 ? -1.394 -0.963 34.293 1.00 67.00 215 ILE A C 1
ATOM 1770 O O . ILE A 1 215 ? -0.966 0.175 34.470 1.00 67.00 215 ILE A O 1
ATOM 1774 N N . THR A 1 216 ? -2.612 -1.333 34.689 1.00 62.72 216 THR A N 1
ATOM 1775 C CA . THR A 1 216 ? -3.589 -0.443 35.323 1.00 62.72 216 THR A CA 1
ATOM 1776 C C . THR A 1 216 ? -4.042 -1.000 36.670 1.00 62.72 216 THR A C 1
ATOM 1778 O O . THR A 1 216 ? -4.142 -2.212 36.848 1.00 62.72 216 THR A O 1
ATOM 1781 N N . GLU A 1 217 ? -4.364 -0.114 37.615 1.00 58.53 217 GLU A N 1
ATOM 1782 C CA . GLU A 1 217 ? -4.956 -0.491 38.913 1.00 58.53 217 GLU A CA 1
ATOM 1783 C C . GLU A 1 217 ? -6.412 -0.975 38.788 1.00 58.53 217 GLU A C 1
ATOM 1785 O O . GLU A 1 217 ? -6.934 -1.619 39.694 1.00 58.53 217 GLU A O 1
ATOM 1790 N N . MET A 1 218 ? -7.070 -0.674 37.665 1.00 60.06 218 MET A N 1
ATOM 1791 C CA . MET A 1 218 ? -8.441 -1.088 37.371 1.00 60.06 218 MET A CA 1
ATOM 1792 C C . MET A 1 218 ? -8.476 -2.336 36.481 1.00 60.06 218 MET A C 1
ATOM 1794 O O . MET A 1 218 ? -7.627 -2.505 35.602 1.00 60.06 218 MET A O 1
ATOM 1798 N N . GLU A 1 219 ? -9.494 -3.173 36.688 1.00 62.56 219 GLU A N 1
ATOM 1799 C CA . GLU A 1 219 ? -9.747 -4.385 35.904 1.00 62.56 219 GLU A CA 1
ATOM 1800 C C . GLU A 1 219 ? -10.168 -4.029 34.469 1.00 62.56 219 GLU A C 1
ATOM 1802 O O . GLU A 1 219 ? -11.144 -3.312 34.254 1.00 62.56 219 GLU A O 1
ATOM 1807 N N . ILE A 1 220 ? -9.409 -4.521 33.486 1.00 72.88 220 ILE A N 1
ATOM 1808 C CA . ILE A 1 220 ? -9.706 -4.376 32.055 1.00 72.88 220 ILE A CA 1
ATOM 1809 C C . ILE A 1 220 ? -10.630 -5.527 31.636 1.00 72.88 220 ILE A C 1
ATOM 1811 O O . ILE A 1 220 ? -10.317 -6.694 31.898 1.00 72.88 220 ILE A O 1
ATOM 1815 N N . GLU A 1 221 ? -11.745 -5.214 30.969 1.00 74.94 221 GLU A N 1
ATOM 1816 C CA . GLU A 1 221 ? -12.700 -6.221 30.497 1.00 74.94 221 GLU A CA 1
ATOM 1817 C C . GLU A 1 221 ? -12.269 -6.855 29.156 1.00 74.94 221 GLU A C 1
ATOM 1819 O O . GLU A 1 221 ? -11.497 -6.296 28.372 1.00 74.94 221 GLU A O 1
ATOM 1824 N N . GLU A 1 222 ? -12.794 -8.050 28.849 1.00 79.50 222 GLU A N 1
ATOM 1825 C CA . GLU A 1 222 ? -12.522 -8.738 27.574 1.00 79.50 222 GLU A CA 1
ATOM 1826 C C . GLU A 1 222 ? -13.001 -7.921 26.356 1.00 79.50 222 GLU A C 1
ATOM 1828 O O . GLU A 1 222 ? -12.398 -7.976 25.280 1.00 79.50 222 GLU A O 1
ATOM 1833 N N . THR A 1 223 ? -14.079 -7.152 26.521 1.00 78.50 223 THR A N 1
ATOM 1834 C CA . THR A 1 223 ? -14.671 -6.269 25.503 1.00 78.50 223 THR A CA 1
ATOM 1835 C C . THR A 1 223 ? -13.695 -5.184 25.052 1.00 78.50 223 THR A C 1
ATOM 1837 O O . THR A 1 223 ? -13.534 -4.975 23.848 1.00 78.50 223 THR A O 1
ATOM 1840 N N . ASP A 1 224 ? -12.981 -4.571 25.995 1.00 78.75 224 ASP A N 1
ATOM 1841 C CA . ASP A 1 224 ? -11.987 -3.528 25.731 1.00 78.75 224 ASP A CA 1
ATOM 1842 C C . ASP A 1 224 ? -10.804 -4.083 24.928 1.00 78.75 224 ASP A C 1
ATOM 1844 O O . ASP A 1 224 ? -10.393 -3.527 23.907 1.00 78.75 224 ASP A O 1
ATOM 1848 N N . ILE A 1 225 ? -10.288 -5.247 25.336 1.00 83.56 225 ILE A N 1
ATOM 1849 C CA . ILE A 1 225 ? -9.175 -5.914 24.646 1.00 83.56 225 ILE A CA 1
ATOM 1850 C C . ILE A 1 225 ? -9.599 -6.340 23.240 1.00 83.56 225 ILE A C 1
ATOM 1852 O O . ILE A 1 225 ? -8.826 -6.206 22.289 1.00 83.56 225 ILE A O 1
ATOM 1856 N N . ARG A 1 226 ? -10.844 -6.799 23.070 1.00 86.06 226 ARG A N 1
ATOM 1857 C CA . ARG A 1 226 ? -11.386 -7.135 21.750 1.00 86.06 226 ARG A CA 1
ATOM 1858 C C . ARG A 1 226 ? -11.377 -5.928 20.813 1.00 86.06 226 ARG A C 1
ATOM 1860 O O . ARG A 1 226 ? -10.954 -6.083 19.670 1.00 86.06 226 ARG A O 1
ATOM 1867 N N . GLN A 1 227 ? -11.770 -4.747 21.286 1.00 83.69 227 GLN A N 1
ATOM 1868 C CA . GLN A 1 227 ? -11.721 -3.524 20.479 1.00 83.69 227 GLN A CA 1
ATOM 1869 C C . GLN A 1 227 ? -10.292 -3.118 20.123 1.00 83.69 227 GLN A C 1
ATOM 1871 O O . GLN A 1 227 ? -10.017 -2.787 18.971 1.00 83.69 227 GLN A O 1
ATOM 1876 N N . ILE A 1 228 ? -9.353 -3.204 21.068 1.00 86.50 228 ILE A N 1
ATOM 1877 C CA . ILE A 1 228 ? -7.934 -2.918 20.801 1.00 86.50 228 ILE A CA 1
ATOM 1878 C C . ILE A 1 228 ? -7.387 -3.857 19.717 1.00 86.50 228 ILE A C 1
ATOM 1880 O O . ILE A 1 228 ? -6.683 -3.419 18.804 1.00 86.50 228 ILE A O 1
ATOM 1884 N N . LEU A 1 229 ? -7.750 -5.141 19.767 1.00 87.31 229 LEU A N 1
ATOM 1885 C CA . LEU A 1 229 ? -7.381 -6.106 18.734 1.00 87.31 229 LEU A CA 1
ATOM 1886 C C . LEU A 1 229 ? -8.039 -5.787 17.386 1.00 87.31 229 LEU A C 1
ATOM 1888 O O . LEU A 1 229 ? -7.382 -5.918 16.357 1.00 87.31 229 LEU A O 1
ATOM 1892 N N . GLU A 1 230 ? -9.294 -5.336 17.356 1.00 86.12 230 GLU A N 1
ATOM 1893 C CA . GLU A 1 230 ? -9.946 -4.871 16.122 1.00 86.12 230 GLU A CA 1
ATOM 1894 C C . GLU A 1 230 ? -9.237 -3.657 15.513 1.00 86.12 230 GLU A C 1
ATOM 1896 O O . GLU A 1 230 ? -9.022 -3.626 14.300 1.00 86.12 230 GLU A O 1
ATOM 1901 N N . VAL A 1 231 ? -8.777 -2.714 16.340 1.00 86.00 231 VAL A N 1
ATOM 1902 C CA . VAL A 1 231 ? -7.956 -1.584 15.882 1.00 86.00 231 VAL A CA 1
ATOM 1903 C C . VAL A 1 231 ? -6.629 -2.076 15.298 1.00 86.00 231 VAL A C 1
ATOM 1905 O O . VAL A 1 231 ? -6.256 -1.656 14.207 1.00 86.00 231 VAL A O 1
ATOM 1908 N N . LEU A 1 232 ? -5.941 -3.021 15.947 1.00 86.00 232 LEU A N 1
ATOM 1909 C CA . LEU A 1 232 ? -4.700 -3.608 15.416 1.00 86.00 232 LEU A CA 1
ATOM 1910 C C . LEU A 1 232 ? -4.919 -4.400 14.112 1.00 86.00 232 LEU A C 1
ATOM 1912 O O . LEU A 1 232 ? -4.022 -4.455 13.264 1.00 86.00 232 LEU A O 1
ATOM 1916 N N . ILE A 1 233 ? -6.094 -5.018 13.936 1.00 87.12 233 ILE A N 1
ATOM 1917 C CA . ILE A 1 233 ? -6.495 -5.663 12.676 1.00 87.12 233 ILE A CA 1
ATOM 1918 C C . ILE A 1 233 ? -6.702 -4.602 11.590 1.00 87.12 233 ILE A C 1
ATOM 1920 O O . ILE A 1 233 ? -6.219 -4.784 10.471 1.00 87.12 233 ILE A O 1
ATOM 1924 N N . TYR A 1 234 ? -7.382 -3.500 11.916 1.00 83.00 234 TYR A N 1
ATOM 1925 C CA . TYR A 1 234 ? -7.624 -2.387 10.996 1.00 83.00 234 TYR A CA 1
ATOM 1926 C C . TYR A 1 234 ? -6.322 -1.695 10.568 1.00 83.00 234 TYR A C 1
ATOM 1928 O O . TYR A 1 234 ? -6.125 -1.436 9.384 1.00 83.00 234 TYR A O 1
ATOM 1936 N N . GLU A 1 235 ? -5.383 -1.496 11.499 1.00 81.19 235 GLU A N 1
ATOM 1937 C CA . GLU A 1 235 ? -4.019 -1.019 11.216 1.00 81.19 235 GLU A CA 1
ATOM 1938 C C . GLU A 1 235 ? -3.207 -2.009 10.356 1.00 81.19 235 GLU A C 1
ATOM 1940 O O . GLU A 1 235 ? -2.114 -1.689 9.892 1.00 81.19 235 GLU A O 1
ATOM 1945 N N . GLY A 1 236 ? -3.708 -3.231 10.144 1.00 81.25 236 GLY A N 1
ATOM 1946 C CA . GLY A 1 236 ? -3.047 -4.254 9.343 1.00 81.25 236 GLY A CA 1
ATOM 1947 C C . GLY A 1 236 ? -1.849 -4.911 10.029 1.00 81.25 236 GLY A C 1
ATOM 1948 O O . GLY A 1 236 ? -1.125 -5.652 9.364 1.00 81.25 236 GLY A O 1
ATOM 1949 N N . LYS A 1 237 ? -1.653 -4.690 11.335 1.00 84.44 237 LYS A N 1
ATOM 1950 C CA . LYS A 1 237 ? -0.554 -5.264 12.131 1.00 84.44 237 LYS A CA 1
ATOM 1951 C C . LYS A 1 237 ? -0.805 -6.718 12.527 1.00 84.44 237 LYS A C 1
ATOM 1953 O O . LYS A 1 237 ? 0.137 -7.500 12.626 1.00 84.44 237 LYS A O 1
ATOM 1958 N N . ILE A 1 238 ? -2.064 -7.108 12.732 1.00 88.81 238 ILE A N 1
ATOM 1959 C CA . ILE A 1 238 ? -2.444 -8.487 13.082 1.00 88.81 238 ILE A CA 1
ATOM 1960 C C . ILE A 1 238 ? -3.558 -9.020 12.165 1.00 88.81 238 ILE A C 1
ATOM 1962 O O . ILE A 1 238 ? -4.231 -8.277 11.453 1.00 88.81 238 ILE A O 1
ATOM 1966 N N . LEU A 1 239 ? -3.740 -10.336 12.162 1.00 85.44 239 LEU A N 1
ATOM 1967 C CA . LEU A 1 239 ? -4.748 -11.080 11.417 1.00 85.44 239 LEU A CA 1
ATOM 1968 C C . LEU A 1 239 ? -5.582 -11.933 12.365 1.00 85.44 239 LEU A C 1
ATOM 1970 O O . LEU A 1 239 ? -5.054 -12.598 13.254 1.00 85.44 239 LEU A O 1
ATOM 1974 N N . LYS A 1 240 ? -6.884 -11.975 12.094 1.00 85.88 240 LYS A N 1
ATOM 1975 C CA . LYS A 1 240 ? -7.834 -12.886 12.730 1.00 85.88 240 LYS A CA 1
ATOM 1976 C C . LYS A 1 240 ? -7.936 -14.161 11.891 1.00 85.88 240 LYS A C 1
ATOM 1978 O O . LYS A 1 240 ? -8.268 -14.083 10.708 1.00 85.88 240 LYS A O 1
ATOM 1983 N N . ARG A 1 241 ? -7.647 -15.325 12.475 1.00 77.56 241 ARG A N 1
ATOM 1984 C CA . ARG A 1 241 ? -7.796 -16.637 11.826 1.00 77.56 241 ARG A CA 1
ATOM 1985 C C . ARG A 1 241 ? -8.825 -17.487 12.556 1.00 77.56 241 ARG A C 1
ATOM 1987 O O . ARG A 1 241 ? -8.918 -17.465 13.780 1.00 77.56 241 ARG A O 1
ATOM 1994 N N . PHE A 1 242 ? -9.572 -18.262 11.780 1.00 72.25 242 PHE A N 1
ATOM 1995 C CA . PHE A 1 242 ? -10.465 -19.287 12.298 1.00 72.25 242 PHE A CA 1
ATOM 1996 C C . PHE A 1 242 ? -9.725 -20.617 12.248 1.00 72.25 242 PHE A C 1
ATOM 1998 O O . PHE A 1 242 ? -9.381 -21.090 11.165 1.00 72.25 242 PHE A O 1
ATOM 2005 N N . THR A 1 243 ? -9.450 -21.202 13.411 1.00 59.97 243 THR A N 1
ATOM 2006 C CA . THR A 1 243 ? -8.986 -22.591 13.457 1.00 59.97 243 THR A CA 1
ATOM 2007 C C . THR A 1 243 ? -10.200 -23.509 13.368 1.00 59.97 243 THR A C 1
ATOM 2009 O O . THR A 1 243 ? -11.215 -23.289 14.032 1.00 59.97 243 THR A O 1
ATOM 2012 N N . GLY A 1 244 ? -10.136 -24.504 12.480 1.00 54.00 244 GLY A N 1
ATOM 2013 C CA . GLY A 1 244 ? -11.135 -25.569 12.446 1.00 54.00 244 GLY A CA 1
ATOM 2014 C C . GLY A 1 244 ? -11.105 -26.371 13.749 1.00 54.00 244 GLY A C 1
ATOM 2015 O O . GLY A 1 244 ? -10.071 -26.409 14.407 1.00 54.00 244 GLY A O 1
ATOM 2016 N N . ARG A 1 245 ? -12.249 -26.984 14.094 1.00 49.50 245 ARG A N 1
ATOM 2017 C CA . ARG A 1 245 ? -12.515 -27.834 15.276 1.00 49.50 245 ARG A CA 1
ATOM 2018 C C . ARG A 1 245 ? -11.257 -28.268 16.043 1.00 49.50 245 ARG A C 1
ATOM 2020 O O . ARG A 1 245 ? -10.667 -29.302 15.738 1.00 49.50 245 ARG A O 1
ATOM 2027 N N . LEU A 1 246 ? -10.901 -27.508 17.072 1.00 44.91 246 LEU A N 1
ATOM 2028 C CA . LEU A 1 246 ? -10.041 -27.993 18.142 1.00 44.91 246 LEU A CA 1
ATOM 2029 C C . LEU A 1 246 ? -10.950 -28.401 19.298 1.00 44.91 246 LEU A C 1
ATOM 2031 O O . LEU A 1 246 ? -11.800 -27.627 19.731 1.00 44.91 246 LEU A O 1
ATOM 2035 N N . ILE A 1 247 ? -10.783 -29.637 19.760 1.00 44.81 247 ILE A N 1
ATOM 2036 C CA . ILE A 1 247 ? -11.342 -30.091 21.029 1.00 44.81 247 ILE A CA 1
ATOM 2037 C C . ILE A 1 247 ? -10.431 -29.489 22.094 1.00 44.81 247 ILE A C 1
ATOM 2039 O O . ILE A 1 247 ? -9.306 -29.951 22.286 1.00 44.81 247 ILE A O 1
ATOM 2043 N N . ASP A 1 248 ? -10.881 -28.414 22.726 1.00 41.62 248 ASP A N 1
ATOM 2044 C CA . ASP A 1 248 ? -10.244 -27.930 23.940 1.00 41.62 248 ASP A CA 1
ATOM 2045 C C . ASP A 1 248 ? -10.460 -28.980 25.040 1.00 41.62 248 ASP A C 1
ATOM 2047 O O . ASP A 1 248 ? -11.590 -29.367 25.334 1.00 41.62 248 ASP A O 1
ATOM 2051 N N . GLN A 1 249 ? -9.372 -29.495 25.616 1.00 50.38 249 GLN A N 1
ATOM 2052 C CA . GLN A 1 249 ? -9.446 -30.488 26.692 1.00 50.38 249 GLN A CA 1
ATOM 2053 C C . GLN A 1 249 ? -9.948 -29.875 28.010 1.00 50.38 249 GLN A C 1
ATOM 2055 O O . GLN A 1 249 ? -10.310 -30.620 28.917 1.00 50.38 249 GLN A O 1
ATOM 2060 N N . ASN A 1 250 ? -10.002 -28.539 28.111 1.00 51.34 250 ASN A N 1
ATOM 2061 C CA . ASN A 1 250 ? -10.412 -27.826 29.322 1.00 51.34 250 ASN A CA 1
ATOM 2062 C C . ASN A 1 250 ? -11.853 -27.309 29.305 1.00 51.34 250 ASN A C 1
ATOM 2064 O O . ASN A 1 250 ? -12.344 -26.860 30.341 1.00 51.34 250 ASN A O 1
ATOM 2068 N N . THR A 1 251 ? -12.561 -27.381 28.179 1.00 49.22 251 THR A N 1
ATOM 2069 C CA . THR A 1 251 ? -13.972 -26.998 28.115 1.00 49.22 251 THR A CA 1
ATOM 2070 C C . THR A 1 251 ? -14.808 -28.191 27.679 1.00 49.22 251 THR A C 1
ATOM 2072 O O . THR A 1 251 ? -14.575 -28.800 26.641 1.00 49.22 251 THR A O 1
ATOM 2075 N N . ASN A 1 252 ? -15.789 -28.549 28.510 1.00 44.59 252 ASN A N 1
ATOM 2076 C CA . ASN A 1 252 ? -16.724 -29.655 28.307 1.00 44.59 252 ASN A CA 1
ATOM 2077 C C . ASN A 1 252 ? -17.470 -29.559 26.957 1.00 44.59 252 ASN A C 1
ATOM 2079 O O . ASN A 1 252 ? -18.606 -29.091 26.892 1.00 44.59 252 ASN A O 1
ATOM 2083 N N . GLY A 1 253 ? -16.843 -30.032 25.879 1.00 41.56 253 GLY A N 1
ATOM 2084 C CA . GLY A 1 253 ? -17.494 -30.450 24.640 1.00 41.56 253 GLY A CA 1
ATOM 2085 C C . GLY A 1 253 ? -18.266 -29.384 23.858 1.00 41.56 253 GLY A C 1
ATOM 2086 O O . GLY A 1 253 ? -19.164 -29.752 23.099 1.00 41.56 253 GLY A O 1
ATOM 2087 N N . ARG A 1 254 ? -17.959 -28.086 23.983 1.00 40.94 254 ARG A N 1
ATOM 2088 C CA . ARG A 1 254 ? -18.554 -27.071 23.096 1.00 40.94 254 ARG A CA 1
ATOM 2089 C C . ARG A 1 254 ? -17.652 -26.816 21.892 1.00 40.94 254 ARG A C 1
ATOM 2091 O O . ARG A 1 254 ? -16.578 -26.241 22.002 1.00 40.94 254 ARG A O 1
ATOM 2098 N N . ASN A 1 255 ? -18.124 -27.274 20.732 1.00 42.16 255 ASN A N 1
ATOM 2099 C CA . ASN A 1 255 ? -17.565 -26.983 19.412 1.00 42.16 255 ASN A CA 1
ATOM 2100 C C . ASN A 1 255 ? -17.726 -25.488 19.091 1.00 42.16 255 ASN A C 1
ATOM 2102 O O . ASN A 1 255 ? -18.642 -25.108 18.362 1.00 42.16 255 ASN A O 1
ATOM 2106 N N . GLU A 1 256 ? -16.846 -24.645 19.615 1.00 46.41 256 GLU A N 1
ATOM 2107 C CA . GLU A 1 256 ? -16.726 -23.258 19.175 1.00 46.41 256 GLU A CA 1
ATOM 2108 C C . GLU A 1 256 ? -15.487 -23.117 18.293 1.00 46.41 256 GLU A C 1
ATOM 2110 O O . GLU A 1 256 ? -14.392 -23.573 18.622 1.00 46.41 256 GLU A O 1
ATOM 2115 N N . SER A 1 257 ? -15.674 -22.521 17.117 1.00 51.16 257 SER A N 1
ATOM 2116 C CA . SER A 1 257 ? -14.583 -22.153 16.221 1.00 51.16 257 SER A CA 1
ATOM 2117 C C . SER A 1 257 ? -13.635 -21.210 16.963 1.00 51.16 257 SER A C 1
ATOM 2119 O O . SER A 1 257 ? -13.944 -20.032 17.140 1.00 51.16 257 SER A O 1
ATOM 2121 N N . LEU A 1 258 ? -12.487 -21.721 17.409 1.00 66.94 258 LEU A N 1
ATOM 2122 C CA . LEU A 1 258 ? -11.502 -20.939 18.147 1.00 66.94 258 LEU A CA 1
ATOM 2123 C C . LEU A 1 258 ? -10.889 -19.885 17.219 1.00 66.94 258 LEU A C 1
ATOM 2125 O O . LEU A 1 258 ? -10.182 -20.184 16.247 1.00 66.94 258 LEU A O 1
ATOM 2129 N N . ILE A 1 259 ? -11.209 -18.629 17.521 1.00 77.56 259 ILE A N 1
ATOM 2130 C CA . ILE A 1 259 ? -10.601 -17.457 16.904 1.00 77.56 259 ILE A CA 1
ATOM 2131 C C . ILE A 1 259 ? -9.201 -17.302 17.496 1.00 77.56 259 ILE A C 1
ATOM 2133 O O . ILE A 1 259 ? -9.038 -17.162 18.711 1.00 77.56 259 ILE A O 1
ATOM 2137 N N . VAL A 1 260 ? -8.199 -17.285 16.623 1.00 84.06 260 VAL A N 1
ATOM 2138 C CA . VAL A 1 260 ? -6.801 -17.045 16.989 1.00 84.06 260 VAL A CA 1
ATOM 2139 C C . VAL A 1 260 ? -6.273 -15.800 16.285 1.00 84.06 260 VAL A C 1
ATOM 2141 O O . VAL A 1 260 ? -6.726 -15.446 15.191 1.00 84.06 260 VAL A O 1
ATOM 2144 N N . TYR A 1 261 ? -5.305 -15.138 16.913 1.00 86.81 261 TYR A N 1
ATOM 2145 C CA . TYR A 1 261 ? -4.694 -13.913 16.403 1.00 86.81 261 TYR A CA 1
ATOM 2146 C C . TYR A 1 261 ? -3.246 -14.177 15.995 1.00 86.81 261 TYR A C 1
ATOM 2148 O O . TYR A 1 261 ? -2.480 -14.770 16.747 1.00 86.81 261 TYR A O 1
ATOM 2156 N N . MET A 1 262 ? -2.870 -13.732 14.799 1.00 85.12 262 MET A N 1
ATOM 2157 C CA . MET A 1 262 ? -1.524 -13.881 14.242 1.00 85.12 262 MET A CA 1
ATOM 2158 C C . MET A 1 262 ? -0.972 -12.504 13.880 1.00 85.12 262 MET A C 1
ATOM 2160 O O . MET A 1 262 ? -1.658 -11.732 13.216 1.00 85.12 262 MET A O 1
ATOM 2164 N N . ALA A 1 263 ? 0.265 -12.190 14.257 1.00 85.25 263 ALA A N 1
ATOM 2165 C CA . ALA A 1 263 ? 0.907 -10.959 13.805 1.00 85.25 263 ALA A CA 1
ATOM 2166 C C . ALA A 1 263 ? 1.270 -11.056 12.315 1.00 85.25 263 ALA A C 1
ATOM 2168 O O . ALA A 1 263 ? 1.754 -12.088 11.843 1.00 85.25 263 ALA A O 1
ATOM 2169 N N . LYS A 1 264 ? 1.051 -9.977 11.561 1.00 74.69 264 LYS A N 1
ATOM 2170 C CA . LYS A 1 264 ? 1.644 -9.816 10.232 1.00 74.69 264 LYS A CA 1
ATOM 2171 C C . LYS A 1 264 ? 3.059 -9.305 10.428 1.00 74.69 264 LYS A C 1
ATOM 2173 O O . LYS A 1 264 ? 3.255 -8.296 11.101 1.00 74.69 264 LYS A O 1
ATOM 2178 N N . LYS A 1 265 ? 4.035 -9.953 9.793 1.00 67.25 265 LYS A N 1
ATOM 2179 C CA . LYS A 1 265 ? 5.326 -9.297 9.601 1.00 67.25 265 LYS A CA 1
ATOM 2180 C C . LYS A 1 265 ? 5.079 -7.982 8.850 1.00 67.25 265 LYS A C 1
ATOM 2182 O O . LYS A 1 265 ? 4.293 -8.002 7.891 1.00 67.25 265 LYS A O 1
ATOM 2187 N N . PRO A 1 266 ? 5.722 -6.862 9.225 1.00 57.22 266 PRO A N 1
ATOM 2188 C CA . PRO A 1 266 ? 5.857 -5.767 8.280 1.00 57.22 266 PRO A CA 1
ATOM 2189 C C . PRO A 1 266 ? 6.474 -6.388 7.029 1.00 57.22 266 PRO A C 1
ATOM 2191 O O . PRO A 1 266 ? 7.533 -7.009 7.109 1.00 57.22 266 PRO A O 1
ATOM 2194 N N . LYS A 1 267 ? 5.767 -6.335 5.894 1.00 48.22 267 LYS A N 1
ATOM 2195 C CA . LYS A 1 267 ? 6.387 -6.707 4.626 1.00 48.22 267 LYS A CA 1
ATOM 2196 C C . LYS A 1 267 ? 7.615 -5.811 4.528 1.00 48.22 267 LYS A C 1
ATOM 2198 O O . LYS A 1 267 ? 7.445 -4.605 4.348 1.00 48.22 267 LYS A O 1
ATOM 2203 N N . SER A 1 268 ? 8.825 -6.364 4.634 1.00 46.44 268 SER A N 1
ATOM 2204 C CA . SER A 1 268 ? 9.924 -5.727 3.931 1.00 46.44 268 SER A CA 1
ATOM 2205 C C . SER A 1 268 ? 9.405 -5.611 2.505 1.00 46.44 268 SER A C 1
ATOM 2207 O O . SER A 1 268 ? 8.944 -6.592 1.913 1.00 46.44 268 SER A O 1
ATOM 2209 N N . MET A 1 269 ? 9.310 -4.390 1.993 1.00 41.81 269 MET A N 1
ATOM 2210 C CA . MET A 1 269 ? 9.036 -4.170 0.581 1.00 41.81 269 MET A CA 1
ATOM 2211 C C . MET A 1 269 ? 10.274 -4.612 -0.193 1.00 41.81 269 MET A C 1
ATOM 2213 O O . MET A 1 269 ? 11.030 -3.827 -0.742 1.00 41.81 269 MET A O 1
ATOM 2217 N N . THR A 1 270 ? 10.496 -5.911 -0.195 1.00 37.56 270 THR A N 1
ATOM 2218 C CA . THR A 1 270 ? 11.392 -6.610 -1.077 1.00 37.56 270 THR A CA 1
ATOM 2219 C C . THR A 1 270 ? 10.445 -7.543 -1.821 1.00 37.56 270 THR A C 1
ATOM 2221 O O . THR A 1 270 ? 10.139 -8.651 -1.387 1.00 37.56 270 THR A O 1
ATOM 2224 N N . ASN A 1 271 ? 9.831 -7.017 -2.892 1.00 39.56 271 ASN A N 1
ATOM 2225 C CA . ASN A 1 271 ? 9.032 -7.797 -3.844 1.00 39.56 271 ASN A CA 1
ATOM 2226 C C . ASN A 1 271 ? 9.755 -9.113 -4.073 1.00 39.56 271 ASN A C 1
ATOM 2228 O O . ASN A 1 271 ? 10.879 -9.003 -4.508 1.00 39.56 271 ASN A O 1
ATOM 2232 N N . ALA A 1 272 ? 9.183 -10.297 -3.839 1.00 41.09 272 ALA A N 1
ATOM 2233 C CA . ALA A 1 272 ? 9.897 -11.587 -3.903 1.00 41.09 272 ALA A CA 1
ATOM 2234 C C . ALA A 1 272 ? 10.524 -11.943 -5.278 1.00 41.09 272 ALA A C 1
ATOM 2236 O O . ALA A 1 272 ? 11.112 -13.006 -5.436 1.00 41.09 272 ALA A O 1
ATOM 2237 N N . TRP A 1 273 ? 10.396 -11.065 -6.277 1.00 38.44 273 TRP A N 1
ATOM 2238 C CA . TRP A 1 273 ? 11.039 -11.154 -7.594 1.00 38.44 273 TRP A CA 1
ATOM 2239 C C . TRP A 1 273 ? 12.197 -10.158 -7.782 1.00 38.44 273 TRP A C 1
ATOM 2241 O O . TRP A 1 273 ? 12.861 -10.166 -8.809 1.00 38.44 273 TRP A O 1
ATOM 2251 N N . THR A 1 274 ? 12.447 -9.303 -6.795 1.00 41.66 274 THR A N 1
ATOM 2252 C CA . THR A 1 274 ? 13.509 -8.298 -6.766 1.00 41.66 274 THR A CA 1
ATOM 2253 C C . THR A 1 274 ? 14.584 -8.527 -5.679 1.00 41.66 274 THR A C 1
ATOM 2255 O O . THR A 1 274 ? 15.559 -7.786 -5.720 1.00 41.66 274 THR A O 1
ATOM 2258 N N . PRO A 1 275 ? 14.535 -9.515 -4.743 1.00 35.44 275 PRO A N 1
ATOM 2259 C CA . PRO A 1 275 ? 15.542 -9.654 -3.700 1.00 35.44 275 PRO A CA 1
ATOM 2260 C C . PRO A 1 275 ? 15.964 -11.124 -3.590 1.00 35.44 275 PRO A C 1
ATOM 2262 O O . PRO A 1 275 ? 16.114 -11.660 -2.500 1.00 35.44 275 PRO A O 1
ATOM 2265 N N . ILE A 1 276 ? 15.989 -11.836 -4.719 1.00 37.38 276 ILE A N 1
ATOM 2266 C CA . ILE A 1 276 ? 16.828 -13.012 -4.784 1.00 37.38 276 ILE A CA 1
ATOM 2267 C C . ILE A 1 276 ? 18.195 -12.355 -4.936 1.00 37.38 276 ILE A C 1
ATOM 2269 O O . ILE A 1 276 ? 18.449 -11.828 -6.026 1.00 37.38 276 ILE A O 1
ATOM 2273 N N . PRO A 1 277 ? 19.045 -12.283 -3.885 1.00 40.19 277 PRO A N 1
ATOM 2274 C CA . PRO A 1 277 ? 20.455 -12.042 -4.150 1.00 40.19 277 PRO A CA 1
ATOM 2275 C C . PRO A 1 277 ? 20.793 -13.094 -5.190 1.00 40.19 277 PRO A C 1
ATOM 2277 O O . PRO A 1 277 ? 20.433 -14.254 -4.980 1.00 40.19 277 PRO A O 1
ATOM 2280 N N . CYS A 1 278 ? 21.298 -12.689 -6.355 1.00 50.56 278 CYS A N 1
ATOM 2281 C CA . CYS A 1 278 ? 21.604 -13.618 -7.434 1.00 50.56 278 CYS A CA 1
ATOM 2282 C C . CYS A 1 278 ? 22.285 -14.843 -6.806 1.00 50.56 278 CYS A C 1
ATOM 2284 O O . CYS A 1 278 ? 23.399 -14.732 -6.295 1.00 50.56 278 CYS A O 1
ATOM 2286 N N . GLY A 1 279 ? 21.574 -15.977 -6.692 1.00 53.97 279 GLY A N 1
ATOM 2287 C CA . GLY A 1 279 ? 22.153 -17.160 -6.052 1.00 53.97 279 GLY A CA 1
ATOM 2288 C C . GLY A 1 279 ? 23.454 -17.495 -6.780 1.00 53.97 279 GLY A C 1
ATOM 2289 O O . GLY A 1 279 ? 23.550 -17.117 -7.940 1.00 53.97 279 GLY A O 1
ATOM 2290 N N . ARG A 1 280 ? 24.445 -18.141 -6.132 1.00 50.91 280 ARG A N 1
ATOM 2291 C CA . ARG A 1 280 ? 25.796 -18.455 -6.681 1.00 50.91 280 ARG A CA 1
ATOM 2292 C C . ARG A 1 280 ? 26.043 -17.860 -8.075 1.00 50.91 280 ARG A C 1
ATOM 2294 O O . ARG A 1 280 ? 25.742 -18.515 -9.076 1.00 50.91 280 ARG A O 1
ATOM 2301 N N . CYS A 1 281 ? 26.537 -16.620 -8.106 1.00 49.69 281 CYS A N 1
ATOM 2302 C CA . CYS A 1 281 ? 26.711 -15.848 -9.332 1.00 49.69 281 CYS A CA 1
ATOM 2303 C C . CYS A 1 281 ? 27.340 -16.729 -10.431 1.00 49.69 281 CYS A C 1
ATOM 2305 O O . CYS A 1 281 ? 28.451 -17.226 -10.236 1.00 49.69 281 CYS A O 1
ATOM 2307 N N . PRO A 1 282 ? 26.656 -16.983 -11.566 1.00 52.41 282 PRO A N 1
ATOM 2308 C CA . PRO A 1 282 ? 27.188 -17.864 -12.604 1.00 52.41 282 PRO A CA 1
ATOM 2309 C C . PRO A 1 282 ? 28.410 -17.264 -13.317 1.00 52.41 282 PRO A C 1
ATOM 2311 O O . PRO A 1 282 ? 29.149 -18.014 -13.949 1.00 52.41 282 PRO A O 1
ATOM 2314 N N . TYR A 1 283 ? 28.629 -15.950 -13.179 1.00 50.44 283 TYR A N 1
ATOM 2315 C CA . TYR A 1 283 ? 29.745 -15.207 -13.770 1.00 50.44 283 TYR A CA 1
ATOM 2316 C C . TYR A 1 283 ? 30.929 -15.001 -12.810 1.00 50.44 283 TYR A C 1
ATOM 2318 O O . TYR A 1 283 ? 32.068 -15.159 -13.232 1.00 50.44 283 TYR A O 1
ATOM 2326 N N . PHE A 1 284 ? 30.678 -14.719 -11.526 1.00 57.53 284 PHE A N 1
ATOM 2327 C CA . PHE A 1 284 ? 31.704 -14.344 -10.538 1.00 57.53 284 PHE A CA 1
ATOM 2328 C C . PHE A 1 284 ? 31.608 -15.212 -9.277 1.00 57.53 284 PHE A C 1
ATOM 2330 O O . PHE A 1 284 ? 31.327 -14.721 -8.185 1.00 57.53 284 PHE A O 1
ATOM 2337 N N . LYS A 1 285 ? 31.778 -16.532 -9.427 1.00 55.16 285 LYS A N 1
ATOM 2338 C CA . LYS A 1 285 ? 31.585 -17.500 -8.326 1.00 55.16 285 LYS A CA 1
ATOM 2339 C C . LYS A 1 285 ? 32.485 -17.270 -7.110 1.00 55.16 285 LYS A C 1
ATOM 2341 O O . LYS A 1 285 ? 32.037 -17.572 -6.008 1.00 55.16 285 LYS A O 1
ATOM 2346 N N . ASP A 1 286 ? 33.697 -16.763 -7.322 1.00 59.94 286 ASP A N 1
ATOM 2347 C CA . ASP A 1 286 ? 34.720 -16.629 -6.275 1.00 59.94 286 ASP A CA 1
ATOM 2348 C C . ASP A 1 286 ? 34.999 -15.164 -5.882 1.00 59.94 286 ASP A C 1
ATOM 2350 O O . ASP A 1 286 ? 35.669 -14.910 -4.886 1.00 59.94 286 ASP A O 1
ATOM 2354 N N . GLU A 1 287 ? 34.464 -14.201 -6.642 1.00 60.78 287 GLU A N 1
ATOM 2355 C CA . GLU A 1 287 ? 34.702 -12.757 -6.463 1.00 60.78 287 GLU A CA 1
ATOM 2356 C C . GLU A 1 287 ? 33.469 -12.017 -5.926 1.00 60.78 287 GLU A C 1
ATOM 2358 O O . GLU A 1 287 ? 33.597 -10.926 -5.373 1.00 60.78 287 GLU A O 1
ATOM 2363 N N . CYS A 1 288 ? 32.274 -12.608 -6.072 1.00 59.38 288 CYS A N 1
ATOM 2364 C CA . CYS A 1 288 ? 31.037 -12.029 -5.567 1.00 59.38 288 CYS A CA 1
ATOM 2365 C C . CYS A 1 288 ? 30.778 -12.462 -4.118 1.00 59.38 288 CYS A C 1
ATOM 2367 O O . CYS A 1 288 ? 30.358 -13.596 -3.865 1.00 59.38 288 CYS A O 1
ATOM 2369 N N . SER A 1 289 ? 31.016 -11.557 -3.171 1.00 63.34 289 SER A N 1
ATOM 2370 C CA . SER A 1 289 ? 30.761 -11.752 -1.738 1.00 63.34 289 SER A CA 1
ATOM 2371 C C . SER A 1 289 ? 30.165 -10.485 -1.116 1.00 63.34 289 SER A C 1
ATOM 2373 O O . SER A 1 289 ? 30.214 -9.414 -1.718 1.00 63.34 289 SER A O 1
ATOM 2375 N N . GLU A 1 290 ? 29.553 -10.592 0.070 1.00 58.00 290 GLU A N 1
ATOM 2376 C CA . GLU A 1 290 ? 28.939 -9.429 0.741 1.00 58.00 290 GLU A CA 1
ATOM 2377 C C . GLU A 1 290 ? 29.958 -8.310 1.027 1.00 58.00 290 GLU A C 1
ATOM 2379 O O . GLU A 1 290 ? 29.614 -7.139 0.894 1.00 58.00 290 GLU A O 1
ATOM 2384 N N . ASP A 1 291 ? 31.215 -8.678 1.296 1.00 62.56 291 ASP A N 1
ATOM 2385 C CA . ASP A 1 291 ? 32.333 -7.762 1.573 1.00 62.56 291 ASP A CA 1
ATOM 2386 C C . ASP A 1 291 ? 33.373 -7.696 0.427 1.00 62.56 291 ASP A C 1
ATOM 2388 O O . ASP A 1 291 ? 34.493 -7.216 0.617 1.00 62.56 291 ASP A O 1
ATOM 2392 N N . GLY A 1 292 ? 33.052 -8.246 -0.748 1.00 64.44 292 GLY A N 1
ATOM 2393 C CA . GLY A 1 292 ? 33.965 -8.342 -1.894 1.00 64.44 292 GLY A CA 1
ATOM 2394 C C . GLY A 1 292 ? 34.010 -7.078 -2.754 1.00 64.44 292 GLY A C 1
ATOM 2395 O O . GLY A 1 292 ? 33.166 -6.194 -2.631 1.00 64.44 292 GLY A O 1
ATOM 2396 N N . GLU A 1 293 ? 34.970 -7.009 -3.688 1.00 61.34 293 GLU A N 1
ATOM 2397 C CA . GLU A 1 293 ? 35.009 -5.940 -4.708 1.00 61.34 293 GLU A CA 1
ATOM 2398 C C . GLU A 1 293 ? 33.721 -5.918 -5.555 1.00 61.34 293 GLU A C 1
ATOM 2400 O O . GLU A 1 293 ? 33.262 -4.857 -5.982 1.00 61.34 293 GLU A O 1
ATOM 2405 N N . ILE A 1 294 ? 33.104 -7.090 -5.742 1.00 58.72 294 ILE A N 1
ATOM 2406 C CA . ILE A 1 294 ? 31.800 -7.268 -6.379 1.00 58.72 294 ILE A CA 1
ATOM 2407 C C . ILE A 1 294 ? 30.815 -7.758 -5.310 1.00 58.72 294 ILE A C 1
ATOM 2409 O O . ILE A 1 294 ? 30.931 -8.873 -4.811 1.00 58.72 294 ILE A O 1
ATOM 2413 N N . SER A 1 295 ? 29.806 -6.956 -4.987 1.00 61.50 295 SER A N 1
ATOM 2414 C CA . SER A 1 295 ? 28.749 -7.284 -4.025 1.00 61.50 295 SER A CA 1
ATOM 2415 C C . SER A 1 295 ? 27.368 -7.134 -4.678 1.00 61.50 295 SER A C 1
ATOM 2417 O O . SER A 1 295 ? 27.258 -6.536 -5.750 1.00 61.50 295 SER A O 1
ATOM 2419 N N . PRO A 1 296 ? 26.272 -7.623 -4.068 1.00 54.44 296 PRO A N 1
ATOM 2420 C CA . PRO A 1 296 ? 24.918 -7.394 -4.585 1.00 54.44 296 PRO A CA 1
ATOM 2421 C C . PRO A 1 296 ? 24.564 -5.908 -4.763 1.00 54.44 296 PRO A C 1
ATOM 2423 O O . PRO A 1 296 ? 23.684 -5.585 -5.557 1.00 54.44 296 PRO A O 1
ATOM 2426 N N . THR A 1 297 ? 25.244 -5.014 -4.037 1.00 52.41 297 THR A N 1
ATOM 2427 C CA . THR A 1 297 ? 25.093 -3.558 -4.133 1.00 52.41 297 THR A CA 1
ATOM 2428 C C . THR A 1 297 ? 26.020 -2.912 -5.166 1.00 52.41 297 THR A C 1
ATOM 2430 O O . THR A 1 297 ? 25.638 -1.893 -5.734 1.00 52.41 297 THR A O 1
ATOM 2433 N N . THR A 1 298 ? 27.196 -3.485 -5.460 1.00 53.75 298 THR A N 1
ATOM 2434 C CA . THR A 1 298 ? 28.156 -2.955 -6.457 1.00 53.75 298 THR A CA 1
ATOM 2435 C C . THR A 1 298 ? 28.170 -3.718 -7.786 1.00 53.75 298 THR A C 1
ATOM 2437 O O . THR A 1 298 ? 28.914 -3.358 -8.699 1.00 53.75 298 THR A O 1
ATOM 2440 N N . CYS A 1 299 ? 27.349 -4.762 -7.926 1.00 56.56 299 CYS A N 1
ATOM 2441 C CA . CYS A 1 299 ? 27.285 -5.599 -9.119 1.00 56.56 299 CYS A CA 1
ATOM 2442 C C . CYS A 1 299 ? 26.801 -4.793 -10.332 1.00 56.56 299 CYS A C 1
ATOM 2444 O O . CYS A 1 299 ? 25.611 -4.516 -10.492 1.00 56.56 299 CYS A O 1
ATOM 2446 N N . VAL A 1 300 ? 27.729 -4.464 -11.229 1.00 53.50 300 VAL A N 1
ATOM 2447 C CA . VAL A 1 300 ? 27.395 -4.012 -12.579 1.00 53.50 300 VAL A CA 1
ATOM 2448 C C . VAL A 1 300 ? 26.878 -5.233 -13.328 1.00 53.50 300 VAL A C 1
ATOM 2450 O O . VAL A 1 300 ? 27.643 -6.151 -13.627 1.00 53.50 300 VAL A O 1
ATOM 2453 N N . THR A 1 301 ? 25.574 -5.281 -13.612 1.00 49.31 301 THR A N 1
ATOM 2454 C CA . THR A 1 301 ? 25.002 -6.361 -14.421 1.00 49.31 301 THR A CA 1
ATOM 2455 C C . THR A 1 301 ? 25.719 -6.386 -15.768 1.00 49.31 301 THR A C 1
ATOM 2457 O O . THR A 1 301 ? 25.661 -5.385 -16.490 1.00 49.31 301 THR A O 1
ATOM 2460 N N . PRO A 1 302 ? 26.394 -7.484 -16.143 1.00 42.75 302 PRO A N 1
ATOM 2461 C CA . PRO A 1 302 ? 27.016 -7.551 -17.448 1.00 42.75 302 PRO A CA 1
ATOM 2462 C C . PRO A 1 302 ? 25.900 -7.564 -18.495 1.00 42.75 302 PRO A C 1
ATOM 2464 O O . PRO A 1 302 ? 25.164 -8.543 -18.618 1.00 42.75 302 PRO A O 1
ATOM 2467 N N . SER A 1 303 ? 25.764 -6.481 -19.265 1.00 44.88 303 SER A N 1
ATOM 2468 C CA . SER A 1 303 ? 25.137 -6.568 -20.582 1.00 44.88 303 SER A CA 1
ATOM 2469 C C . SER A 1 303 ? 26.003 -7.532 -21.388 1.00 44.88 303 SER A C 1
ATOM 2471 O O . SER A 1 303 ? 27.152 -7.233 -21.711 1.00 44.88 303 SER A O 1
ATOM 2473 N N . THR A 1 304 ? 25.497 -8.738 -21.607 1.00 47.88 304 THR A N 1
ATOM 2474 C CA . THR A 1 304 ? 26.292 -9.909 -21.999 1.00 47.88 304 THR A CA 1
ATOM 2475 C C . THR A 1 304 ? 26.699 -9.926 -23.470 1.00 47.88 304 THR A C 1
ATOM 2477 O O . THR A 1 304 ? 27.366 -10.860 -23.906 1.00 47.88 304 THR A O 1
ATOM 2480 N N . GLU A 1 305 ? 26.379 -8.885 -24.234 1.00 57.12 305 GLU A N 1
ATOM 2481 C CA . GLU A 1 305 ? 26.695 -8.806 -25.653 1.00 57.12 305 GLU A CA 1
ATOM 2482 C C . GLU A 1 305 ? 27.232 -7.420 -26.012 1.00 57.12 305 GLU A C 1
ATOM 2484 O O . GLU A 1 305 ? 26.757 -6.393 -25.525 1.00 57.12 305 GLU A O 1
ATOM 2489 N N . ASN A 1 306 ? 28.237 -7.392 -26.887 1.00 68.56 306 ASN A N 1
ATOM 2490 C CA . ASN A 1 306 ? 28.732 -6.168 -27.504 1.00 68.56 306 ASN A CA 1
ATOM 2491 C C . ASN A 1 306 ? 27.702 -5.714 -28.556 1.00 68.56 306 ASN A C 1
ATOM 2493 O O . ASN A 1 306 ? 27.826 -6.034 -29.739 1.00 68.56 306 ASN A O 1
ATOM 2497 N N . ILE A 1 307 ? 26.617 -5.087 -28.096 1.00 82.94 307 ILE A N 1
ATOM 2498 C CA . ILE A 1 307 ? 25.483 -4.676 -28.931 1.00 82.94 307 ILE A CA 1
ATOM 2499 C C . ILE A 1 307 ? 25.848 -3.383 -29.664 1.00 82.94 307 ILE A C 1
ATOM 2501 O O . ILE A 1 307 ? 26.124 -2.367 -29.033 1.00 82.94 307 ILE A O 1
ATOM 2505 N N . ASP A 1 308 ? 25.788 -3.390 -30.997 1.00 87.12 308 ASP A N 1
ATOM 2506 C CA . ASP A 1 308 ? 25.844 -2.153 -31.781 1.00 87.12 308 ASP A CA 1
ATOM 2507 C C . ASP A 1 308 ? 24.431 -1.585 -31.985 1.00 87.12 308 ASP A C 1
ATOM 2509 O O . ASP A 1 308 ? 23.577 -2.183 -32.644 1.00 87.12 308 ASP A O 1
ATOM 2513 N N . GLY A 1 309 ? 24.187 -0.411 -31.407 1.00 88.69 309 GLY A N 1
ATOM 2514 C CA . GLY A 1 309 ? 22.937 0.335 -31.486 1.00 88.69 309 GLY A CA 1
ATOM 2515 C C . GLY A 1 309 ? 22.885 1.356 -32.626 1.00 88.69 309 GLY A C 1
ATOM 2516 O O . GLY A 1 309 ? 21.910 2.102 -32.719 1.00 88.69 309 GLY A O 1
ATOM 2517 N N . SER A 1 310 ? 23.883 1.410 -33.513 1.00 90.25 310 SER A N 1
ATOM 2518 C CA . SER A 1 310 ? 24.004 2.439 -34.562 1.00 90.25 310 SER A CA 1
ATOM 2519 C C . SER A 1 310 ? 22.797 2.574 -35.507 1.00 90.25 310 SER A C 1
ATOM 2521 O O . SER A 1 310 ? 22.530 3.664 -36.031 1.00 90.25 310 SER A O 1
ATOM 2523 N N . LEU A 1 311 ? 22.036 1.491 -35.702 1.00 91.69 311 LEU A N 1
ATOM 2524 C CA . LEU A 1 311 ? 20.815 1.445 -36.520 1.00 91.69 311 LEU A CA 1
ATOM 2525 C C . LEU A 1 311 ? 19.520 1.610 -35.712 1.00 91.69 311 LEU A C 1
ATOM 2527 O O . LEU A 1 311 ? 18.439 1.730 -36.294 1.00 91.69 311 LEU A O 1
ATOM 2531 N N . LEU A 1 312 ? 19.607 1.613 -34.382 1.00 94.31 312 LEU A N 1
ATOM 2532 C CA . LEU A 1 312 ? 18.443 1.745 -33.522 1.00 94.31 312 LEU A CA 1
ATOM 2533 C C . LEU A 1 312 ? 17.919 3.176 -33.548 1.00 94.31 312 LEU A C 1
ATOM 2535 O O . LEU A 1 312 ? 18.651 4.148 -33.731 1.00 94.31 312 LEU A O 1
ATOM 2539 N N . ARG A 1 313 ? 16.609 3.282 -33.338 1.00 95.88 313 ARG A N 1
ATOM 2540 C CA . ARG A 1 313 ? 15.871 4.539 -33.237 1.00 95.88 313 ARG A CA 1
ATOM 2541 C C . ARG A 1 313 ? 15.009 4.470 -31.998 1.00 95.88 313 ARG A C 1
ATOM 2543 O O . ARG A 1 313 ? 14.158 3.588 -31.902 1.00 95.88 313 ARG A O 1
ATOM 2550 N N . ILE A 1 314 ? 15.275 5.363 -31.058 1.00 96.94 314 ILE A N 1
ATOM 2551 C CA . ILE A 1 314 ? 14.736 5.305 -29.703 1.00 96.94 314 ILE A CA 1
ATOM 2552 C C . ILE A 1 314 ? 14.059 6.640 -29.414 1.00 96.94 314 ILE A C 1
ATOM 2554 O O . ILE A 1 314 ? 14.607 7.704 -29.707 1.00 96.94 314 ILE A O 1
ATOM 2558 N N . ALA A 1 315 ? 12.849 6.588 -28.867 1.00 97.81 315 ALA A N 1
ATOM 2559 C CA . ALA A 1 315 ? 12.176 7.781 -28.375 1.00 97.81 315 ALA A CA 1
ATOM 2560 C C . ALA A 1 315 ? 12.339 7.890 -26.860 1.00 97.81 315 ALA A C 1
ATOM 2562 O O . ALA A 1 315 ? 12.168 6.905 -26.151 1.00 97.81 315 ALA A O 1
ATOM 2563 N N . ILE A 1 316 ? 12.608 9.088 -26.358 1.00 98.38 316 ILE A N 1
ATOM 2564 C CA . ILE A 1 316 ? 12.538 9.423 -24.939 1.00 98.38 316 ILE A CA 1
ATOM 2565 C C . ILE A 1 316 ? 11.354 10.362 -24.759 1.00 98.38 316 ILE A C 1
ATOM 2567 O O . ILE A 1 316 ? 11.287 11.416 -25.390 1.00 98.38 316 ILE A O 1
ATOM 2571 N N . ILE A 1 317 ? 10.424 9.990 -23.891 1.00 98.25 317 ILE A N 1
ATOM 2572 C CA . ILE A 1 317 ? 9.286 10.823 -23.519 1.00 98.25 317 ILE A CA 1
ATOM 2573 C C . ILE A 1 317 ? 9.422 11.129 -22.045 1.00 98.25 317 ILE A C 1
ATOM 2575 O O . ILE A 1 317 ? 9.438 10.203 -21.237 1.00 98.25 317 ILE A O 1
ATOM 2579 N N . HIS A 1 318 ? 9.522 12.407 -21.698 1.00 98.38 318 HIS A N 1
ATOM 2580 C CA . HIS A 1 318 ? 9.775 12.809 -20.324 1.00 98.38 318 HIS A CA 1
ATOM 2581 C C . HIS A 1 318 ? 8.761 13.818 -19.787 1.00 98.38 318 HIS A C 1
ATOM 2583 O O . HIS A 1 318 ? 8.164 14.599 -20.531 1.00 98.38 318 HIS A O 1
ATOM 2589 N N . THR A 1 319 ? 8.558 13.815 -18.474 1.00 97.75 319 THR A N 1
ATOM 2590 C CA . THR A 1 319 ? 7.695 14.794 -17.802 1.00 97.75 319 THR A CA 1
ATOM 2591 C C . THR A 1 319 ? 8.387 16.144 -17.635 1.00 97.75 319 THR A C 1
ATOM 2593 O O . THR A 1 319 ? 9.611 16.248 -17.718 1.00 97.75 319 THR A O 1
ATOM 2596 N N . ARG A 1 320 ? 7.603 17.195 -17.370 1.00 96.19 320 ARG A N 1
ATOM 2597 C CA . ARG A 1 320 ? 8.127 18.523 -16.997 1.00 96.19 320 ARG A CA 1
ATOM 2598 C C . ARG A 1 320 ? 8.082 18.796 -15.494 1.00 96.19 320 ARG A C 1
ATOM 2600 O O . ARG A 1 320 ? 8.758 19.703 -15.022 1.00 96.19 320 ARG A O 1
ATOM 2607 N N . TRP A 1 321 ? 7.317 18.008 -14.742 1.00 91.25 321 TRP A N 1
ATOM 2608 C CA . TRP A 1 321 ? 7.393 18.000 -13.281 1.00 91.25 321 TRP A CA 1
ATOM 2609 C C . TRP A 1 321 ? 8.755 17.484 -12.814 1.00 91.25 321 TRP A C 1
ATOM 2611 O O . TRP A 1 321 ? 9.255 16.510 -13.377 1.00 91.25 321 TRP A O 1
ATOM 2621 N N . ASN A 1 322 ? 9.325 18.132 -11.791 1.00 92.94 322 ASN A N 1
ATOM 2622 C CA . ASN A 1 322 ? 10.656 17.836 -11.242 1.00 92.94 322 ASN A CA 1
ATOM 2623 C C . ASN A 1 322 ? 11.766 17.909 -12.308 1.00 92.94 322 ASN A C 1
ATOM 2625 O O . ASN A 1 322 ? 12.590 17.004 -12.433 1.00 92.94 322 ASN A O 1
ATOM 2629 N N . TYR A 1 323 ? 11.742 18.986 -13.105 1.00 93.81 323 TYR A N 1
ATOM 2630 C CA . TYR A 1 323 ? 12.527 19.123 -14.334 1.00 93.81 323 TYR A CA 1
ATOM 2631 C C . TYR A 1 323 ? 14.026 18.869 -14.149 1.00 93.81 323 TYR A C 1
ATOM 2633 O O . TYR A 1 323 ? 14.591 18.131 -14.939 1.00 93.81 323 TYR A O 1
ATOM 2641 N N . GLU A 1 324 ? 14.661 19.409 -13.107 1.00 95.06 324 GLU A N 1
ATOM 2642 C CA . GLU A 1 324 ? 16.106 19.239 -12.872 1.00 95.06 324 GLU A CA 1
ATOM 2643 C C . GLU A 1 324 ? 16.508 17.760 -12.716 1.00 95.06 324 GLU A C 1
ATOM 2645 O O . GLU A 1 324 ? 17.472 17.286 -13.321 1.00 95.06 324 GLU A O 1
ATOM 2650 N N . ILE A 1 325 ? 15.706 16.997 -11.969 1.00 95.25 325 ILE A N 1
ATOM 2651 C CA . ILE A 1 325 ? 15.902 15.559 -11.753 1.00 95.25 325 ILE A CA 1
ATOM 2652 C C . ILE A 1 325 ? 15.674 14.804 -13.066 1.00 95.25 325 ILE A C 1
ATOM 2654 O O . ILE A 1 325 ? 16.493 13.980 -13.477 1.00 95.25 325 ILE A O 1
ATOM 2658 N N . VAL A 1 326 ? 14.575 15.119 -13.755 1.00 97.12 326 VAL A N 1
ATOM 2659 C CA . VAL A 1 326 ? 14.217 14.504 -15.038 1.00 97.12 326 VAL A CA 1
ATOM 2660 C C . VAL A 1 326 ? 15.269 14.780 -16.111 1.00 97.12 326 VAL A C 1
ATOM 2662 O O . VAL A 1 326 ? 15.634 13.871 -16.850 1.00 97.12 326 VAL A O 1
ATOM 2665 N N . GLU A 1 327 ? 15.787 16.001 -16.195 1.00 97.38 327 GLU A N 1
ATOM 2666 C CA . GLU A 1 327 ? 16.810 16.398 -17.159 1.00 97.38 327 GLU A CA 1
ATOM 2667 C C . GLU A 1 327 ? 18.113 15.623 -16.933 1.00 97.38 327 GLU A C 1
ATOM 2669 O O . GLU A 1 327 ? 18.698 15.121 -17.896 1.00 97.38 327 GLU A O 1
ATOM 2674 N N . SER A 1 328 ? 18.523 15.429 -15.673 1.00 96.56 328 SER A N 1
ATOM 2675 C CA . SER A 1 328 ? 19.679 14.585 -15.343 1.00 96.56 328 SER A CA 1
ATOM 2676 C C . SER A 1 328 ? 19.485 13.131 -15.790 1.00 96.56 328 SER A C 1
ATOM 2678 O O . SER A 1 328 ? 20.397 12.534 -16.369 1.00 96.56 328 SER A O 1
ATOM 2680 N N . LEU A 1 329 ? 18.291 12.566 -15.584 1.00 94.12 329 LEU A N 1
ATOM 2681 C CA . LEU A 1 329 ? 17.952 11.201 -16.004 1.00 94.12 329 LEU A CA 1
ATOM 2682 C C . LEU A 1 329 ? 17.917 11.059 -17.535 1.00 94.12 329 LEU A C 1
ATOM 2684 O O . LEU A 1 329 ? 18.482 10.117 -18.090 1.00 94.12 329 LEU A O 1
ATOM 2688 N N . VAL A 1 330 ? 17.291 12.011 -18.236 1.00 97.88 330 VAL A N 1
ATOM 2689 C CA . VAL A 1 330 ? 17.238 12.047 -19.709 1.00 97.88 330 VAL A CA 1
ATOM 2690 C C . VAL A 1 330 ? 18.645 12.150 -20.292 1.00 97.88 330 VAL A C 1
ATOM 2692 O O . VAL A 1 330 ? 18.970 11.441 -21.248 1.00 97.88 330 VAL A O 1
ATOM 2695 N N . ARG A 1 331 ? 19.490 13.010 -19.713 1.00 97.19 331 ARG A N 1
ATOM 2696 C CA . ARG A 1 331 ? 20.888 13.155 -20.117 1.00 97.19 331 ARG A CA 1
ATOM 2697 C C . ARG A 1 331 ? 21.657 11.853 -19.915 1.00 97.19 331 ARG A C 1
ATOM 2699 O O . ARG A 1 331 ? 22.285 11.408 -20.868 1.00 97.19 331 ARG A O 1
ATOM 2706 N N . GLY A 1 332 ? 21.533 11.220 -18.746 1.00 93.38 332 GLY A N 1
ATOM 2707 C CA . GLY A 1 332 ? 22.167 9.930 -18.456 1.00 93.38 332 GLY A CA 1
ATOM 2708 C C . GLY A 1 332 ? 21.780 8.855 -19.473 1.00 93.38 332 GLY A C 1
ATOM 2709 O O . GLY A 1 332 ? 22.650 8.244 -20.082 1.00 93.38 332 GLY A O 1
ATOM 2710 N N . ALA A 1 333 ? 20.483 8.705 -19.760 1.00 94.75 333 ALA A N 1
ATOM 2711 C CA . ALA A 1 333 ? 20.007 7.747 -20.760 1.00 94.75 333 ALA A CA 1
ATOM 2712 C C . ALA A 1 333 ? 20.573 8.026 -22.158 1.00 94.75 333 ALA A C 1
ATOM 2714 O O . ALA A 1 333 ? 21.024 7.116 -22.855 1.00 94.75 333 ALA A O 1
ATOM 2715 N N . LYS A 1 334 ? 20.555 9.294 -22.582 1.00 97.00 334 LYS A N 1
ATOM 2716 C CA . LYS A 1 334 ? 21.035 9.704 -23.903 1.00 97.00 334 LYS A CA 1
ATOM 2717 C C . LYS A 1 334 ? 22.542 9.506 -24.052 1.00 97.00 334 LYS A C 1
ATOM 2719 O O . LYS A 1 334 ? 22.972 8.971 -25.071 1.00 97.00 334 LYS A O 1
ATOM 2724 N N . GLU A 1 335 ? 23.325 9.940 -23.068 1.00 94.81 335 GLU A N 1
ATOM 2725 C CA . GLU A 1 335 ? 24.782 9.796 -23.067 1.00 94.81 335 GLU A CA 1
ATOM 2726 C C . GLU A 1 335 ? 25.168 8.323 -23.133 1.00 94.81 335 GLU A C 1
ATOM 2728 O O . GLU A 1 335 ? 25.933 7.963 -24.023 1.00 94.81 335 GLU A O 1
ATOM 2733 N N . THR A 1 336 ? 24.549 7.466 -22.315 1.00 92.00 336 THR A N 1
ATOM 2734 C CA . THR A 1 336 ? 24.805 6.023 -22.328 1.00 92.00 336 THR A CA 1
ATOM 2735 C C . THR A 1 336 ? 24.550 5.388 -23.690 1.00 92.00 336 THR A C 1
ATOM 2737 O O . THR A 1 336 ? 25.386 4.642 -24.197 1.00 92.00 336 THR A O 1
ATOM 2740 N N . MET A 1 337 ? 23.413 5.695 -24.319 1.00 93.69 337 MET A N 1
ATOM 2741 C CA . MET A 1 337 ? 23.081 5.152 -25.641 1.00 93.69 337 MET A CA 1
ATOM 2742 C C . MET A 1 337 ? 24.089 5.576 -26.718 1.00 93.69 337 MET A C 1
ATOM 2744 O O . MET A 1 337 ? 24.415 4.787 -27.605 1.00 93.69 337 MET A O 1
ATOM 2748 N N . ILE A 1 338 ? 24.597 6.807 -26.645 1.00 94.56 338 ILE A N 1
ATOM 2749 C CA . ILE A 1 338 ? 25.568 7.328 -27.612 1.00 94.56 338 ILE A CA 1
ATOM 2750 C C . ILE A 1 338 ? 26.961 6.743 -27.355 1.00 94.56 338 ILE A C 1
ATOM 2752 O O . ILE A 1 338 ? 27.596 6.272 -28.295 1.00 94.56 338 ILE A O 1
ATOM 2756 N N . SER A 1 339 ? 27.446 6.780 -26.111 1.00 91.12 339 SER A N 1
ATOM 2757 C CA . SER A 1 339 ? 28.833 6.444 -25.773 1.00 91.12 339 SER A CA 1
ATOM 2758 C C . SER A 1 339 ? 29.096 4.942 -25.693 1.00 91.12 339 SER A C 1
ATOM 2760 O O . SER A 1 339 ? 30.149 4.497 -26.140 1.00 91.12 339 SER A O 1
ATOM 2762 N N . HIS A 1 340 ? 28.159 4.159 -25.147 1.00 87.12 340 HIS A N 1
ATOM 2763 C CA . HIS A 1 340 ? 28.349 2.719 -24.941 1.00 87.12 340 HIS A CA 1
ATOM 2764 C C . HIS A 1 340 ? 27.838 1.868 -26.105 1.00 87.12 340 HIS A C 1
ATOM 2766 O O . HIS A 1 340 ? 28.346 0.771 -26.312 1.00 87.12 340 HIS A O 1
ATOM 2772 N N . TYR A 1 341 ? 26.861 2.365 -26.871 1.00 90.75 341 TYR A N 1
ATOM 2773 C CA . TYR A 1 341 ? 26.174 1.580 -27.904 1.00 90.75 341 TYR A CA 1
ATOM 2774 C C . TYR A 1 341 ? 26.168 2.222 -29.292 1.00 90.75 341 TYR A C 1
ATOM 2776 O O . TYR A 1 341 ? 25.497 1.719 -30.189 1.00 90.75 341 TYR A O 1
ATOM 2784 N N . ASN A 1 342 ? 26.879 3.334 -29.497 1.00 93.19 342 ASN A N 1
ATOM 2785 C CA . ASN A 1 342 ? 26.975 4.026 -30.788 1.00 93.19 342 ASN A CA 1
ATOM 2786 C C . ASN A 1 342 ? 25.624 4.427 -31.415 1.00 93.19 342 ASN A C 1
ATOM 2788 O O . ASN A 1 342 ? 25.540 4.616 -32.633 1.00 93.19 342 ASN A O 1
ATOM 2792 N N . VAL A 1 343 ? 24.556 4.589 -30.622 1.00 95.44 343 VAL A N 1
ATOM 2793 C CA . VAL A 1 343 ? 23.270 5.075 -31.140 1.00 95.44 343 VAL A CA 1
ATOM 2794 C C . VAL A 1 343 ? 23.466 6.493 -31.667 1.00 95.44 343 VAL A C 1
ATOM 2796 O O . VAL A 1 343 ? 23.933 7.385 -30.957 1.00 95.44 343 VAL A O 1
ATOM 2799 N N . LYS A 1 344 ? 23.095 6.731 -32.928 1.00 95.31 344 LYS A N 1
ATOM 2800 C CA . LYS A 1 344 ? 23.275 8.051 -33.540 1.00 95.31 344 LYS A CA 1
ATOM 2801 C C . LYS A 1 344 ? 22.390 9.095 -32.844 1.00 95.31 344 LYS A C 1
ATOM 2803 O O . LYS A 1 344 ? 21.195 8.842 -32.685 1.00 95.31 344 LYS A O 1
ATOM 2808 N N . PRO A 1 345 ? 22.903 10.297 -32.518 1.00 94.75 345 PRO A N 1
ATOM 2809 C CA . PRO A 1 345 ? 22.113 11.336 -31.851 1.00 94.75 345 PRO A CA 1
ATOM 2810 C C . PRO A 1 345 ? 20.826 11.721 -32.597 1.00 94.75 345 PRO A C 1
ATOM 2812 O O . PRO A 1 345 ? 19.811 12.000 -31.969 1.00 94.75 345 PRO A O 1
ATOM 2815 N N . GLU A 1 346 ? 20.851 11.690 -33.932 1.00 95.56 346 GLU A N 1
ATOM 2816 C CA . GLU A 1 346 ? 19.702 11.952 -34.816 1.00 95.56 346 GLU A CA 1
ATOM 2817 C C . GLU A 1 346 ? 18.585 10.898 -34.728 1.00 95.56 346 GLU A C 1
ATOM 2819 O O . GLU A 1 346 ? 17.439 11.167 -35.083 1.00 95.56 346 GLU A O 1
ATOM 2824 N N . ASN A 1 347 ? 18.905 9.702 -34.233 1.00 95.12 347 ASN A N 1
ATOM 2825 C CA . ASN A 1 347 ? 17.956 8.615 -34.019 1.00 95.12 347 ASN A CA 1
ATOM 2826 C C . ASN A 1 347 ? 17.381 8.598 -32.592 1.00 95.12 347 ASN A C 1
ATOM 2828 O O . ASN A 1 347 ? 16.557 7.733 -32.285 1.00 95.12 347 ASN A O 1
ATOM 2832 N N . ILE A 1 348 ? 17.785 9.539 -31.733 1.00 97.00 348 ILE A N 1
ATOM 2833 C CA . ILE A 1 348 ? 17.238 9.708 -30.386 1.00 97.00 348 ILE A CA 1
ATOM 2834 C C . ILE A 1 348 ? 16.272 10.891 -30.412 1.00 97.00 348 ILE A C 1
ATOM 2836 O O . ILE A 1 348 ? 16.682 12.052 -30.430 1.00 97.00 348 ILE A O 1
ATOM 2840 N N . ILE A 1 349 ? 14.972 10.600 -30.408 1.00 96.88 349 ILE A N 1
ATOM 2841 C CA . ILE A 1 349 ? 13.930 11.631 -30.420 1.00 96.88 349 ILE A CA 1
ATOM 2842 C C . ILE A 1 349 ? 13.474 11.892 -28.992 1.00 96.88 349 ILE A C 1
ATOM 2844 O O . ILE A 1 349 ? 12.976 10.985 -28.336 1.00 96.88 349 ILE A O 1
ATOM 2848 N N . VAL A 1 350 ? 13.610 13.128 -28.517 1.00 97.50 350 VAL A N 1
ATOM 2849 C CA . VAL A 1 350 ? 13.190 13.527 -27.167 1.00 97.50 350 VAL A CA 1
ATOM 2850 C C . VAL A 1 350 ? 11.929 14.382 -27.258 1.00 97.50 350 VAL A C 1
ATOM 2852 O O . VAL A 1 350 ? 11.902 15.367 -27.994 1.00 97.50 350 VAL A O 1
ATOM 2855 N N . GLN A 1 351 ? 10.883 14.001 -26.529 1.00 96.94 351 GLN A N 1
ATOM 2856 C CA . GLN A 1 351 ? 9.616 14.728 -26.435 1.00 96.94 351 GLN A CA 1
ATOM 2857 C C . GLN A 1 351 ? 9.216 14.915 -24.974 1.00 96.94 351 GLN A C 1
ATOM 2859 O O . GLN A 1 351 ? 9.476 14.055 -24.134 1.00 96.94 351 GLN A O 1
ATOM 2864 N N . SER A 1 352 ? 8.553 16.031 -24.675 1.00 97.62 352 SER A N 1
ATOM 2865 C CA . SER A 1 352 ? 8.111 16.346 -23.314 1.00 97.62 352 SER A CA 1
ATOM 2866 C C . SER A 1 352 ? 6.590 16.334 -23.185 1.00 97.62 352 SER A C 1
ATOM 2868 O O . SER A 1 352 ? 5.867 16.672 -24.123 1.00 97.62 352 SER A O 1
ATOM 2870 N N . VAL A 1 353 ? 6.100 15.966 -22.002 1.00 97.75 353 VAL A N 1
ATOM 2871 C CA . VAL A 1 353 ? 4.682 16.026 -21.613 1.00 97.75 353 VAL A CA 1
ATOM 2872 C C . VAL A 1 353 ? 4.509 16.834 -20.325 1.00 97.75 353 VAL A C 1
ATOM 2874 O O . VAL A 1 353 ? 5.483 17.241 -19.693 1.00 97.75 353 VAL A O 1
ATOM 2877 N N . SER A 1 354 ? 3.272 17.147 -19.934 1.00 94.94 354 SER A N 1
ATOM 2878 C CA . SER A 1 354 ? 2.987 17.827 -18.661 1.00 94.94 354 SER A CA 1
ATOM 2879 C C . SER A 1 354 ? 3.442 16.995 -17.461 1.00 94.94 354 SER A C 1
ATOM 2881 O O . SER A 1 354 ? 4.448 17.340 -16.840 1.00 94.94 354 SER A O 1
ATOM 2883 N N . GLY A 1 355 ? 2.740 15.907 -17.147 1.00 94.62 355 GLY A N 1
ATOM 2884 C CA . GLY A 1 355 ? 3.022 15.050 -15.998 1.00 94.62 355 GLY A CA 1
ATOM 2885 C C . GLY A 1 355 ? 3.093 13.573 -16.368 1.00 94.62 355 GLY A C 1
ATOM 2886 O O . GLY A 1 355 ? 2.948 13.191 -17.530 1.00 94.62 355 GLY A O 1
ATOM 2887 N N . SER A 1 356 ? 3.327 12.728 -15.361 1.00 95.25 356 SER A N 1
ATOM 2888 C CA . SER A 1 356 ? 3.533 11.288 -15.569 1.00 95.25 356 SER A CA 1
ATOM 2889 C C . SER A 1 356 ? 2.302 10.589 -16.142 1.00 95.25 356 SER A C 1
ATOM 2891 O O . SER A 1 356 ? 2.442 9.607 -16.863 1.00 95.25 356 SER A O 1
ATOM 2893 N N . PHE A 1 357 ? 1.104 11.115 -15.871 1.00 96.94 357 PHE A N 1
ATOM 2894 C CA . PHE A 1 357 ? -0.161 10.552 -16.346 1.00 96.94 357 PHE A CA 1
ATOM 2895 C C . PHE A 1 357 ? -0.290 10.560 -17.879 1.00 96.94 357 PHE A C 1
ATOM 2897 O O . PHE A 1 357 ? -0.923 9.677 -18.453 1.00 96.94 357 PHE A O 1
ATOM 2904 N N . GLU A 1 358 ? 0.385 11.489 -18.562 1.00 98.12 358 GLU A N 1
ATOM 2905 C CA . GLU A 1 358 ? 0.386 11.574 -20.025 1.00 98.12 358 GLU A CA 1
ATOM 2906 C C . GLU A 1 358 ? 1.418 10.645 -20.691 1.00 98.12 358 GLU A C 1
ATOM 2908 O O . GLU A 1 358 ? 1.336 10.422 -21.902 1.00 98.12 358 GLU A O 1
ATOM 2913 N N . LEU A 1 359 ? 2.370 10.075 -19.936 1.00 97.69 359 LEU A N 1
ATOM 2914 C CA . LEU A 1 359 ? 3.445 9.233 -20.486 1.00 97.69 359 LEU A CA 1
ATOM 2915 C C . LEU A 1 359 ? 2.924 8.041 -21.309 1.00 97.69 359 LEU A C 1
ATOM 2917 O O . LEU A 1 359 ? 3.405 7.872 -22.432 1.00 97.69 359 LEU A O 1
ATOM 2921 N N . PRO A 1 360 ? 1.935 7.241 -20.846 1.00 97.56 360 PRO A N 1
ATOM 2922 C CA . PRO A 1 360 ? 1.433 6.114 -21.632 1.00 97.56 360 PRO A CA 1
ATOM 2923 C C . PRO A 1 360 ? 0.795 6.562 -22.953 1.00 97.56 360 PRO A C 1
ATOM 2925 O O . PRO A 1 360 ? 1.024 5.960 -24.003 1.00 97.56 360 PRO A O 1
ATOM 2928 N N . PHE A 1 361 ? 0.009 7.642 -22.919 1.00 97.62 361 PHE A N 1
ATOM 2929 C CA . PHE A 1 361 ? -0.650 8.177 -24.109 1.00 97.62 361 PHE A CA 1
ATOM 2930 C C . PHE A 1 361 ? 0.371 8.673 -25.138 1.00 97.62 361 PHE A C 1
ATOM 2932 O O . PHE A 1 361 ? 0.275 8.345 -26.325 1.00 97.62 361 PHE A O 1
ATOM 2939 N N . ALA A 1 362 ? 1.374 9.424 -24.684 1.00 97.62 362 ALA A N 1
ATOM 2940 C CA . ALA A 1 362 ? 2.433 9.927 -25.543 1.00 97.62 362 ALA A CA 1
ATOM 2941 C C . ALA A 1 362 ? 3.285 8.784 -26.119 1.00 97.62 362 ALA A C 1
ATOM 2943 O O . ALA A 1 362 ? 3.547 8.782 -27.319 1.00 97.62 362 ALA A O 1
ATOM 2944 N N . ALA A 1 363 ? 3.639 7.775 -25.314 1.00 97.06 363 ALA A N 1
ATOM 2945 C CA . ALA A 1 363 ? 4.377 6.596 -25.775 1.00 97.06 363 ALA A CA 1
ATOM 2946 C C . ALA A 1 363 ? 3.644 5.873 -26.898 1.00 97.06 363 ALA A C 1
ATOM 2948 O O . ALA A 1 363 ? 4.209 5.644 -27.967 1.00 97.06 363 ALA A O 1
ATOM 2949 N N . LYS A 1 364 ? 2.353 5.599 -26.696 1.00 97.25 364 LYS A N 1
ATOM 2950 C CA . LYS A 1 364 ? 1.516 4.979 -27.721 1.00 97.25 364 LYS A CA 1
ATOM 2951 C C . LYS A 1 364 ? 1.455 5.824 -28.993 1.00 97.25 364 LYS A C 1
ATOM 2953 O O . LYS A 1 364 ? 1.614 5.287 -30.084 1.00 97.25 364 LYS A O 1
ATOM 2958 N N . SER A 1 365 ? 1.271 7.135 -28.852 1.00 96.56 365 SER A N 1
ATOM 2959 C CA . SER A 1 365 ? 1.176 8.060 -29.988 1.00 96.56 365 SER A CA 1
ATOM 2960 C C . SER A 1 365 ? 2.471 8.113 -30.805 1.00 96.56 365 SER A C 1
ATOM 2962 O O . SER A 1 365 ? 2.425 8.123 -32.033 1.00 96.56 365 SER A O 1
ATOM 2964 N N . VAL A 1 366 ? 3.630 8.095 -30.139 1.00 95.06 366 VAL A N 1
ATOM 2965 C CA . VAL A 1 366 ? 4.943 8.067 -30.798 1.00 95.06 366 VAL A CA 1
ATOM 2966 C C . VAL A 1 366 ? 5.160 6.747 -31.537 1.00 95.06 366 VAL A C 1
ATOM 2968 O O . VAL A 1 366 ? 5.576 6.761 -32.695 1.00 95.06 366 VAL A O 1
ATOM 2971 N N . ILE A 1 367 ? 4.816 5.616 -30.916 1.00 95.00 367 ILE A N 1
ATOM 2972 C CA . ILE A 1 367 ? 4.944 4.286 -31.533 1.00 95.00 367 ILE A CA 1
ATOM 2973 C C . ILE A 1 367 ? 4.033 4.142 -32.760 1.00 95.00 367 ILE A C 1
ATOM 2975 O O . ILE A 1 367 ? 4.420 3.521 -33.744 1.00 95.00 367 ILE A O 1
ATOM 2979 N N . GLN A 1 368 ? 2.833 4.724 -32.713 1.00 93.06 368 GLN A N 1
ATOM 2980 C CA . GLN A 1 368 ? 1.859 4.689 -33.809 1.00 93.06 368 GLN A CA 1
ATOM 2981 C C . GLN A 1 368 ? 2.113 5.738 -34.901 1.00 93.06 368 GLN A C 1
ATOM 2983 O O . GLN A 1 368 ? 1.374 5.787 -35.886 1.00 93.06 368 GLN A O 1
ATOM 2988 N N . SER A 1 369 ? 3.126 6.591 -34.738 1.00 92.19 369 SER A N 1
ATOM 2989 C CA . SER A 1 369 ? 3.488 7.571 -35.758 1.00 92.19 369 SER A CA 1
ATOM 2990 C C . SER A 1 369 ? 4.017 6.891 -37.028 1.00 92.19 369 SER A C 1
ATOM 2992 O O . SER A 1 369 ? 4.383 5.718 -37.030 1.00 92.19 369 SER A O 1
ATOM 2994 N N . SER A 1 370 ? 4.109 7.637 -38.133 1.00 76.62 370 SER A N 1
ATOM 2995 C CA . SER A 1 370 ? 4.680 7.120 -39.387 1.00 76.62 370 SER A CA 1
ATOM 2996 C C . SER A 1 370 ? 6.168 6.762 -39.280 1.00 76.62 370 SER A C 1
ATOM 2998 O O . SER A 1 370 ? 6.726 6.160 -40.195 1.00 76.62 370 SER A O 1
ATOM 3000 N N . THR A 1 371 ? 6.828 7.167 -38.193 1.00 82.56 371 THR A N 1
ATOM 3001 C CA . THR A 1 371 ? 8.239 6.888 -37.947 1.00 82.56 371 THR A CA 1
ATOM 3002 C C . THR A 1 371 ? 8.385 5.612 -37.128 1.00 82.56 371 THR A C 1
ATOM 3004 O O . THR A 1 371 ? 7.793 5.484 -36.062 1.00 82.56 371 THR A O 1
ATOM 3007 N N . LEU A 1 372 ? 9.225 4.685 -37.594 1.00 88.06 372 LEU A N 1
ATOM 3008 C CA . LEU A 1 372 ? 9.519 3.455 -36.865 1.00 88.06 372 LEU A CA 1
ATOM 3009 C C . LEU A 1 372 ? 10.412 3.744 -35.648 1.00 88.06 372 LEU A C 1
ATOM 3011 O O . LEU A 1 372 ? 11.517 4.263 -35.802 1.00 88.06 372 LEU A O 1
ATOM 3015 N N . PHE A 1 373 ? 9.962 3.346 -34.460 1.00 94.06 373 PHE A N 1
ATOM 3016 C CA . PHE A 1 373 ? 10.766 3.333 -33.237 1.00 94.06 373 PHE A CA 1
ATOM 3017 C C . PHE A 1 373 ? 10.998 1.895 -32.775 1.00 94.06 373 PHE A C 1
ATOM 3019 O O . PHE A 1 373 ? 10.080 1.077 -32.777 1.00 94.06 373 PHE A O 1
ATOM 3026 N N . HIS A 1 374 ? 12.234 1.595 -32.381 1.00 94.88 374 HIS A N 1
ATOM 3027 C CA . HIS A 1 374 ? 12.645 0.271 -31.915 1.00 94.88 374 HIS A CA 1
ATOM 3028 C C . HIS A 1 374 ? 12.442 0.094 -30.408 1.00 94.88 374 HIS A C 1
ATOM 3030 O O . HIS A 1 374 ? 12.220 -1.026 -29.962 1.00 94.88 374 HIS A O 1
ATOM 3036 N N . ALA A 1 375 ? 12.490 1.187 -29.644 1.00 96.12 375 ALA A N 1
ATOM 3037 C CA . ALA A 1 375 ? 12.119 1.244 -28.235 1.00 96.12 375 ALA A CA 1
ATOM 3038 C C . ALA A 1 375 ? 11.679 2.663 -27.851 1.00 96.12 375 ALA A C 1
ATOM 3040 O O . ALA A 1 375 ? 12.013 3.643 -28.527 1.00 96.12 375 ALA A O 1
ATOM 3041 N N . VAL A 1 376 ? 10.942 2.765 -26.747 1.00 97.81 376 VAL A N 1
ATOM 3042 C CA . VAL A 1 376 ? 10.557 4.035 -26.124 1.00 97.81 376 VAL A CA 1
ATOM 3043 C C . VAL A 1 376 ? 10.966 4.018 -24.657 1.00 97.81 376 VAL A C 1
ATOM 3045 O O . VAL A 1 376 ? 10.773 3.017 -23.983 1.00 97.81 376 VAL A O 1
ATOM 3048 N N . ILE A 1 377 ? 11.503 5.119 -24.145 1.00 97.62 377 ILE A N 1
ATOM 3049 C CA . ILE A 1 377 ? 11.820 5.309 -22.729 1.00 97.62 377 ILE A CA 1
ATOM 3050 C C . ILE A 1 377 ? 10.849 6.342 -22.167 1.00 97.62 377 ILE A C 1
ATOM 3052 O O . ILE A 1 377 ? 10.821 7.482 -22.632 1.00 97.62 377 ILE A O 1
ATOM 3056 N N . CYS A 1 378 ? 10.053 5.957 -21.173 1.00 98.06 378 CYS A N 1
ATOM 3057 C CA . CYS A 1 378 ? 9.167 6.874 -20.460 1.00 98.06 378 CYS A CA 1
ATOM 3058 C C . CYS A 1 378 ? 9.839 7.327 -19.169 1.00 98.06 378 CYS A C 1
ATOM 3060 O O . CYS A 1 378 ? 9.937 6.536 -18.236 1.00 98.06 378 CYS A O 1
ATOM 3062 N N . ILE A 1 379 ? 10.273 8.585 -19.109 1.00 97.94 379 ILE A N 1
ATOM 3063 C CA . ILE A 1 379 ? 10.970 9.153 -17.955 1.00 97.94 379 ILE A CA 1
ATOM 3064 C C . ILE A 1 379 ? 10.039 10.070 -17.161 1.00 97.94 379 ILE A C 1
ATOM 3066 O O . ILE A 1 379 ? 9.447 11.003 -17.699 1.00 97.94 379 ILE A O 1
ATOM 3070 N N . GLY A 1 380 ? 9.925 9.841 -15.860 1.00 96.50 380 GLY A N 1
ATOM 3071 C CA . GLY A 1 380 ? 9.143 10.709 -14.987 1.00 96.50 380 GLY A CA 1
ATOM 3072 C C . GLY A 1 380 ? 9.564 10.597 -13.535 1.00 96.50 380 GLY A C 1
ATOM 3073 O O . GLY A 1 380 ? 10.234 9.649 -13.141 1.00 96.50 380 GLY A O 1
ATOM 3074 N N . VAL A 1 381 ? 9.160 11.568 -12.724 1.00 96.75 381 VAL A N 1
ATOM 3075 C CA . VAL A 1 381 ? 9.445 11.567 -11.286 1.00 96.75 381 VAL A CA 1
ATOM 3076 C C . VAL A 1 381 ? 8.174 11.943 -10.542 1.00 96.75 381 VAL A C 1
ATOM 3078 O O . VAL A 1 381 ? 7.653 13.048 -10.699 1.00 96.75 381 VAL A O 1
ATOM 3081 N N . LEU A 1 382 ? 7.670 11.009 -9.743 1.00 95.75 382 LEU A N 1
ATOM 3082 C CA . LEU A 1 382 ? 6.553 11.182 -8.825 1.00 95.75 382 LEU A CA 1
ATOM 3083 C C . LEU A 1 382 ? 7.103 11.202 -7.401 1.00 95.75 382 LEU A C 1
ATOM 3085 O O . LEU A 1 382 ? 7.749 10.246 -6.977 1.00 95.75 382 LEU A O 1
ATOM 3089 N N . ILE A 1 383 ? 6.821 12.276 -6.668 1.00 94.94 383 ILE A N 1
ATOM 3090 C CA . ILE A 1 383 ? 7.215 12.443 -5.265 1.00 94.94 383 ILE A CA 1
ATOM 3091 C C . ILE A 1 383 ? 5.944 12.474 -4.420 1.00 94.94 383 ILE A C 1
ATOM 3093 O O . ILE A 1 383 ? 4.962 13.126 -4.792 1.00 94.94 383 ILE A O 1
ATOM 3097 N N . LYS A 1 384 ? 5.930 11.727 -3.313 1.00 94.00 384 LYS A N 1
ATOM 3098 C CA . LYS A 1 384 ? 4.751 11.614 -2.453 1.00 94.00 384 LYS A CA 1
ATOM 3099 C C . LYS A 1 384 ? 4.397 12.959 -1.812 1.00 94.00 384 LYS A C 1
ATOM 3101 O O . LYS A 1 384 ? 5.178 13.537 -1.066 1.00 94.00 384 LYS A O 1
ATOM 3106 N N . GLY A 1 385 ? 3.184 13.431 -2.099 1.00 92.00 385 GLY A N 1
ATOM 3107 C CA . GLY A 1 385 ? 2.586 14.606 -1.464 1.00 92.00 385 GLY A CA 1
ATOM 3108 C C . GLY A 1 385 ? 1.669 14.245 -0.291 1.00 92.00 385 GLY A C 1
ATOM 3109 O O . GLY A 1 385 ? 1.686 13.131 0.227 1.00 92.00 385 GLY A O 1
ATOM 3110 N N . SER A 1 386 ? 0.806 15.184 0.101 1.00 88.81 386 SER A N 1
ATOM 3111 C CA . SER A 1 386 ? -0.092 15.035 1.262 1.00 88.81 386 SER A CA 1
ATOM 3112 C C . SER A 1 386 ? -1.366 14.222 1.000 1.00 88.81 386 SER A C 1
ATOM 3114 O O . SER A 1 386 ? -2.158 14.021 1.916 1.00 88.81 386 SER A O 1
ATOM 3116 N N . THR A 1 387 ? -1.618 13.803 -0.242 1.00 94.00 387 THR A N 1
ATOM 3117 C CA . THR A 1 387 ? -2.862 13.120 -0.637 1.00 94.00 387 THR A CA 1
ATOM 3118 C C . THR A 1 387 ? -2.571 11.821 -1.380 1.00 94.00 387 THR A C 1
ATOM 3120 O O . THR A 1 387 ? -1.463 11.625 -1.878 1.00 94.00 387 THR A O 1
ATOM 3123 N N . MET A 1 388 ? -3.606 10.987 -1.544 1.00 91.81 388 MET A N 1
ATOM 3124 C CA . MET A 1 388 ? -3.547 9.712 -2.279 1.00 91.81 388 MET A CA 1
ATOM 3125 C C . MET A 1 388 ? -3.244 9.849 -3.787 1.00 91.81 388 MET A C 1
ATOM 3127 O O . MET A 1 388 ? -3.235 8.869 -4.530 1.00 91.81 388 MET A O 1
ATOM 3131 N N . HIS A 1 389 ? -3.059 11.076 -4.282 1.00 92.25 389 HIS A N 1
ATOM 3132 C CA . HIS A 1 389 ? -2.784 11.357 -5.688 1.00 92.25 389 HIS A CA 1
ATOM 3133 C C . HIS A 1 389 ? -1.537 10.620 -6.194 1.00 92.25 389 HIS A C 1
ATOM 3135 O O . HIS A 1 389 ? -1.526 10.131 -7.323 1.00 92.25 389 HIS A O 1
ATOM 3141 N N . PHE A 1 390 ? -0.515 10.501 -5.341 1.00 93.12 390 PHE A N 1
ATOM 3142 C CA . PHE A 1 390 ? 0.709 9.771 -5.650 1.00 93.12 390 PHE A CA 1
ATOM 3143 C C . PHE A 1 390 ? 0.430 8.291 -5.939 1.00 93.12 390 PHE A C 1
ATOM 3145 O O . PHE A 1 390 ? 0.858 7.794 -6.981 1.00 93.12 390 PHE A O 1
ATOM 3152 N N . GLU A 1 391 ? -0.313 7.593 -5.072 1.00 90.94 391 GLU A N 1
ATOM 3153 C CA . GLU A 1 391 ? -0.630 6.173 -5.260 1.00 90.94 391 GLU A CA 1
ATOM 3154 C C . GLU A 1 391 ? -1.449 5.945 -6.535 1.00 90.94 391 GLU A C 1
ATOM 3156 O O . GLU A 1 391 ? -1.074 5.119 -7.364 1.00 90.94 391 GLU A O 1
ATOM 3161 N N . TYR A 1 392 ? -2.516 6.724 -6.748 1.00 93.00 392 TYR A N 1
ATOM 3162 C CA . TYR A 1 392 ? -3.382 6.533 -7.916 1.00 93.00 392 TYR A CA 1
ATOM 3163 C C . TYR A 1 392 ? -2.670 6.816 -9.243 1.00 93.00 392 TYR A C 1
ATOM 3165 O O . TYR A 1 392 ? -2.867 6.080 -10.212 1.00 93.00 392 TYR A O 1
ATOM 3173 N N . ILE A 1 393 ? -1.835 7.861 -9.313 1.00 93.88 393 ILE A N 1
ATOM 3174 C CA . ILE A 1 393 ? -1.088 8.159 -10.541 1.00 93.88 393 ILE A CA 1
ATOM 3175 C C . ILE A 1 393 ? 0.027 7.144 -10.765 1.00 93.88 393 ILE A C 1
ATOM 3177 O O . ILE A 1 393 ? 0.172 6.662 -11.886 1.00 93.88 393 ILE A O 1
ATOM 3181 N N . SER A 1 394 ? 0.818 6.817 -9.740 1.00 91.88 394 SER A N 1
ATOM 3182 C CA . SER A 1 394 ? 1.933 5.873 -9.898 1.00 91.88 394 SER A CA 1
ATOM 3183 C C . SER A 1 394 ? 1.447 4.501 -10.364 1.00 91.88 394 SER A C 1
ATOM 3185 O O . SER A 1 394 ? 2.034 3.933 -11.287 1.00 91.88 394 SER A O 1
ATOM 3187 N N . GLU A 1 395 ? 0.328 4.012 -9.826 1.00 93.69 395 GLU A N 1
ATOM 3188 C CA . GLU A 1 395 ? -0.290 2.765 -10.270 1.00 93.69 395 GLU A CA 1
ATOM 3189 C C . GLU A 1 395 ? -0.806 2.860 -11.715 1.00 93.69 395 GLU A C 1
ATOM 3191 O O . GLU A 1 395 ? -0.446 2.028 -12.555 1.00 93.69 395 GLU A O 1
ATOM 3196 N N . ALA A 1 396 ? -1.589 3.896 -12.039 1.00 94.94 396 ALA A N 1
ATOM 3197 C CA . ALA A 1 396 ? -2.164 4.067 -13.374 1.00 94.94 396 ALA A CA 1
ATOM 3198 C C . ALA A 1 396 ? -1.090 4.209 -14.467 1.00 94.94 396 ALA A C 1
ATOM 3200 O O . ALA A 1 396 ? -1.214 3.627 -15.546 1.00 94.94 396 ALA A O 1
ATOM 3201 N N . VAL A 1 397 ? -0.013 4.947 -14.186 1.00 94.69 397 VAL A N 1
ATOM 3202 C CA . VAL A 1 397 ? 1.107 5.144 -15.116 1.00 94.69 397 VAL A CA 1
ATOM 3203 C C . VAL A 1 397 ? 1.889 3.851 -15.314 1.00 94.69 397 VAL A C 1
ATOM 3205 O O . VAL A 1 397 ? 2.189 3.501 -16.455 1.00 94.69 397 VAL A O 1
ATOM 3208 N N . SER A 1 398 ? 2.166 3.112 -14.237 1.00 93.38 398 SER A N 1
ATOM 3209 C CA . SER A 1 398 ? 2.885 1.832 -14.307 1.00 93.38 398 SER A CA 1
ATOM 3210 C C . SER A 1 398 ? 2.128 0.812 -15.159 1.00 93.38 398 SER A C 1
ATOM 3212 O O . SER A 1 398 ? 2.686 0.234 -16.094 1.00 93.38 398 SER A O 1
ATOM 3214 N N . GLN A 1 399 ? 0.826 0.648 -14.902 1.00 95.62 399 GLN A N 1
ATOM 3215 C CA . GLN A 1 399 ? -0.029 -0.244 -15.689 1.00 95.62 399 GLN A CA 1
ATOM 3216 C C . GLN A 1 399 ? -0.178 0.239 -17.137 1.00 95.62 399 GLN A C 1
ATOM 3218 O O . GLN A 1 399 ? -0.142 -0.567 -18.069 1.00 95.62 399 GLN A O 1
ATOM 3223 N N . GLY A 1 400 ? -0.317 1.552 -17.339 1.00 95.88 400 GLY A N 1
ATOM 3224 C CA . GLY A 1 400 ? -0.434 2.163 -18.657 1.00 95.88 400 GLY A CA 1
ATOM 3225 C C . GLY A 1 400 ? 0.796 1.912 -19.528 1.00 95.88 400 GLY A C 1
ATOM 3226 O O . GLY A 1 400 ? 0.651 1.447 -20.656 1.00 95.88 400 GLY A O 1
ATOM 3227 N N . ILE A 1 401 ? 1.999 2.166 -19.005 1.00 95.38 401 ILE A N 1
ATOM 3228 C CA . ILE A 1 401 ? 3.265 1.945 -19.723 1.00 95.38 401 ILE A CA 1
ATOM 3229 C C . ILE A 1 401 ? 3.428 0.467 -20.090 1.00 95.38 401 ILE A C 1
ATOM 3231 O O . ILE A 1 401 ? 3.688 0.151 -21.253 1.00 95.38 401 ILE A O 1
ATOM 3235 N N . MET A 1 402 ? 3.203 -0.437 -19.129 1.00 94.31 402 MET A N 1
ATOM 3236 C CA . MET A 1 402 ? 3.264 -1.882 -19.365 1.00 94.31 402 MET A CA 1
ATOM 3237 C C . MET A 1 402 ? 2.323 -2.298 -20.499 1.00 94.31 402 MET A C 1
ATOM 3239 O O . MET A 1 402 ? 2.725 -2.995 -21.431 1.00 94.31 402 MET A O 1
ATOM 3243 N N . ARG A 1 403 ? 1.071 -1.833 -20.450 1.00 96.00 403 ARG A N 1
ATOM 3244 C CA . ARG A 1 403 ? 0.065 -2.160 -21.458 1.00 96.00 403 ARG A CA 1
ATOM 3245 C C . ARG A 1 403 ? 0.439 -1.640 -22.842 1.00 96.00 403 ARG A C 1
ATOM 3247 O O . ARG A 1 403 ? 0.257 -2.362 -23.812 1.00 96.00 403 ARG A O 1
ATOM 3254 N N . VAL A 1 404 ? 0.993 -0.431 -22.949 1.00 95.62 404 VAL A N 1
ATOM 3255 C CA . VAL A 1 404 ? 1.446 0.108 -24.242 1.00 95.62 404 VAL A CA 1
ATOM 3256 C C . VAL A 1 404 ? 2.530 -0.775 -24.856 1.00 95.62 404 VAL A C 1
ATOM 3258 O O . VAL A 1 404 ? 2.455 -1.060 -26.051 1.00 95.62 404 VAL A O 1
ATOM 3261 N N . GLY A 1 405 ? 3.497 -1.251 -24.068 1.00 91.94 405 GLY A N 1
ATOM 3262 C CA . GLY A 1 405 ? 4.540 -2.146 -24.576 1.00 91.94 405 GLY A CA 1
ATOM 3263 C C . GLY A 1 405 ? 3.989 -3.470 -25.111 1.00 91.94 405 GLY A C 1
ATOM 3264 O O . GLY A 1 405 ? 4.348 -3.893 -26.211 1.00 91.94 405 GLY A O 1
ATOM 3265 N N . LEU A 1 406 ? 3.056 -4.082 -24.375 1.00 94.25 406 LEU A N 1
ATOM 3266 C CA . LEU A 1 406 ? 2.397 -5.328 -24.778 1.00 94.25 406 LEU A CA 1
ATOM 3267 C C . LEU A 1 406 ? 1.496 -5.140 -26.008 1.00 94.25 406 LEU A C 1
ATOM 3269 O O . LEU A 1 406 ? 1.589 -5.907 -26.962 1.00 94.25 406 LEU A O 1
ATOM 3273 N N .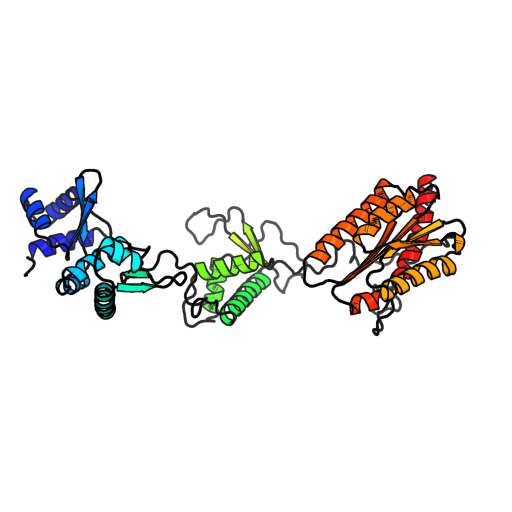 ASP A 1 407 ? 0.662 -4.098 -26.017 1.00 95.12 407 ASP A N 1
ATOM 3274 C CA . ASP A 1 407 ? -0.316 -3.852 -27.084 1.00 95.12 407 ASP A CA 1
ATOM 3275 C C . ASP A 1 407 ? 0.363 -3.461 -28.411 1.00 95.12 407 ASP A C 1
ATOM 3277 O O . ASP A 1 407 ? -0.150 -3.759 -29.490 1.00 95.12 407 ASP A O 1
ATOM 3281 N N . THR A 1 408 ? 1.505 -2.767 -28.355 1.00 93.38 408 THR A N 1
ATOM 3282 C CA . THR A 1 408 ? 2.212 -2.278 -29.554 1.00 93.38 408 THR A CA 1
ATOM 3283 C C . THR A 1 408 ? 3.338 -3.194 -30.030 1.00 93.38 408 THR A C 1
ATOM 3285 O O . THR A 1 408 ? 3.862 -2.999 -31.128 1.00 93.38 408 THR A O 1
ATOM 3288 N N . ASN A 1 409 ? 3.722 -4.190 -29.226 1.00 91.25 409 ASN A N 1
ATOM 3289 C CA . ASN A 1 409 ? 4.901 -5.033 -29.432 1.00 91.25 409 ASN A CA 1
ATOM 3290 C C . ASN A 1 409 ? 6.222 -4.253 -29.559 1.00 91.25 409 ASN A C 1
ATOM 3292 O O . ASN A 1 409 ? 7.190 -4.784 -30.109 1.00 91.25 409 ASN A O 1
ATOM 3296 N N . VAL A 1 410 ? 6.288 -3.001 -29.101 1.00 94.38 410 VAL A N 1
ATOM 3297 C CA . VAL A 1 410 ? 7.524 -2.207 -29.022 1.00 94.38 410 VAL A CA 1
ATOM 3298 C C . VAL A 1 410 ? 7.919 -2.112 -27.549 1.00 94.38 410 VAL A C 1
ATOM 3300 O O . VAL A 1 410 ? 7.051 -1.841 -26.722 1.00 94.38 410 VAL A O 1
ATOM 3303 N N . PRO A 1 411 ? 9.191 -2.332 -27.170 1.00 95.94 411 PRO A N 1
ATOM 3304 C CA . PRO A 1 411 ? 9.598 -2.254 -25.776 1.00 95.94 411 PRO A CA 1
ATOM 3305 C C . PRO A 1 411 ? 9.437 -0.819 -25.275 1.00 95.94 411 PRO A C 1
ATOM 3307 O O . PRO A 1 411 ? 9.958 0.121 -25.883 1.00 95.94 411 PRO A O 1
ATOM 3310 N N . VAL A 1 412 ? 8.722 -0.663 -24.162 1.00 96.88 412 VAL A N 1
ATOM 3311 C CA . VAL A 1 412 ? 8.583 0.617 -23.467 1.00 96.88 412 VAL A CA 1
ATOM 3312 C C . VAL A 1 412 ? 9.255 0.497 -22.107 1.00 96.88 412 VAL A C 1
ATOM 3314 O O . VAL A 1 412 ? 8.789 -0.240 -21.241 1.00 96.88 412 VAL A O 1
ATOM 3317 N N . ILE A 1 413 ? 10.374 1.194 -21.942 1.00 96.94 413 ILE A N 1
ATOM 3318 C CA . ILE A 1 413 ? 11.186 1.174 -20.730 1.00 96.94 413 ILE A CA 1
ATOM 3319 C C . ILE A 1 413 ? 10.530 2.057 -19.672 1.00 96.94 413 ILE A C 1
ATOM 3321 O O . ILE A 1 413 ? 10.198 3.222 -19.920 1.00 96.94 413 ILE A O 1
ATOM 3325 N N . PHE A 1 414 ? 10.350 1.485 -18.484 1.00 95.88 414 PHE A N 1
ATOM 3326 C CA . PHE A 1 414 ? 9.761 2.155 -17.334 1.00 95.88 414 PHE A CA 1
ATOM 3327 C C . PHE A 1 414 ? 10.826 2.960 -16.577 1.00 95.88 414 PHE A C 1
ATOM 3329 O O . PHE A 1 414 ? 11.510 2.437 -15.702 1.00 95.88 414 PHE A O 1
ATOM 3336 N N . GLY A 1 415 ? 10.960 4.239 -16.924 1.00 93.31 415 GLY A N 1
ATOM 3337 C CA . GLY A 1 415 ? 11.856 5.197 -16.271 1.00 93.31 415 GLY A CA 1
ATOM 3338 C C . GLY A 1 415 ? 11.132 6.155 -15.323 1.00 93.31 415 GLY A C 1
ATOM 3339 O O . GLY A 1 415 ? 11.447 7.344 -15.282 1.00 93.31 415 GLY A O 1
ATOM 3340 N N . VAL A 1 416 ? 10.109 5.686 -14.601 1.00 95.19 416 VAL A N 1
ATOM 3341 C CA . VAL A 1 416 ? 9.353 6.527 -13.661 1.00 95.19 416 VAL A CA 1
ATOM 3342 C C . VAL A 1 416 ? 9.829 6.272 -12.235 1.00 95.19 416 VAL A C 1
ATOM 3344 O O . VAL A 1 416 ? 9.615 5.193 -11.689 1.00 95.19 416 VAL A O 1
ATOM 3347 N N . LEU A 1 417 ? 10.447 7.277 -11.613 1.00 92.44 417 LEU A N 1
ATOM 3348 C CA . LEU A 1 417 ? 10.805 7.233 -10.198 1.00 92.44 417 LEU A CA 1
ATOM 3349 C C . LEU A 1 417 ? 9.571 7.498 -9.334 1.00 92.44 417 LEU A C 1
ATOM 3351 O O . LEU A 1 417 ? 8.873 8.492 -9.526 1.00 92.44 417 LEU A O 1
ATOM 3355 N N . THR A 1 418 ? 9.323 6.624 -8.364 1.00 94.12 418 THR A N 1
ATOM 3356 C CA . THR A 1 418 ? 8.270 6.774 -7.352 1.00 94.12 418 THR A CA 1
ATOM 3357 C C . THR A 1 418 ? 8.919 6.941 -5.982 1.00 94.12 418 THR A C 1
ATOM 3359 O O . THR A 1 418 ? 9.218 5.958 -5.305 1.00 94.12 418 THR A O 1
ATOM 3362 N N . CYS A 1 419 ? 9.173 8.188 -5.598 1.00 90.88 419 CYS A N 1
ATOM 3363 C CA . CYS A 1 419 ? 9.945 8.551 -4.411 1.00 90.88 419 CYS A CA 1
ATOM 3364 C C . CYS A 1 419 ? 9.038 9.058 -3.284 1.00 90.88 419 CYS A C 1
ATOM 3366 O O . CYS A 1 419 ? 7.979 9.642 -3.524 1.00 90.88 419 CYS A O 1
ATOM 3368 N N . LEU A 1 420 ? 9.461 8.856 -2.035 1.00 92.38 420 LEU A N 1
ATOM 3369 C CA . LEU A 1 420 ? 8.746 9.365 -0.861 1.00 92.38 420 LEU A CA 1
ATOM 3370 C C . LEU A 1 420 ? 9.145 10.801 -0.506 1.00 92.38 420 LEU A C 1
ATOM 3372 O O . LEU A 1 420 ? 8.369 11.498 0.138 1.00 92.38 420 LEU A O 1
ATOM 3376 N N . ASN A 1 421 ? 10.338 11.231 -0.916 1.00 92.19 421 ASN A N 1
ATOM 3377 C CA . ASN A 1 421 ? 10.883 12.566 -0.686 1.00 92.19 421 ASN A CA 1
ATOM 3378 C C . ASN A 1 421 ? 11.826 12.975 -1.834 1.00 92.19 421 ASN A C 1
ATOM 3380 O O . ASN A 1 421 ? 12.185 12.148 -2.678 1.00 92.19 421 ASN A O 1
ATOM 3384 N N . ASP A 1 422 ? 12.201 14.253 -1.868 1.00 92.75 422 ASP A N 1
ATOM 3385 C CA . ASP A 1 422 ? 13.074 14.831 -2.896 1.00 92.75 422 ASP A CA 1
ATOM 3386 C C . ASP A 1 422 ? 14.499 14.264 -2.866 1.00 92.75 422 ASP A C 1
ATOM 3388 O O . ASP A 1 422 ? 15.077 14.016 -3.924 1.00 92.75 422 ASP A O 1
ATOM 3392 N N . ASP A 1 423 ? 15.041 13.979 -1.680 1.00 91.06 423 ASP A N 1
ATOM 3393 C CA . ASP A 1 423 ? 16.397 13.437 -1.527 1.00 91.06 423 ASP A CA 1
ATOM 3394 C C . ASP A 1 423 ? 16.552 12.092 -2.248 1.00 91.06 423 ASP A C 1
ATOM 3396 O O . ASP A 1 423 ? 17.490 11.907 -3.023 1.00 91.06 423 ASP A O 1
ATOM 3400 N N . GLN A 1 424 ? 15.576 11.188 -2.100 1.00 87.81 424 GLN A N 1
ATOM 3401 C CA . GLN A 1 424 ? 15.552 9.923 -2.839 1.00 87.81 424 GLN A CA 1
ATOM 3402 C C . GLN A 1 424 ? 15.557 10.145 -4.355 1.00 87.81 424 GLN A C 1
ATOM 3404 O O . GLN A 1 424 ? 16.218 9.411 -5.089 1.00 87.81 424 GLN A O 1
ATOM 3409 N N . ALA A 1 425 ? 14.817 11.141 -4.844 1.00 88.88 425 ALA A N 1
ATOM 3410 C CA . ALA A 1 425 ? 14.763 11.433 -6.271 1.00 88.88 425 ALA A CA 1
ATOM 3411 C C . ALA A 1 425 ? 16.108 11.986 -6.780 1.00 88.88 425 ALA A C 1
ATOM 3413 O O . ALA A 1 425 ? 16.575 11.578 -7.846 1.00 88.88 425 ALA A O 1
ATOM 3414 N N . LEU A 1 426 ? 16.769 12.845 -5.997 1.00 89.81 426 LEU A N 1
ATOM 3415 C CA . LEU A 1 426 ? 18.099 13.379 -6.300 1.00 89.81 426 LEU A CA 1
ATOM 3416 C C . LEU A 1 426 ? 19.170 12.280 -6.322 1.00 89.81 426 LEU A C 1
ATOM 3418 O O . LEU A 1 426 ? 19.975 12.225 -7.254 1.00 89.81 426 LEU A O 1
ATOM 3422 N N . GLU A 1 427 ? 19.171 11.372 -5.345 1.00 87.69 427 GLU A N 1
ATOM 3423 C CA . GLU A 1 427 ? 20.101 10.235 -5.289 1.00 87.69 427 GLU A CA 1
ATOM 3424 C C . GLU A 1 427 ? 19.974 9.327 -6.514 1.00 87.69 427 GLU A C 1
ATOM 3426 O O . GLU A 1 427 ? 20.979 8.967 -7.132 1.00 87.69 427 GLU A O 1
ATOM 3431 N N . ARG A 1 428 ? 18.734 9.025 -6.918 1.00 85.25 428 ARG A N 1
ATOM 3432 C CA . ARG A 1 428 ? 18.422 8.170 -8.076 1.00 85.25 428 ARG A CA 1
ATOM 3433 C C . ARG A 1 428 ? 18.665 8.843 -9.428 1.00 85.25 428 ARG A C 1
ATOM 3435 O O . ARG A 1 428 ? 18.733 8.159 -10.448 1.00 85.25 428 ARG A O 1
ATOM 3442 N N . ALA A 1 429 ? 18.835 10.162 -9.445 1.00 85.75 429 ALA A N 1
ATOM 3443 C CA . ALA A 1 429 ? 19.259 10.928 -10.614 1.00 85.75 429 ALA A CA 1
ATOM 3444 C C . ALA A 1 429 ? 20.767 11.241 -10.629 1.00 85.75 429 ALA A C 1
ATOM 3446 O O . ALA A 1 429 ? 21.231 11.967 -11.511 1.00 85.75 429 ALA A O 1
ATOM 3447 N N . GLY A 1 430 ? 21.537 10.717 -9.664 1.00 86.31 430 GLY A N 1
ATOM 3448 C CA . GLY A 1 430 ? 22.973 10.985 -9.522 1.00 86.31 430 GLY A CA 1
ATOM 3449 C C . GLY A 1 430 ? 23.313 12.401 -9.031 1.00 86.31 430 GLY A C 1
ATOM 3450 O O . GLY A 1 430 ? 24.481 12.791 -9.040 1.00 86.31 430 GLY A O 1
ATOM 3451 N N . LEU A 1 431 ? 22.309 13.167 -8.596 1.00 88.38 431 LEU A N 1
ATOM 3452 C CA . LEU A 1 431 ? 22.437 14.538 -8.088 1.00 88.38 431 LEU A CA 1
ATOM 3453 C C . LEU A 1 431 ? 22.551 14.600 -6.557 1.00 88.38 431 LEU A C 1
ATOM 3455 O O . LEU A 1 431 ? 22.831 15.662 -6.010 1.00 88.38 431 LEU A O 1
ATOM 3459 N N . GLY A 1 432 ? 22.354 13.474 -5.867 1.00 81.38 432 GLY A N 1
ATOM 3460 C CA . GLY A 1 432 ? 22.456 13.386 -4.411 1.00 81.38 432 GLY A CA 1
ATOM 3461 C C . GLY A 1 432 ? 23.851 13.716 -3.860 1.00 81.38 432 GLY A C 1
ATOM 3462 O O . GLY A 1 432 ? 24.863 13.719 -4.571 1.00 81.38 432 GLY A O 1
ATOM 3463 N N . ASN A 1 433 ? 23.905 13.968 -2.553 1.00 77.38 433 ASN A N 1
ATOM 3464 C CA . ASN A 1 433 ? 25.148 14.250 -1.824 1.00 77.38 433 ASN A CA 1
ATOM 3465 C C . ASN A 1 433 ? 25.764 13.000 -1.171 1.00 77.38 433 ASN A C 1
ATOM 3467 O O . ASN A 1 433 ? 26.863 13.071 -0.624 1.00 77.38 433 ASN A O 1
ATOM 3471 N N . THR A 1 434 ? 25.070 11.865 -1.220 1.00 72.19 434 THR A N 1
ATOM 3472 C CA . THR A 1 434 ? 25.505 10.589 -0.646 1.00 72.19 434 THR A CA 1
ATOM 3473 C C . THR A 1 434 ? 26.453 9.839 -1.586 1.00 72.19 434 THR A C 1
ATOM 3475 O O . THR A 1 434 ? 26.473 10.065 -2.799 1.00 72.19 434 THR A O 1
ATOM 3478 N N . GLN A 1 435 ? 27.282 8.954 -1.020 1.00 61.56 435 GLN A N 1
ATOM 3479 C CA . GLN A 1 435 ? 28.220 8.127 -1.794 1.00 61.56 435 GLN A CA 1
ATOM 3480 C C . GLN A 1 435 ? 27.509 7.055 -2.639 1.00 61.56 435 GLN A C 1
ATOM 3482 O O . GLN A 1 435 ? 28.064 6.605 -3.632 1.00 61.56 435 GLN A O 1
ATOM 3487 N N . GLU A 1 436 ? 26.268 6.704 -2.292 1.00 63.50 436 GLU A N 1
ATOM 3488 C CA . GLU A 1 436 ? 25.453 5.672 -2.955 1.00 63.50 436 GLU A CA 1
ATOM 3489 C C . GLU A 1 436 ? 24.604 6.208 -4.123 1.00 63.50 436 GLU A C 1
ATOM 3491 O O . GLU A 1 436 ? 23.690 5.540 -4.610 1.00 63.50 436 GLU A O 1
ATOM 3496 N N . LYS A 1 437 ? 24.866 7.436 -4.585 1.00 72.56 437 LYS A N 1
ATOM 3497 C CA . LYS A 1 437 ? 24.112 8.034 -5.691 1.00 72.56 437 LYS A CA 1
ATOM 3498 C C . LYS A 1 437 ? 24.401 7.326 -7.016 1.00 72.56 437 LYS A C 1
ATOM 3500 O O . LYS A 1 437 ? 25.553 7.125 -7.392 1.00 72.56 437 LYS A O 1
ATOM 3505 N N . HIS A 1 438 ? 23.345 7.034 -7.768 1.00 83.25 438 HIS A N 1
ATOM 3506 C CA . HIS A 1 438 ? 23.433 6.396 -9.082 1.00 83.25 438 HIS A CA 1
ATOM 3507 C C . HIS A 1 438 ? 22.354 6.948 -10.004 1.00 83.25 438 HIS A C 1
ATOM 3509 O O . HIS A 1 438 ? 21.175 6.959 -9.645 1.00 83.25 438 HIS A O 1
ATOM 3515 N N . ASN A 1 439 ? 22.745 7.399 -11.196 1.00 86.81 439 ASN A N 1
ATOM 3516 C CA . ASN A 1 439 ? 21.802 7.922 -12.177 1.00 86.81 439 ASN A CA 1
ATOM 3517 C C . ASN A 1 439 ? 21.132 6.763 -12.927 1.00 86.81 439 ASN A C 1
ATOM 3519 O O . ASN A 1 439 ? 21.705 6.204 -13.857 1.00 86.81 439 ASN A O 1
ATOM 3523 N N . HIS A 1 440 ? 19.882 6.466 -12.570 1.00 86.44 440 HIS A N 1
ATOM 3524 C CA . HIS A 1 440 ? 19.118 5.358 -13.157 1.00 86.44 440 HIS A CA 1
ATOM 3525 C C . HIS A 1 440 ? 18.786 5.572 -14.640 1.00 86.44 440 HIS A C 1
ATOM 3527 O O . HIS A 1 440 ? 18.477 4.621 -15.354 1.00 86.44 440 HIS A O 1
ATOM 3533 N N . GLY A 1 441 ? 18.904 6.808 -15.138 1.00 84.31 441 GLY A N 1
ATOM 3534 C CA . GLY A 1 441 ? 18.827 7.097 -16.565 1.00 84.31 441 GLY A CA 1
ATOM 3535 C C . GLY A 1 441 ? 19.834 6.281 -17.375 1.00 84.31 441 GLY A C 1
ATOM 3536 O O . GLY A 1 441 ? 19.498 5.814 -18.460 1.00 84.31 441 GLY A O 1
ATOM 3537 N N . ILE A 1 442 ? 21.026 6.040 -16.821 1.00 88.56 442 ILE A N 1
ATOM 3538 C CA . ILE A 1 442 ? 22.072 5.208 -17.432 1.00 88.56 442 ILE A CA 1
ATOM 3539 C C . ILE A 1 442 ? 21.531 3.794 -17.680 1.00 88.56 442 ILE A C 1
ATOM 3541 O O . ILE A 1 442 ? 21.559 3.312 -18.814 1.00 88.56 442 ILE A O 1
ATOM 3545 N N . ASP A 1 443 ? 20.945 3.172 -16.655 1.00 87.69 443 ASP A N 1
ATOM 3546 C CA . ASP A 1 443 ? 20.385 1.816 -16.729 1.00 87.69 443 ASP A CA 1
ATOM 3547 C C . ASP A 1 443 ? 19.240 1.731 -17.739 1.00 87.69 443 ASP A C 1
ATOM 3549 O O . ASP A 1 443 ? 19.134 0.771 -18.504 1.00 87.69 443 ASP A O 1
ATOM 3553 N N . TRP A 1 444 ? 18.384 2.756 -17.783 1.00 91.19 444 TRP A N 1
ATOM 3554 C CA . TRP A 1 444 ? 17.279 2.808 -18.739 1.00 91.19 444 TRP A CA 1
ATOM 3555 C C . TRP A 1 444 ? 17.777 2.933 -20.179 1.00 91.19 444 TRP A C 1
ATOM 3557 O O . TRP A 1 444 ? 17.173 2.347 -21.077 1.00 91.19 444 TRP A O 1
ATOM 3567 N N . GLY A 1 445 ? 18.887 3.643 -20.400 1.00 89.44 445 GLY A N 1
ATOM 3568 C CA . GLY A 1 445 ? 19.579 3.696 -21.687 1.00 89.44 445 GLY A CA 1
ATOM 3569 C C . GLY A 1 445 ? 20.125 2.329 -22.113 1.00 89.44 445 GLY A C 1
ATOM 3570 O O . GLY A 1 445 ? 19.861 1.898 -23.237 1.00 89.44 445 GLY A O 1
ATOM 3571 N N . HIS A 1 446 ? 20.812 1.620 -21.207 1.00 87.94 446 HIS A N 1
ATOM 3572 C CA . HIS A 1 446 ? 21.280 0.245 -21.441 1.00 87.94 446 HIS A CA 1
ATOM 3573 C C . HIS A 1 446 ? 20.118 -0.694 -21.794 1.00 87.94 446 HIS A C 1
ATOM 3575 O O . HIS A 1 446 ? 20.123 -1.344 -22.843 1.00 87.94 446 HIS A O 1
ATOM 3581 N N . CYS A 1 447 ? 19.073 -0.697 -20.964 1.00 89.31 447 CYS A N 1
ATOM 3582 C CA . CYS A 1 447 ? 17.904 -1.551 -21.140 1.00 89.31 447 CYS A CA 1
ATOM 3583 C C . CY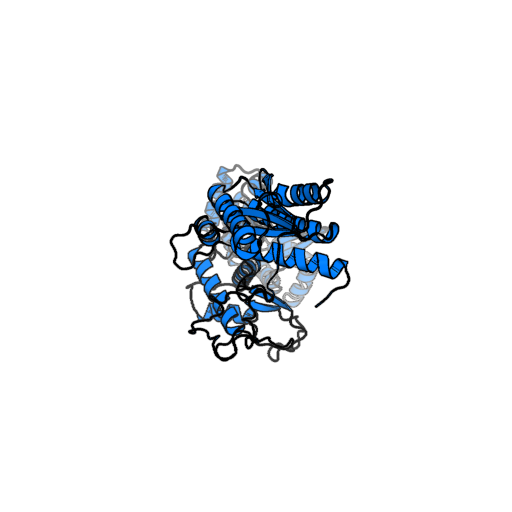S A 1 447 ? 17.159 -1.258 -22.453 1.00 89.31 447 CYS A C 1
ATOM 3585 O O . CYS A 1 447 ? 16.722 -2.184 -23.136 1.00 89.31 447 CYS A O 1
ATOM 3587 N N . ALA A 1 448 ? 17.043 0.014 -22.854 1.00 92.56 448 ALA A N 1
ATOM 3588 C CA . ALA A 1 448 ? 16.383 0.391 -24.102 1.00 92.56 448 ALA A CA 1
ATOM 3589 C C . ALA A 1 448 ? 17.076 -0.197 -25.334 1.00 92.56 448 ALA A C 1
ATOM 3591 O O . ALA A 1 448 ? 16.401 -0.732 -26.215 1.00 92.56 448 ALA A O 1
ATOM 3592 N N . VAL A 1 449 ? 18.407 -0.115 -25.392 1.00 92.06 449 VAL A N 1
ATOM 3593 C CA . VAL A 1 449 ? 19.198 -0.663 -26.502 1.00 92.06 449 VAL A CA 1
ATOM 3594 C C . VAL A 1 449 ? 19.120 -2.184 -26.525 1.00 92.06 449 VAL A C 1
ATOM 3596 O O . VAL A 1 449 ? 18.850 -2.767 -27.577 1.00 92.06 449 VAL A O 1
ATOM 3599 N N . GLU A 1 450 ? 19.289 -2.824 -25.370 1.00 90.62 450 GLU A N 1
ATOM 3600 C CA . GLU A 1 450 ? 19.228 -4.279 -25.255 1.00 90.62 450 GLU A CA 1
ATOM 3601 C C . GLU A 1 450 ? 17.860 -4.822 -25.684 1.00 90.62 450 GLU A C 1
ATOM 3603 O O . GLU A 1 450 ? 17.771 -5.719 -26.524 1.00 90.62 450 GLU A O 1
ATOM 3608 N N . MET A 1 451 ? 16.776 -4.245 -25.161 1.00 91.94 451 MET A N 1
ATOM 3609 C CA . MET A 1 451 ? 15.421 -4.685 -25.483 1.00 91.94 451 MET A CA 1
ATOM 3610 C C . MET A 1 451 ? 15.043 -4.384 -26.930 1.00 91.94 451 MET A C 1
ATOM 3612 O O . MET A 1 451 ? 14.343 -5.186 -27.550 1.00 91.94 451 MET A O 1
ATOM 3616 N N . ALA A 1 452 ? 15.509 -3.266 -27.493 1.00 92.69 452 ALA A N 1
ATOM 3617 C CA . ALA A 1 452 ? 15.339 -2.972 -28.911 1.00 92.69 452 ALA A CA 1
ATOM 3618 C C . ALA A 1 452 ? 16.028 -4.034 -29.782 1.00 92.69 452 ALA A C 1
ATOM 3620 O O . ALA A 1 452 ? 15.400 -4.579 -30.691 1.00 92.69 452 ALA A O 1
ATOM 3621 N N . HIS A 1 453 ? 17.285 -4.368 -29.474 1.00 91.31 453 HIS A N 1
ATOM 3622 C CA . HIS A 1 453 ? 18.044 -5.393 -30.190 1.00 91.31 453 HIS A CA 1
ATOM 3623 C C . HIS A 1 453 ? 17.365 -6.768 -30.094 1.00 91.31 453 HIS A C 1
ATOM 3625 O O . HIS A 1 453 ? 17.083 -7.403 -31.113 1.00 91.31 453 HIS A O 1
ATOM 3631 N N . LYS A 1 454 ? 17.000 -7.189 -28.877 1.00 90.75 454 LYS A N 1
ATOM 3632 C CA . LYS A 1 454 ? 16.293 -8.453 -28.631 1.00 90.75 454 LYS A CA 1
ATOM 3633 C C . LYS A 1 454 ? 14.950 -8.522 -29.347 1.00 90.75 454 LYS A C 1
ATOM 3635 O O . LYS A 1 454 ? 14.650 -9.538 -29.960 1.00 90.75 454 LYS A O 1
ATOM 3640 N N . ASN A 1 455 ? 14.159 -7.449 -29.342 1.00 91.56 455 ASN A N 1
ATOM 3641 C CA . ASN A 1 455 ? 12.867 -7.434 -30.029 1.00 91.56 455 ASN A CA 1
ATOM 3642 C C . ASN A 1 455 ? 13.027 -7.591 -31.550 1.00 91.56 455 ASN A C 1
ATOM 3644 O O . ASN A 1 455 ? 12.290 -8.358 -32.167 1.00 91.56 455 ASN A O 1
ATOM 3648 N N . ILE A 1 456 ? 14.029 -6.944 -32.156 1.00 89.62 456 ILE A N 1
ATOM 3649 C CA . ILE A 1 456 ? 14.353 -7.154 -33.577 1.00 89.62 456 ILE A CA 1
ATOM 3650 C C . ILE A 1 456 ? 14.689 -8.629 -33.837 1.00 89.62 456 ILE A C 1
ATOM 3652 O O . ILE A 1 456 ? 14.146 -9.226 -34.768 1.00 89.62 456 ILE A O 1
ATOM 3656 N N . ASN A 1 457 ? 15.534 -9.233 -33.000 1.00 88.56 457 ASN A N 1
ATOM 3657 C CA . ASN A 1 457 ? 15.916 -10.639 -33.132 1.00 88.56 457 ASN A CA 1
ATOM 3658 C C . ASN A 1 457 ? 14.707 -11.572 -32.972 1.00 88.56 457 ASN A C 1
ATOM 3660 O O . ASN A 1 457 ? 14.473 -12.418 -33.835 1.00 88.56 457 ASN A O 1
ATOM 3664 N N . TRP A 1 458 ? 13.872 -11.369 -31.951 1.00 89.94 458 TRP A N 1
ATOM 3665 C CA . TRP A 1 458 ? 12.672 -12.174 -31.710 1.00 89.94 458 TRP A CA 1
ATOM 3666 C C . TRP A 1 458 ? 11.653 -12.071 -32.844 1.00 89.94 458 TRP A C 1
ATOM 3668 O O . TRP A 1 458 ? 11.102 -13.090 -33.257 1.00 89.94 458 TRP A O 1
ATOM 3678 N N . ARG A 1 459 ? 11.445 -10.877 -33.418 1.00 86.00 459 ARG A N 1
ATOM 3679 C CA . ARG A 1 459 ? 10.593 -10.697 -34.611 1.00 86.00 459 ARG A CA 1
ATOM 3680 C C . ARG A 1 459 ? 11.118 -11.457 -35.830 1.00 86.00 459 ARG A C 1
ATOM 3682 O O . ARG A 1 459 ? 10.328 -11.867 -36.675 1.00 86.00 459 ARG A O 1
ATOM 3689 N N . ASN A 1 460 ? 12.429 -11.681 -35.891 1.00 86.81 460 ASN A N 1
ATOM 3690 C CA . ASN A 1 460 ? 13.095 -12.481 -36.916 1.00 86.81 460 ASN A CA 1
ATOM 3691 C C . ASN A 1 460 ? 13.273 -13.961 -36.517 1.00 86.81 460 ASN A C 1
ATOM 3693 O O . ASN A 1 460 ? 13.960 -14.699 -37.220 1.00 86.81 460 ASN A O 1
ATOM 3697 N N . ASN A 1 461 ? 12.646 -14.414 -35.422 1.00 86.38 461 ASN A N 1
ATOM 3698 C CA . ASN A 1 461 ? 12.763 -15.767 -34.857 1.00 86.38 461 ASN A CA 1
ATOM 3699 C C . ASN A 1 461 ? 14.193 -16.169 -34.444 1.00 86.38 461 ASN A C 1
ATOM 3701 O O . ASN A 1 461 ? 14.560 -17.345 -34.487 1.00 86.38 461 ASN A O 1
ATOM 3705 N N . ILE A 1 462 ? 15.006 -15.197 -34.034 1.00 78.56 462 ILE A N 1
ATOM 3706 C CA . ILE A 1 462 ? 16.350 -15.397 -33.490 1.00 78.56 462 ILE A CA 1
ATOM 3707 C C . ILE A 1 462 ? 16.262 -15.242 -31.965 1.00 78.56 462 ILE A C 1
ATOM 3709 O O . ILE A 1 462 ? 15.941 -14.168 -31.466 1.00 78.56 462 ILE A O 1
ATOM 3713 N N . PHE A 1 463 ? 16.533 -16.323 -31.228 1.00 77.44 463 PHE A N 1
ATOM 3714 C CA . PHE A 1 463 ? 16.402 -16.399 -29.759 1.00 77.44 463 PHE A CA 1
ATOM 3715 C C . PHE A 1 463 ? 17.725 -16.724 -29.049 1.00 77.44 463 PHE A C 1
ATOM 3717 O O . PHE A 1 463 ? 17.701 -17.274 -27.949 1.00 77.44 463 PHE A O 1
ATOM 3724 N N . LYS A 1 464 ? 18.858 -16.488 -29.718 1.00 59.47 464 LYS A N 1
ATOM 3725 C CA . LYS A 1 464 ? 20.181 -16.718 -29.130 1.00 59.47 464 LYS A CA 1
ATOM 3726 C C . LYS A 1 464 ? 20.524 -15.648 -28.113 1.00 59.47 464 LYS A C 1
ATOM 3728 O O . LYS A 1 464 ? 20.103 -14.495 -28.356 1.00 59.47 464 LYS A O 1
#

pLDDT: mean 77.72, std 15.55, range [35.44, 98.38]

Foldseek 3Di:
DDDDPVLVVLLVQLVVVDQDWDWLVVSVVSVCVPDPPDDSVNSVVSVVVNDCLAWPWDADPVRTITIGGDDPLSSVVLVPDDPLLNLLLVVQAVCAQVFDALVVSCVVSVDDSVVSVVSVVVCVVVQQWDWDQPDNGTGIHGNPGHHPCPLDPCQQDDPRHGPCVSLVVLLVLLLVVQACLQAPPVDDRPDDDDLPDPSFDFLVRSLVSVVVVCPDPDRDDSSNSVVSVVVCVVVVQKDKDFRADDDDPPDDDDRDRTIGMHGDDPPPPCPPVRPPLPPCPPVCNPQEDCPGPHYSLNDDPPPPDQAAQCVAAEEEEEECPVPVLQVLLQCLLLCLLCPRRVHDNVSYHYHYDHALQCQLVVLLVVCPDPDHHLAYEYAHEQEDDPDCPLVVSVVNSVVSQVVSCVVSVHYYQDNYHRYPDPQVSCQCSQNHPDPSRDPCSNVSNVVRSSSSVCSVCVVVVHDD

Organism: NCBI:txid1213867

InterPro domains:
  IPR002180 Lumazine/riboflavin synthase [PF00885] (312-453)
  IPR007832 RNA polymerase Rpc34 [PF05158] (29-300)
  IPR034964 Lumazine synthase [MF_00178] (307-458)
  IPR034964 Lumazine synthase [PTHR21058] (300-459)
  IPR034964 Lumazine synthase [TIGR00114] (312-454)
  IPR034964 Lumazine synthase [cd09209] (314-452)
  IPR036388 Winged helix-like DNA-binding domain superfamily [G3DSA:1.10.10.10] (57-138)
  IPR036390 Winged helix DNA-binding domain superfamily [SSF46785] (72-144)
  IPR036467 Lumazine/riboflavin synthase superfamily [G3DSA:3.40.50.960] (298-370)
  IPR036467 Lum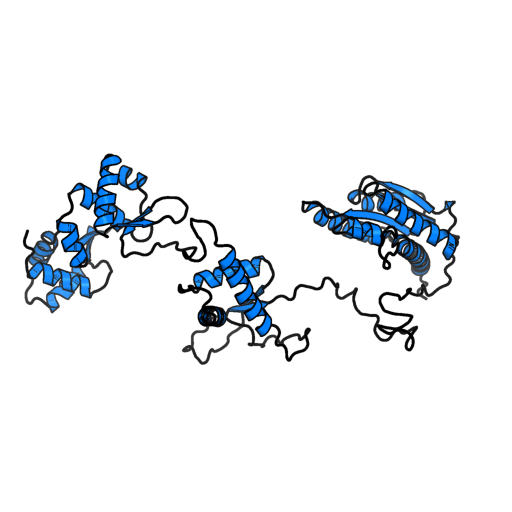azine/riboflavin synthase superfamily [G3DSA:3.40.50.960] (371-463)
  IPR036467 Lumazine/riboflavin synthase superfamily [SSF52121] (307-458)

Radius of gyration: 39.34 Å; chains: 1; bounding box: 96×54×98 Å